Protein AF-0000000080640562 (afdb_homodimer)

pLDDT: mean 93.55, std 11.57, range [25.55, 98.94]

Sequence (570 aa):
MGVTELIKELRAESGSAEIDADRFNERIRVIRYDGQLASLIPAVLAEAKQEEAQKVIFFAKRGDQPELVKHLFIHEGVIDGYYNGHEAAVMVRYLSEKRRQSDSYVSEDSTVDRIYETPQRGVTQTESGLLFRKAGEGDADRLSLLYKHVFQTYPTPVFNPLYIKKTMRENTIYFAAFDQERLIGAASADINPVLGHAE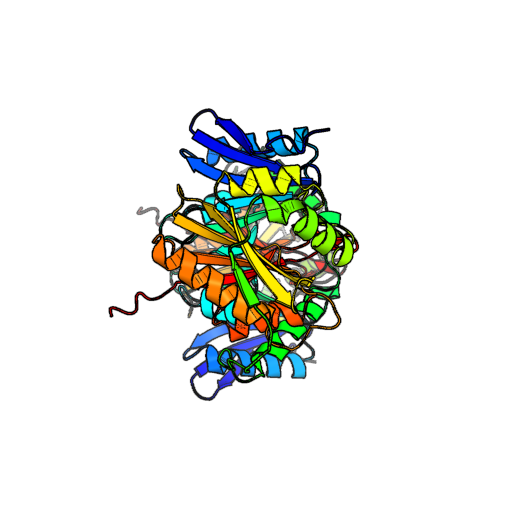MTDCAVLSDYRGNSVTARLFKALEQELAGQGIIHLFSLARAASYGMNAVLYHAGYGYRGRLVNNCRISEGLENMNIWCKTLRFSHSMGVTELIKELRAESGSAEIDADRFNERIRVIRYDGQLASLIPAVLAEAKQEEAQKVIFFAKRGDQPELVKHLFIHEGVIDGYYNGHEAAVMVRYLSEKRRQSDSYVSEDSTVDRIYETPQRGVTQTESGLLFRKAGEGDADRLSLLYKHVFQTYPTPVFNPLYIKKTMRENTIYFAAFDQERLIGAASADINPVLGHAEMTDCAVLSDYRGNSVTARLFKALEQELAGQGIIHLFSLARAASYGMNAVLYHAGYGYRGRLVNNCRISEGLENMNIWCKTLRFSHS

Organism: Bacillus amyloliquefaciens (strain ATCC 23350 / DSM 7 / BCRC 11601 / CCUG 28519 / NBRC 15535 / NRRL B-14393 / F) (NCBI:txid692420)

Secondary structure (DSSP, 8-state):
------EEEEEETTEEEEEEEETTTTEEEEEEEEE-HHHHHHHHHHHHHHTT-SEEEEEEPTT-HHHHHHTT-EEEEEEEEEETTEEEEEEEEESSHHHH--SSHHHHHHHHHHHHTS----------SEEEEE--GGGHHHHHHHHHHH-S--SS-TTSHHHHHHHHHTTEEEEEEEETTEEEEEEEEEEETTTTEEEEEEEEE-GGGTTSSHHHHHHHHHHHHHHHTT--EEEEEEETT-HHHHHHHHHTTPEEEEEEEEEEEETTEEEEEEEEEEEPP----/------EEEEEETTEEEEEEEETTTTEEEEEEEEE-HHHHHHHHHHHHHHTT-SEEEEEEPTT-HHHHHHTT-EEEEEEEEEETTEEEEEEEEESSHHHH--SSHHHHHHHHHHHHTS----------SEEEEE--GGGHHHHHHHHHHH-S--SS-TTSHHHHHHHHHTTEEEEEEEETTEEEEEEEEEEETTTTEEEEEEEEE-GGGTTSSHHHHHHHHHHHHHHHTT--EEEEEEETT-HHHHHHHHHTTPEEEEEEEEEEEETTEEEEEEEEEEEPP----

Foldseek 3Di:
DPPPPQWDWDDWPFKIFTWRLQLQFLEIEGLDMDGDCVTVVVRVVVVSVVSNHFKYKYQAFPPCVVVLVVVVWDFFWKAALQAVGGITTITMDGNDPVLQDDDCPVVLVVLLVVLVPDDQPAQDPDPDLKDKDWDALVCLQVQLVQLVVFWVDDSDPSVDSVVVNVQVVPAKTKMFMDDVPHTFWIWMWRDDVNRQAIEIDDTGGHPVCPPVCVRLVRVVVRCVVCVVVVRFKYKYWAFSPDSRVSSSLVSSPWDWIGKDGQRGQIHPGRTITTMTIGGHDPPPD/DPPPQQWDWDDWPFKIFTWRLQLQFLEIEGLDMDGDCVTVVVRVVVVSVVSNHFKYKYQAFPPCVVVLVVVVWDFFWKAALQQVGGITTITMDGNDPVLQDDDCVVVLVVLLVVLVPDPQDALDPDPDLKDKDWDALVCLCLQLVQLVVFWVDDSDPSVDSVVVNVQVVPAKTKMFMDDVPHTFWIWMWRDDVNRQAIEIDDTGGHPVCPPVCVRLVRVVVRCVVCVVVVRFKYKYWAFSPDSRVSSSLVSSPWDWIGKDGQRGQIHPGRTITTMTIGGHDPPPD

Nearest PDB structures (foldseek):
  2a4n-assembly1_A  TM=7.515E-01  e=3.634E-08  Enterococcus faecium
  8h6c-assembly1_F  TM=7.057E-01  e=8.470E-08  Homo sapiens
  1cm0-assembly1_B  TM=7.012E-01  e=2.227E-07  Homo sapiens
  3fbu-assembly2_B-2  TM=7.504E-01  e=3.380E-06  Bacillus anthracis str. Sterne
  3fbu-assembly2_A  TM=7.278E-01  e=2.995E-06  Bacillus anthracis str. Sterne

Solvent-accessible surface area (backbone atoms only — not comparable to full-atom values): 29923 Å² total; per-residue (Å²): 131,76,86,65,81,42,62,45,79,47,77,40,93,50,25,39,32,42,30,34,56,36,63,91,50,26,26,31,36,34,71,43,72,49,72,41,60,87,44,36,50,60,51,50,53,50,50,29,58,73,62,60,30,32,34,40,36,35,52,31,53,80,85,44,56,65,63,41,30,61,70,64,30,42,56,38,33,46,40,57,16,42,56,65,64,35,48,20,41,35,32,35,35,59,69,34,46,71,52,67,53,62,86,50,60,42,63,31,49,51,48,53,53,56,48,67,72,48,77,76,67,56,85,75,84,65,94,58,91,58,46,76,45,75,54,54,68,89,42,21,59,60,49,11,52,49,45,51,71,69,35,84,37,57,80,58,67,52,67,36,34,67,51,45,37,50,38,52,72,58,51,31,47,42,33,33,31,20,55,76,88,42,78,44,30,36,31,30,33,46,46,37,78,92,32,37,23,30,37,48,41,76,70,45,61,42,76,91,54,61,91,65,53,53,66,51,51,43,50,51,52,49,49,53,56,33,45,73,70,68,40,35,23,30,32,31,72,37,56,41,81,37,59,65,62,50,40,45,42,48,40,70,64,30,42,62,32,38,46,38,66,49,56,36,37,41,52,97,33,71,32,39,26,29,30,32,29,39,70,63,74,81,71,80,121,130,75,89,64,80,40,62,44,79,45,77,40,93,49,25,38,31,40,29,35,56,37,60,91,51,28,25,32,37,35,69,44,70,50,71,41,59,86,43,36,52,60,50,50,53,50,51,28,56,74,61,60,29,32,36,40,37,34,51,31,52,81,86,44,56,65,64,42,30,62,70,64,30,41,55,38,33,47,41,59,17,44,56,65,65,35,48,19,42,36,32,34,34,61,69,34,46,70,53,67,54,62,85,51,59,44,64,31,49,49,47,52,54,56,48,68,71,46,78,76,50,69,87,75,84,63,94,58,90,55,46,76,45,76,55,54,67,88,41,21,58,60,49,11,52,50,44,52,70,71,37,83,38,57,80,56,67,53,67,36,35,66,49,45,38,52,38,50,71,58,51,31,48,40,33,32,31,19,57,76,88,42,79,43,31,35,30,30,33,46,45,38,79,90,32,37,23,30,38,47,40,75,70,43,61,43,76,93,56,61,91,65,55,53,65,53,52,41,49,52,54,50,50,53,56,33,45,74,71,68,42,36,22,30,32,30,70,38,56,42,82,36,61,65,64,50,42,44,41,46,36,70,62,29,41,63,32,37,45,40,65,48,57,34,38,40,52,96,33,71,32,39,28,29,30,32,28,38,70,63,76,82,72,80,122

InterPro domains:
  IPR000182 GNAT domain [PF00583] (163-247)
  IPR000182 GNAT domain [PS51186] (130-281)
  IPR016181 Acyl-CoA N-acyltransferase [SSF55729] (130-280)
  IPR022525 Beta-lysine N-acetyltransferase [TIGR03827] (17-280)

Structure (mmCIF, N/CA/C/O backbone):
data_AF-0000000080640562-model_v1
#
loop_
_entity.id
_entity.type
_entity.pdbx_description
1 polymer Acetyltransferase
#
loop_
_atom_site.group_PDB
_atom_site.id
_atom_site.type_symbol
_atom_site.label_atom_id
_atom_site.label_alt_id
_atom_site.label_comp_id
_atom_site.label_asym_id
_atom_site.label_entity_id
_atom_site.label_seq_id
_atom_site.pdbx_PDB_ins_code
_atom_site.Cartn_x
_atom_site.Cartn_y
_atom_site.Cartn_z
_atom_site.occupancy
_atom_site.B_iso_or_equiv
_atom_site.auth_seq_id
_atom_site.auth_comp_id
_atom_site.auth_asym_id
_atom_site.auth_atom_id
_atom_site.pdbx_PDB_model_num
ATOM 1 N N . MET A 1 1 ? -24.547 28.203 0.893 1 25.55 1 MET A N 1
ATOM 2 C CA . MET A 1 1 ? -24.906 26.797 1.102 1 25.55 1 MET A CA 1
ATOM 3 C C . MET A 1 1 ? -24.031 26.172 2.176 1 25.55 1 MET A C 1
ATOM 5 O O . MET A 1 1 ? -22.797 26.281 2.117 1 25.55 1 MET A O 1
ATOM 9 N N . GLY A 1 2 ? -24.406 26.094 3.428 1 32.16 2 GLY A N 1
ATOM 10 C CA . GLY A 1 2 ? -23.688 25.75 4.648 1 32.16 2 GLY A CA 1
ATOM 11 C C . GLY A 1 2 ? -22.766 24.562 4.488 1 32.16 2 GLY A C 1
ATOM 12 O O . GLY A 1 2 ? -23.047 23.641 3.729 1 32.16 2 GLY A O 1
ATOM 13 N N . VAL A 1 3 ? -21.578 24.734 4.578 1 38.12 3 VAL A N 1
ATOM 14 C CA . VAL A 1 3 ? -20.609 23.641 4.566 1 38.12 3 VAL A CA 1
ATOM 15 C C . VAL A 1 3 ? -21.125 22.484 5.418 1 38.12 3 VAL A C 1
ATOM 17 O O . VAL A 1 3 ? -21.219 22.594 6.641 1 38.12 3 VAL A O 1
ATOM 20 N N . THR A 1 4 ? -22.281 21.781 5.195 1 42.03 4 THR A N 1
ATOM 21 C CA . THR A 1 4 ? -23.016 20.672 5.816 1 42.03 4 THR A CA 1
ATOM 22 C C . THR A 1 4 ? -22.062 19.641 6.395 1 42.03 4 THR A C 1
ATOM 24 O O . THR A 1 4 ? -21.078 19.266 5.75 1 42.03 4 THR A O 1
ATOM 27 N N . GLU A 1 5 ? -22.125 19.562 7.652 1 51.94 5 GLU A N 1
ATOM 28 C CA . GLU A 1 5 ? -21.406 18.609 8.492 1 51.94 5 GLU A CA 1
ATOM 29 C C . GLU A 1 5 ? -21.359 17.234 7.84 1 51.94 5 GLU A C 1
ATOM 31 O O . GLU A 1 5 ? -22.391 16.672 7.504 1 51.94 5 GLU A O 1
ATOM 36 N N . LEU A 1 6 ? -20.328 16.891 6.996 1 69.44 6 LEU A N 1
ATOM 37 C CA . LEU A 1 6 ? -20.047 15.797 6.066 1 69.44 6 LEU A CA 1
ATOM 38 C C . LEU A 1 6 ? -19.844 14.484 6.809 1 69.44 6 LEU A C 1
ATOM 40 O O . LEU A 1 6 ? -19.938 13.406 6.219 1 69.44 6 LEU A O 1
ATOM 44 N N . ILE A 1 7 ? -20.047 14.68 8.227 1 80.75 7 ILE A N 1
ATOM 45 C CA . ILE A 1 7 ? -19.844 13.453 8.992 1 80.75 7 ILE A CA 1
ATOM 46 C C . ILE A 1 7 ? -21.203 12.844 9.344 1 80.75 7 ILE A C 1
ATOM 48 O O . ILE A 1 7 ? -22.078 13.523 9.891 1 80.75 7 ILE A O 1
ATOM 52 N N . LYS A 1 8 ? -21.516 11.695 8.969 1 90.62 8 LYS A N 1
ATOM 53 C CA . LYS A 1 8 ? -22.75 10.992 9.289 1 90.62 8 LYS A CA 1
ATOM 54 C C . LYS A 1 8 ? -22.469 9.578 9.789 1 90.62 8 LYS A C 1
ATOM 56 O O . LYS A 1 8 ? -21.359 9.062 9.617 1 90.62 8 LYS A O 1
ATOM 61 N N . GLU A 1 9 ? -23.453 9.086 10.539 1 95.06 9 GLU A N 1
ATOM 62 C CA . GLU A 1 9 ? -23.375 7.715 11.023 1 95.06 9 GLU A CA 1
ATOM 63 C C . GLU A 1 9 ? -24 6.742 10.039 1 95.06 9 GLU A C 1
ATOM 65 O O . GLU A 1 9 ? -25.109 6.984 9.547 1 95.06 9 GLU A O 1
ATOM 70 N N . LEU A 1 10 ? -23.297 5.785 9.711 1 95.81 10 LEU A N 1
ATOM 71 C CA . LEU A 1 10 ? -23.781 4.699 8.867 1 95.81 10 LEU A CA 1
ATOM 72 C C . LEU A 1 10 ? -24 3.432 9.688 1 95.81 10 LEU A C 1
ATOM 74 O O . LEU A 1 10 ? -23.125 3.023 10.445 1 95.81 10 LEU A O 1
ATOM 78 N N . ARG A 1 11 ? -25.172 2.854 9.602 1 95.19 11 ARG A N 1
ATOM 79 C CA . ARG A 1 11 ? -25.484 1.619 10.312 1 95.19 11 ARG A CA 1
ATOM 80 C C . ARG A 1 11 ? -25.625 0.45 9.344 1 95.19 11 ARG A C 1
ATOM 82 O O . ARG A 1 11 ? -26.219 0.595 8.273 1 95.19 11 ARG A O 1
ATOM 89 N N . ALA A 1 12 ? -24.984 -0.61 9.711 1 93.88 12 ALA A N 1
ATOM 90 C CA . ALA A 1 12 ? -25.109 -1.871 8.984 1 93.88 12 ALA A CA 1
ATOM 91 C C . ALA A 1 12 ? -25.688 -2.965 9.875 1 93.88 12 ALA A C 1
ATOM 93 O O . ALA A 1 12 ? -26.062 -2.707 11.016 1 93.88 12 ALA A O 1
ATOM 94 N N . GLU A 1 13 ? -25.859 -4.172 9.383 1 91.31 13 GLU A N 1
ATOM 95 C CA . GLU A 1 13 ? -26.5 -5.281 10.086 1 91.31 13 GLU A CA 1
ATOM 96 C C . GLU A 1 13 ? -25.781 -5.582 11.398 1 91.31 13 GLU A C 1
ATOM 98 O O . GLU A 1 13 ? -26.422 -5.824 12.422 1 91.31 13 GLU A O 1
ATOM 103 N N . SER A 1 14 ? -24.422 -5.586 11.32 1 93.56 14 SER A N 1
ATOM 104 C CA . SER A 1 14 ? -23.656 -5.953 12.5 1 93.56 14 SER A CA 1
ATOM 105 C C . SER A 1 14 ? -22.547 -4.934 12.789 1 93.56 14 SER A C 1
ATOM 107 O O . SER A 1 14 ? -21.406 -5.305 13.07 1 93.56 14 SER A O 1
ATOM 109 N N . GLY A 1 15 ? -22.891 -3.656 12.609 1 95.25 15 GLY A N 1
ATOM 110 C CA . GLY A 1 15 ? -21.891 -2.648 12.938 1 95.25 15 GLY A CA 1
ATOM 111 C C . GLY A 1 15 ? -22.328 -1.243 12.555 1 95.25 15 GLY A C 1
ATOM 112 O O . GLY A 1 15 ? -23.406 -1.043 12.016 1 95.25 15 GLY A O 1
ATOM 113 N N . SER A 1 16 ? -21.562 -0.305 13 1 97.44 16 SER A N 1
ATOM 114 C CA . SER A 1 16 ? -21.781 1.101 12.672 1 97.44 16 SER A CA 1
ATOM 115 C C . SER A 1 16 ? -20.469 1.813 12.398 1 97.44 16 SER A C 1
ATOM 117 O O . SER A 1 16 ? -19.406 1.348 12.812 1 97.44 16 SER A O 1
ATOM 119 N N . ALA A 1 17 ? -20.578 2.863 11.586 1 97.56 17 ALA A N 1
ATOM 120 C CA . ALA A 1 17 ? -19.406 3.643 11.242 1 97.56 17 ALA A CA 1
ATOM 121 C C . ALA A 1 17 ? -19.719 5.137 11.219 1 97.56 17 ALA A C 1
ATOM 123 O O . ALA A 1 17 ? -20.812 5.539 10.82 1 97.56 17 ALA A O 1
ATOM 124 N N . GLU A 1 18 ? -18.781 5.887 11.734 1 97.62 18 GLU A N 1
ATOM 125 C CA . GLU A 1 18 ? -18.797 7.328 11.492 1 97.62 18 GLU A CA 1
ATOM 126 C C . GLU A 1 18 ? -18.062 7.676 10.195 1 97.62 18 GLU A C 1
ATOM 128 O O . GLU A 1 18 ? -16.859 7.426 10.062 1 97.62 18 GLU A O 1
ATOM 133 N N . ILE A 1 19 ? -18.844 8.273 9.242 1 97.44 19 ILE A N 1
ATOM 134 C CA . ILE A 1 19 ? -18.25 8.508 7.926 1 97.44 19 ILE A CA 1
ATOM 135 C C . ILE A 1 19 ? -18.281 10 7.605 1 97.44 19 ILE A C 1
ATOM 137 O O . ILE A 1 19 ? -19.219 10.703 7.996 1 97.44 19 ILE A O 1
ATOM 141 N N . ASP A 1 20 ? -17.219 10.453 7.008 1 96.5 20 ASP A N 1
ATOM 142 C CA . ASP A 1 20 ? -17.141 11.766 6.367 1 96.5 20 ASP A CA 1
ATOM 143 C C . ASP A 1 20 ? -17.328 11.648 4.855 1 96.5 20 ASP A C 1
ATOM 145 O O . ASP A 1 20 ? -16.391 11.258 4.145 1 96.5 20 ASP A O 1
ATOM 149 N N . ALA A 1 21 ? -18.5 11.93 4.348 1 95.62 21 ALA A N 1
ATOM 150 C CA . ALA A 1 21 ? -18.766 11.977 2.912 1 95.62 21 ALA A CA 1
ATOM 151 C C . ALA A 1 21 ? -18.312 13.312 2.316 1 95.62 21 ALA A C 1
ATOM 153 O O . ALA A 1 21 ? -19.125 14.227 2.154 1 95.62 21 ALA A O 1
ATOM 154 N N . ASP A 1 22 ? -17.125 13.367 1.933 1 94.88 22 ASP A N 1
ATOM 155 C CA . ASP A 1 22 ? -16.453 14.578 1.472 1 94.88 22 ASP A CA 1
ATOM 156 C C . ASP A 1 22 ? -16.641 14.781 -0.03 1 94.88 22 ASP A C 1
ATOM 158 O O . ASP A 1 22 ? -15.789 14.398 -0.828 1 94.88 22 ASP A O 1
ATOM 162 N N . ARG A 1 23 ? -17.656 15.469 -0.44 1 93.62 23 ARG A N 1
ATOM 163 C CA . ARG A 1 23 ? -18.031 15.625 -1.843 1 93.62 23 ARG A CA 1
ATOM 164 C C . ARG A 1 23 ? -17 16.484 -2.584 1 93.62 23 ARG A C 1
ATOM 166 O O . ARG A 1 23 ? -16.703 16.234 -3.754 1 93.62 23 ARG A O 1
ATOM 173 N N . PHE A 1 24 ? -16.578 17.484 -1.894 1 93.5 24 PHE A N 1
ATOM 174 C CA . PHE A 1 24 ? -15.594 18.359 -2.514 1 93.5 24 PHE A CA 1
ATOM 175 C C . PHE A 1 24 ? -14.383 17.578 -3 1 93.5 24 PHE A C 1
ATOM 177 O O . PHE A 1 24 ? -13.891 17.812 -4.109 1 93.5 24 PHE A O 1
ATOM 184 N N . ASN A 1 25 ? -13.961 16.656 -2.221 1 96.44 25 ASN A N 1
ATOM 185 C CA . ASN A 1 25 ? -12.781 15.859 -2.559 1 96.44 25 ASN A CA 1
ATOM 186 C C . ASN A 1 25 ? -13.172 14.523 -3.188 1 96.44 25 ASN A C 1
ATOM 188 O O . ASN A 1 25 ? -12.305 13.688 -3.453 1 96.44 25 ASN A O 1
ATOM 192 N N . GLU A 1 26 ? -14.461 14.266 -3.359 1 96.69 26 GLU A N 1
ATOM 193 C CA . GLU A 1 26 ? -14.992 13.047 -3.975 1 96.69 26 GLU A CA 1
ATOM 194 C C . GLU A 1 26 ? -14.438 11.805 -3.291 1 96.69 26 GLU A C 1
ATOM 196 O O . GLU A 1 26 ? -13.922 10.898 -3.957 1 96.69 26 GLU A O 1
ATOM 201 N N . ARG A 1 27 ? -14.609 11.781 -1.959 1 98.19 27 ARG A N 1
ATOM 202 C CA . ARG A 1 27 ? -14.117 10.641 -1.186 1 98.19 27 ARG A CA 1
ATOM 203 C C . ARG A 1 27 ? -14.984 10.406 0.049 1 98.19 27 ARG A C 1
ATOM 205 O O . ARG A 1 27 ? -15.703 11.305 0.489 1 98.19 27 ARG A O 1
ATOM 212 N N . ILE A 1 28 ? -14.938 9.188 0.545 1 98.06 28 ILE A N 1
ATOM 213 C CA . ILE A 1 28 ? -15.5 8.844 1.847 1 98.06 28 ILE A CA 1
ATOM 214 C C . ILE A 1 28 ? -14.383 8.406 2.795 1 98.06 28 ILE A C 1
ATOM 216 O O . ILE A 1 28 ? -13.508 7.629 2.416 1 98.06 28 ILE A O 1
ATOM 220 N N . ARG A 1 29 ? -14.391 8.969 3.969 1 98.38 29 ARG A N 1
ATOM 221 C CA . ARG A 1 29 ? -13.492 8.547 5.035 1 98.38 29 ARG A CA 1
ATOM 222 C C . ARG A 1 29 ? -14.266 7.922 6.191 1 98.38 29 ARG A C 1
ATOM 224 O O . ARG A 1 29 ? -15.188 8.539 6.738 1 98.38 29 ARG A O 1
ATOM 231 N N . VAL A 1 30 ? -13.938 6.695 6.461 1 98.38 30 VAL A N 1
ATOM 232 C CA . VAL A 1 30 ? -14.461 6.059 7.664 1 98.38 30 VAL A CA 1
ATOM 233 C C . VAL A 1 30 ? -13.57 6.402 8.859 1 98.38 30 VAL A C 1
ATOM 235 O O . VAL A 1 30 ? -12.523 5.789 9.055 1 98.38 30 VAL A O 1
ATOM 238 N N . ILE A 1 31 ? -14.031 7.27 9.641 1 97.88 31 ILE A N 1
ATOM 239 C CA . ILE A 1 31 ? -13.242 7.863 10.719 1 97.88 31 ILE A CA 1
ATOM 240 C C . ILE A 1 31 ? -13.07 6.852 11.852 1 97.88 31 ILE A C 1
ATOM 242 O O . ILE A 1 31 ? -11.977 6.707 12.398 1 97.88 31 ILE A O 1
ATOM 246 N N . ARG A 1 32 ? -14.055 6.203 12.211 1 97.56 32 ARG A N 1
ATOM 247 C CA . ARG A 1 32 ? -14.086 5.125 13.195 1 97.56 32 ARG A CA 1
ATOM 248 C C . ARG A 1 32 ? -15.266 4.195 12.953 1 97.56 32 ARG A C 1
ATOM 250 O O . ARG A 1 32 ? -16.188 4.539 12.219 1 97.56 32 ARG A O 1
ATOM 257 N N . TYR A 1 33 ? -15.219 3.031 13.516 1 97.94 33 TYR A N 1
ATOM 258 C CA . TYR A 1 33 ? -16.266 2.043 13.312 1 97.94 33 TYR A CA 1
ATOM 259 C C . TYR A 1 33 ? -16.281 1.021 14.445 1 97.94 33 TYR A C 1
ATOM 261 O O . TYR A 1 33 ? -15.312 0.896 15.188 1 97.94 33 TYR A O 1
ATOM 269 N N . ASP A 1 34 ? -17.406 0.425 14.57 1 96.44 34 ASP A N 1
ATOM 270 C CA . ASP A 1 34 ? -17.609 -0.681 15.5 1 96.44 34 ASP A CA 1
ATOM 271 C C . ASP A 1 34 ? -18.406 -1.814 14.844 1 96.44 34 ASP A C 1
ATOM 273 O O . ASP A 1 34 ? -19.219 -1.575 13.953 1 96.44 34 ASP A O 1
ATOM 277 N N . GLY A 1 35 ? -18.062 -3.031 15.297 1 95.12 35 GLY A N 1
ATOM 278 C CA . GLY A 1 35 ? -18.781 -4.184 14.766 1 95.12 35 GLY A CA 1
ATOM 279 C C . GLY A 1 35 ? -17.984 -4.961 13.742 1 95.12 35 GLY A C 1
ATOM 280 O O . GLY A 1 35 ? -16.75 -4.965 13.781 1 95.12 35 GLY A O 1
ATOM 281 N N . GLN A 1 36 ? -18.734 -5.676 12.867 1 94.25 36 GLN A N 1
ATOM 282 C CA . GLN A 1 36 ? -18.094 -6.582 11.922 1 94.25 36 GLN A CA 1
ATOM 283 C C . GLN A 1 36 ? -17.812 -5.887 10.594 1 94.25 36 GLN A C 1
ATOM 285 O O . GLN A 1 36 ? -18.75 -5.434 9.922 1 94.25 36 GLN A O 1
ATOM 290 N N . LEU A 1 37 ? -16.641 -5.941 10.125 1 95.81 37 LEU A N 1
ATOM 291 C CA . LEU A 1 37 ? -16.234 -5.305 8.883 1 95.81 37 LEU A CA 1
ATOM 292 C C . LEU A 1 37 ? -16.938 -5.938 7.688 1 95.81 37 LEU A C 1
ATOM 294 O O . LEU A 1 37 ? -17.25 -5.254 6.711 1 95.81 37 LEU A O 1
ATOM 298 N N . ALA A 1 38 ? -17.141 -7.219 7.805 1 92.56 38 ALA A N 1
ATOM 299 C CA . ALA A 1 38 ? -17.766 -7.965 6.707 1 92.56 38 ALA A CA 1
ATOM 300 C C . ALA A 1 38 ? -19.109 -7.359 6.328 1 92.56 38 ALA A C 1
ATOM 302 O O . ALA A 1 38 ? -19.516 -7.406 5.16 1 92.56 38 ALA A O 1
ATOM 303 N N . SER A 1 39 ? -19.766 -6.781 7.309 1 94.75 39 SER A N 1
ATOM 304 C CA . SER A 1 39 ? -21.062 -6.137 7.07 1 94.75 39 SER A CA 1
ATOM 305 C C . SER A 1 39 ? -20.891 -4.656 6.754 1 94.75 39 SER A C 1
ATOM 307 O O . SER A 1 39 ? -21.656 -4.094 5.965 1 94.75 39 SER A O 1
ATOM 309 N N . LEU A 1 40 ? -19.922 -4.035 7.266 1 97.31 40 LEU A N 1
ATOM 310 C CA . LEU A 1 40 ? -19.75 -2.592 7.172 1 97.31 40 LEU A CA 1
ATOM 311 C C . LEU A 1 40 ? -19.203 -2.201 5.805 1 97.31 40 LEU A C 1
ATOM 313 O O . LEU A 1 40 ? -19.594 -1.179 5.238 1 97.31 40 LEU A O 1
ATOM 317 N N . ILE A 1 41 ? -18.297 -3.029 5.285 1 98.12 41 ILE A N 1
ATOM 318 C CA . ILE A 1 41 ? -17.578 -2.672 4.066 1 98.12 41 ILE A CA 1
ATOM 319 C C . ILE A 1 41 ? -18.578 -2.531 2.91 1 98.12 41 ILE A C 1
ATOM 321 O O . ILE A 1 41 ? -18.609 -1.496 2.24 1 98.12 41 ILE A O 1
ATOM 325 N N . PRO A 1 42 ? -19.484 -3.5 2.723 1 96.75 42 PRO A N 1
ATOM 326 C CA . PRO A 1 42 ? -20.453 -3.324 1.643 1 96.75 42 PRO A CA 1
ATOM 327 C C . PRO A 1 42 ? -21.328 -2.094 1.838 1 96.75 42 PRO A C 1
ATOM 329 O O . PRO A 1 42 ? -21.672 -1.413 0.867 1 96.75 42 PRO A O 1
ATOM 332 N N . ALA A 1 43 ? -21.672 -1.825 3.047 1 97.56 43 ALA A N 1
ATOM 333 C CA . ALA A 1 43 ? -22.516 -0.66 3.332 1 97.56 43 ALA A CA 1
ATOM 334 C C . ALA A 1 43 ? -21.781 0.634 2.988 1 97.56 43 ALA A C 1
ATOM 336 O O . ALA A 1 43 ? -22.359 1.544 2.393 1 97.56 43 ALA A O 1
ATOM 337 N N . VAL A 1 44 ? -20.547 0.729 3.318 1 98.25 44 VAL A N 1
ATOM 338 C CA . VAL A 1 44 ? -19.75 1.915 3.053 1 98.25 44 VAL A CA 1
ATOM 339 C C . VAL A 1 44 ? -19.562 2.086 1.548 1 98.25 44 VAL A C 1
ATOM 341 O O . VAL A 1 44 ? -19.656 3.201 1.026 1 98.25 44 VAL A O 1
ATOM 344 N N . LEU A 1 45 ? -19.312 0.99 0.854 1 98.06 45 LEU A N 1
ATOM 345 C CA . LEU A 1 45 ? -19.109 1.051 -0.59 1 98.06 45 LEU A CA 1
ATOM 346 C C . LEU A 1 45 ? -20.391 1.473 -1.294 1 98.06 45 LEU A C 1
ATOM 348 O O . LEU A 1 45 ? -20.359 2.207 -2.283 1 98.06 45 LEU A O 1
ATOM 352 N N . ALA A 1 46 ? -21.484 1.006 -0.791 1 97.25 46 ALA A N 1
ATOM 353 C CA . ALA A 1 46 ? -22.766 1.445 -1.335 1 97.25 46 ALA A CA 1
ATOM 354 C C . ALA A 1 46 ? -22.969 2.947 -1.143 1 97.25 46 ALA A C 1
ATOM 356 O O . ALA A 1 46 ? -23.406 3.645 -2.055 1 97.25 46 ALA A O 1
ATOM 357 N N . GLU A 1 47 ? -22.656 3.412 0.044 1 97.06 47 GLU A N 1
ATOM 358 C CA . GLU A 1 47 ? -22.719 4.844 0.321 1 97.06 47 GLU A CA 1
ATOM 359 C C . GLU A 1 47 ? -21.797 5.629 -0.599 1 97.06 47 GLU A C 1
ATOM 361 O O . GLU A 1 47 ? -22.141 6.719 -1.062 1 97.06 47 GLU A O 1
ATOM 366 N N . ALA A 1 48 ? -20.641 5.098 -0.812 1 97.88 48 ALA A N 1
ATOM 367 C CA . ALA A 1 48 ? -19.672 5.746 -1.692 1 97.88 48 ALA A CA 1
ATOM 368 C C . ALA A 1 48 ? -20.234 5.898 -3.105 1 97.88 48 ALA A C 1
ATOM 370 O O . ALA A 1 48 ? -20.062 6.941 -3.736 1 97.88 48 ALA A O 1
ATOM 371 N N . LYS A 1 49 ? -20.797 4.887 -3.57 1 96.44 49 LYS A N 1
ATOM 372 C CA . LYS A 1 49 ? -21.422 4.941 -4.895 1 96.44 49 LYS A CA 1
ATOM 373 C C . LYS A 1 49 ? -22.516 5.992 -4.941 1 96.44 49 LYS A C 1
ATOM 375 O O . LYS A 1 49 ? -22.609 6.762 -5.898 1 96.44 49 LYS A O 1
ATOM 380 N N . GLN A 1 50 ? -23.312 6.027 -3.92 1 96.38 50 GLN A N 1
ATOM 381 C CA . GLN A 1 50 ? -24.391 6.992 -3.832 1 96.38 50 GLN A CA 1
ATOM 382 C C . GLN A 1 50 ? -23.875 8.422 -3.834 1 96.38 50 GLN A C 1
ATOM 384 O O . GLN A 1 50 ? -24.453 9.305 -4.465 1 96.38 50 GLN A O 1
ATOM 389 N N . GLU A 1 51 ? -22.781 8.602 -3.197 1 96.25 51 GLU A N 1
ATOM 390 C CA . GLU A 1 51 ? -22.203 9.93 -3.059 1 96.25 51 GLU A CA 1
ATOM 391 C C . GLU A 1 51 ? -21.266 10.25 -4.215 1 96.25 51 GLU A C 1
ATOM 393 O O . GLU A 1 51 ? -20.594 11.289 -4.219 1 96.25 51 GLU A O 1
ATOM 398 N N . GLU A 1 52 ? -21.141 9.289 -5.133 1 97.12 52 GLU A N 1
ATOM 399 C CA . GLU A 1 52 ? -20.266 9.43 -6.293 1 97.12 52 GLU A CA 1
ATOM 400 C C . GLU A 1 52 ? -18.828 9.664 -5.871 1 97.12 52 GLU A C 1
ATOM 402 O O . GLU A 1 52 ? -18.125 10.5 -6.453 1 97.12 52 GLU A O 1
ATOM 407 N N . ALA A 1 53 ? -18.484 9.039 -4.77 1 98 53 ALA A N 1
ATOM 408 C CA . ALA A 1 53 ? -17.094 9.094 -4.32 1 98 53 ALA A CA 1
ATOM 409 C C . ALA A 1 53 ? -16.188 8.289 -5.246 1 98 53 ALA A C 1
ATOM 411 O O . ALA A 1 53 ? -16.625 7.32 -5.871 1 98 53 ALA A O 1
ATOM 412 N N . GLN A 1 54 ? -14.914 8.719 -5.367 1 98.56 54 GLN A N 1
ATOM 413 C CA . GLN A 1 54 ? -13.945 8.023 -6.207 1 98.56 54 GLN A CA 1
ATOM 414 C C . GLN A 1 54 ? -12.883 7.328 -5.359 1 98.56 54 GLN A C 1
ATOM 416 O O . GLN A 1 54 ? -12.078 6.559 -5.879 1 98.56 54 GLN A O 1
ATOM 421 N N . LYS A 1 55 ? -12.906 7.555 -4.113 1 98.56 55 LYS A N 1
ATOM 422 C CA . LYS A 1 55 ? -11.922 7.027 -3.172 1 98.56 55 LYS A CA 1
ATOM 423 C C . LYS A 1 55 ? -12.547 6.758 -1.808 1 98.56 55 LYS A C 1
ATOM 425 O O . LYS A 1 55 ? -13.266 7.605 -1.272 1 98.56 55 LYS A O 1
ATOM 430 N N . VAL A 1 56 ? -12.406 5.562 -1.298 1 98.81 56 VAL A N 1
ATOM 431 C CA . VAL A 1 56 ? -12.891 5.195 0.031 1 98.81 56 VAL A CA 1
ATOM 432 C C . VAL A 1 56 ? -11.703 4.91 0.948 1 98.81 56 VAL A C 1
ATOM 434 O O . VAL A 1 56 ? -10.805 4.137 0.594 1 98.81 56 VAL A O 1
ATOM 437 N N . ILE A 1 57 ? -11.688 5.52 2.129 1 98.88 57 ILE A N 1
ATOM 438 C CA . ILE A 1 57 ? -10.586 5.395 3.078 1 98.88 57 ILE A CA 1
ATOM 439 C C . ILE A 1 57 ? -11.109 4.852 4.406 1 98.88 57 ILE A C 1
ATOM 441 O O . ILE A 1 57 ? -12.078 5.375 4.957 1 98.88 57 ILE A O 1
ATOM 445 N N . PHE A 1 58 ? -10.531 3.803 4.895 1 98.81 58 PHE A N 1
ATOM 446 C CA . PHE A 1 58 ? -10.727 3.307 6.25 1 98.81 58 PHE A CA 1
ATOM 447 C C . PHE A 1 58 ? -9.5 3.588 7.113 1 98.81 58 PHE A C 1
ATOM 449 O O . PHE A 1 58 ? -8.383 3.215 6.754 1 98.81 58 PHE A O 1
ATOM 456 N N . PHE A 1 59 ? -9.672 4.293 8.188 1 98.81 59 PHE A N 1
ATOM 457 C CA . PHE A 1 59 ? -8.672 4.219 9.242 1 98.81 59 PHE A CA 1
ATOM 458 C C . PHE A 1 59 ? -8.859 2.955 10.078 1 98.81 59 PHE A C 1
ATOM 460 O O . PHE A 1 59 ? -9.625 2.947 11.039 1 98.81 59 PHE A O 1
ATOM 467 N N . ALA A 1 60 ? -8.094 1.978 9.719 1 98.56 60 ALA A N 1
ATOM 468 C CA . ALA A 1 60 ? -8.383 0.613 10.156 1 98.56 60 ALA A CA 1
ATOM 469 C C . ALA A 1 60 ? -7.703 0.303 11.484 1 98.56 60 ALA A C 1
ATOM 471 O O . ALA A 1 60 ? -6.539 0.652 11.688 1 98.56 60 ALA A O 1
ATOM 472 N N . LYS A 1 61 ? -8.453 -0.338 12.344 1 97.56 61 LYS A N 1
ATOM 473 C CA . LYS A 1 61 ? -7.902 -0.825 13.602 1 97.56 61 LYS A CA 1
ATOM 474 C C . LYS A 1 61 ? -6.906 -1.957 13.375 1 97.56 61 LYS A C 1
ATOM 476 O O . LYS A 1 61 ? -6.922 -2.6 12.32 1 97.56 61 LYS A O 1
ATOM 481 N N . ARG A 1 62 ? -6.156 -2.1 14.484 1 90.56 62 ARG A N 1
ATOM 482 C CA . ARG A 1 62 ? -5.168 -3.176 14.453 1 90.56 62 ARG A CA 1
ATOM 483 C C . ARG A 1 62 ? -5.84 -4.523 14.219 1 90.56 62 ARG A C 1
ATOM 485 O O . ARG A 1 62 ? -6.832 -4.852 14.875 1 90.56 62 ARG A O 1
ATOM 492 N N . GLY A 1 63 ? -5.375 -5.316 13.328 1 92.62 63 GLY A N 1
ATOM 493 C CA . GLY A 1 63 ? -5.883 -6.66 13.102 1 92.62 63 GLY A CA 1
ATOM 494 C C . GLY A 1 63 ? -6.953 -6.719 12.023 1 92.62 63 GLY A C 1
ATOM 495 O O . GLY A 1 63 ? -7.328 -7.805 11.578 1 92.62 63 GLY A O 1
ATOM 496 N N . ASP A 1 64 ? -7.438 -5.547 11.609 1 97.31 64 ASP A N 1
ATOM 497 C CA . ASP A 1 64 ? -8.562 -5.535 10.688 1 97.31 64 ASP A CA 1
ATOM 498 C C . ASP A 1 64 ? -8.078 -5.469 9.234 1 97.31 64 ASP A C 1
ATOM 500 O O . ASP A 1 64 ? -8.875 -5.625 8.305 1 97.31 64 ASP A O 1
ATOM 504 N N . GLN A 1 65 ? -6.797 -5.305 9.016 1 97.06 65 GLN A N 1
ATOM 505 C CA . GLN A 1 65 ? -6.23 -5.113 7.684 1 97.06 65 GLN A CA 1
ATOM 506 C C . GLN A 1 65 ? -6.535 -6.305 6.781 1 97.06 65 GLN A C 1
ATOM 508 O O . GLN A 1 65 ? -6.957 -6.129 5.637 1 97.06 65 GLN A O 1
ATOM 513 N N . PRO A 1 66 ? -6.418 -7.543 7.285 1 96.5 66 PRO A N 1
ATOM 514 C CA . PRO A 1 66 ? -6.66 -8.68 6.395 1 96.5 66 PRO A CA 1
ATOM 515 C C . PRO A 1 66 ? -8.07 -8.688 5.812 1 96.5 66 PRO A C 1
ATOM 517 O O . PRO A 1 66 ? -8.258 -9.016 4.637 1 96.5 66 PRO A O 1
ATOM 520 N N . GLU A 1 67 ? -9.047 -8.352 6.609 1 97.38 67 GLU A N 1
ATOM 521 C CA . GLU A 1 67 ? -10.422 -8.305 6.109 1 97.38 67 GLU A CA 1
ATOM 522 C C . GLU A 1 67 ? -10.586 -7.23 5.035 1 97.38 67 GLU A C 1
ATOM 524 O O . GLU A 1 67 ? -11.289 -7.434 4.051 1 97.38 67 GLU A O 1
ATOM 529 N N . LEU A 1 68 ? -9.984 -6.133 5.219 1 98.56 68 LEU A N 1
ATOM 530 C CA . LEU A 1 68 ? -10.062 -5.055 4.238 1 98.56 68 LEU A CA 1
ATOM 531 C C . LEU A 1 68 ? -9.352 -5.449 2.945 1 98.56 68 LEU A C 1
ATOM 533 O O . LEU A 1 68 ? -9.836 -5.152 1.851 1 98.56 68 LEU A O 1
ATOM 537 N N . VAL A 1 69 ? -8.195 -6.133 3.113 1 98.19 69 VAL A N 1
ATOM 538 C CA . VAL A 1 69 ? -7.461 -6.602 1.942 1 98.19 69 VAL A CA 1
ATOM 539 C C . VAL A 1 69 ? -8.328 -7.578 1.147 1 98.19 69 VAL A C 1
ATOM 541 O O . VAL A 1 69 ? -8.367 -7.52 -0.084 1 98.19 69 VAL A O 1
ATOM 544 N N . LYS A 1 70 ? -9.008 -8.438 1.85 1 97 70 LYS A N 1
ATOM 545 C CA . LYS A 1 70 ? -9.93 -9.367 1.206 1 97 70 LYS A CA 1
ATOM 546 C C . LYS A 1 70 ? -10.938 -8.625 0.334 1 97 70 LYS A C 1
ATOM 548 O O . LYS A 1 70 ? -11.398 -9.156 -0.678 1 97 70 LYS A O 1
ATOM 553 N N . HIS A 1 71 ? -11.25 -7.414 0.725 1 97.5 71 HIS A N 1
ATOM 554 C CA . HIS A 1 71 ? -12.203 -6.598 -0.019 1 97.5 71 HIS A CA 1
ATOM 555 C C . HIS A 1 71 ? -11.484 -5.586 -0.906 1 97.5 71 HIS A C 1
ATOM 557 O O . HIS A 1 71 ? -12.047 -4.535 -1.232 1 97.5 71 HIS A O 1
ATOM 563 N N . LEU A 1 72 ? -10.211 -5.82 -1.201 1 98.38 72 LEU A N 1
ATOM 564 C CA . LEU A 1 72 ? -9.43 -5.172 -2.248 1 98.38 72 LEU A CA 1
ATOM 565 C C . LEU A 1 72 ? -9.023 -3.762 -1.832 1 98.38 72 LEU A C 1
ATOM 567 O O . LEU A 1 72 ? -8.805 -2.896 -2.684 1 98.38 72 LEU A O 1
ATOM 571 N N . PHE A 1 73 ? -9.094 -3.518 -0.525 1 98.75 73 PHE A N 1
ATOM 572 C CA . PHE A 1 73 ? -8.461 -2.301 -0.039 1 98.75 73 PHE A CA 1
ATOM 573 C C . PHE A 1 73 ? -6.941 -2.449 -0.033 1 98.75 73 PHE A C 1
ATOM 575 O O . PHE A 1 73 ? -6.418 -3.535 0.227 1 98.75 73 PHE A O 1
ATOM 582 N N . ILE A 1 74 ? -6.262 -1.322 -0.275 1 98.44 74 ILE A N 1
ATOM 583 C CA . ILE A 1 74 ? -4.805 -1.321 -0.275 1 98.44 74 ILE A CA 1
ATOM 584 C C . ILE A 1 74 ? -4.289 -0.439 0.859 1 98.44 74 ILE A C 1
ATOM 586 O O . ILE A 1 74 ? -5.02 0.406 1.378 1 98.44 74 ILE A O 1
ATOM 590 N N . HIS A 1 75 ? -3.074 -0.703 1.231 1 98.31 75 HIS A N 1
ATOM 591 C CA . HIS A 1 75 ? -2.42 -0.007 2.332 1 98.31 75 HIS A CA 1
ATOM 592 C C . HIS A 1 75 ? -1.646 1.209 1.835 1 98.31 75 HIS A C 1
ATOM 594 O O . HIS A 1 75 ? -0.758 1.08 0.988 1 98.31 75 HIS A O 1
ATOM 600 N N . GLU A 1 76 ? -1.956 2.418 2.375 1 98.56 76 GLU A N 1
ATOM 601 C CA . GLU A 1 76 ? -1.24 3.605 1.918 1 98.56 76 GLU A CA 1
ATOM 602 C C . GLU A 1 76 ? -0.407 4.215 3.043 1 98.56 76 GLU A C 1
ATOM 604 O O . GLU A 1 76 ? 0.385 5.129 2.811 1 98.56 76 GLU A O 1
ATOM 609 N N . GLY A 1 77 ? -0.571 3.768 4.219 1 98.38 77 GLY A N 1
ATOM 610 C CA . GLY A 1 77 ? 0.211 4.281 5.328 1 98.38 77 GLY A CA 1
ATOM 611 C C . GLY A 1 77 ? -0.373 3.93 6.684 1 98.38 77 GLY A C 1
ATOM 612 O O . GLY A 1 77 ? -1.278 3.098 6.777 1 98.38 77 GLY A O 1
ATOM 613 N N . VAL A 1 78 ? 0.249 4.551 7.684 1 98.44 78 VAL A N 1
ATOM 614 C CA . VAL A 1 78 ? -0.167 4.328 9.062 1 98.44 78 VAL A CA 1
ATOM 615 C C . VAL A 1 78 ? -0.206 5.66 9.812 1 98.44 78 VAL A C 1
ATOM 617 O O . VAL A 1 78 ? 0.604 6.551 9.547 1 98.44 78 VAL A O 1
ATOM 620 N N . ILE A 1 79 ? -1.163 5.789 10.664 1 98.75 79 ILE A N 1
ATOM 621 C CA . ILE A 1 79 ? -1.176 6.898 11.609 1 98.75 79 ILE A CA 1
ATOM 622 C C . ILE A 1 79 ? -0.947 6.375 13.023 1 98.75 79 ILE A C 1
ATOM 624 O O . ILE A 1 79 ? -1.79 5.66 13.57 1 98.75 79 ILE A O 1
ATOM 628 N N . ASP A 1 80 ? 0.141 6.793 13.57 1 98.31 80 ASP A N 1
ATOM 629 C CA . ASP A 1 80 ? 0.48 6.355 14.922 1 98.31 80 ASP A CA 1
ATOM 630 C C . ASP A 1 80 ? -0.468 6.965 15.953 1 98.31 80 ASP A C 1
ATOM 632 O O . ASP A 1 80 ? -0.825 8.141 15.852 1 98.31 80 ASP A O 1
ATOM 636 N N . GLY A 1 81 ? -0.909 6.148 16.891 1 98 81 GLY A N 1
ATOM 637 C CA . GLY A 1 81 ? -1.674 6.629 18.031 1 98 81 GLY A CA 1
ATOM 638 C C . GLY A 1 81 ? -3.061 7.117 17.656 1 98 81 GLY A C 1
ATOM 639 O O . GLY A 1 81 ? -3.691 7.852 18.406 1 98 81 GLY A O 1
ATOM 640 N N . TYR A 1 82 ? -3.596 6.699 16.578 1 98.62 82 TYR A N 1
ATOM 641 C CA . TYR A 1 82 ? -4.871 7.18 16.047 1 98.62 82 TYR A CA 1
ATOM 642 C C . TYR A 1 82 ? -6.016 6.824 17 1 98.62 82 TYR A C 1
ATOM 644 O O . TYR A 1 82 ? -6.898 7.648 17.25 1 98.62 82 TYR A O 1
ATOM 652 N N . TYR A 1 83 ? -6.004 5.543 17.406 1 98.25 83 TYR A N 1
ATOM 653 C CA . TYR A 1 83 ? -7.023 5.066 18.328 1 98.25 83 TYR A CA 1
ATOM 654 C C . TYR A 1 83 ? -6.496 5.047 19.766 1 98.25 83 TYR A C 1
ATOM 656 O O . TYR A 1 83 ? -6.125 3.992 20.281 1 98.25 83 TYR A O 1
ATOM 664 N N . ASN A 1 84 ? -6.57 6.207 20.422 1 97.06 84 ASN A N 1
ATOM 665 C CA . ASN A 1 84 ? -6.16 6.309 21.812 1 97.06 84 ASN A CA 1
ATOM 666 C C . ASN A 1 84 ? -4.848 5.574 22.062 1 97.06 84 ASN A C 1
ATOM 668 O O . ASN A 1 84 ? -4.754 4.762 22.984 1 97.06 84 ASN A O 1
ATOM 672 N N . GLY A 1 85 ? -3.914 5.848 21.188 1 97.19 85 GLY A N 1
ATOM 673 C CA . GLY A 1 85 ? -2.578 5.309 21.375 1 97.19 85 GLY A CA 1
ATOM 674 C C . GLY A 1 85 ? -2.271 4.137 20.469 1 97.19 85 GLY A C 1
ATOM 675 O O . GLY A 1 85 ? -1.109 3.76 20.297 1 97.19 85 GLY A O 1
ATOM 676 N N . HIS A 1 86 ? -3.252 3.562 19.859 1 98.06 86 HIS A N 1
ATOM 677 C CA . HIS A 1 86 ? -3.049 2.467 18.922 1 98.06 86 HIS A CA 1
ATOM 678 C C . HIS A 1 86 ? -3.029 2.975 17.484 1 98.06 86 HIS A C 1
ATOM 680 O O . HIS A 1 86 ? -3.773 3.893 17.125 1 98.06 86 HIS A O 1
ATOM 686 N N . GLU A 1 87 ? -2.223 2.379 16.719 1 97.88 87 GLU A N 1
ATOM 687 C CA . GLU A 1 87 ? -2.07 2.84 15.344 1 97.88 87 GLU A CA 1
ATOM 688 C C . GLU A 1 87 ? -3.285 2.469 14.5 1 97.88 87 GLU A C 1
ATOM 690 O O . GLU A 1 87 ? -4.039 1.561 14.852 1 97.88 87 GLU A O 1
ATOM 695 N N . ALA A 1 88 ? -3.521 3.191 13.469 1 98.69 88 ALA A N 1
ATOM 696 C CA . ALA A 1 88 ? -4.48 2.867 12.414 1 98.69 88 ALA A CA 1
ATOM 697 C C . ALA A 1 88 ? -3.783 2.734 11.062 1 98.69 88 ALA A C 1
ATOM 699 O O . ALA A 1 88 ? -2.947 3.568 10.703 1 98.69 88 ALA A O 1
ATOM 700 N N . ALA A 1 89 ? -4.035 1.646 10.375 1 98.5 89 ALA A N 1
ATOM 701 C CA . ALA A 1 89 ? -3.625 1.541 8.977 1 98.5 89 ALA A CA 1
ATOM 702 C C . ALA A 1 89 ? -4.574 2.316 8.07 1 98.5 89 ALA A C 1
ATOM 704 O O . ALA A 1 89 ? -5.793 2.246 8.234 1 98.5 89 ALA A O 1
ATOM 705 N N . VAL A 1 90 ? -4.008 3.096 7.195 1 98.81 90 VAL A N 1
ATOM 706 C CA . VAL A 1 90 ? -4.832 3.789 6.211 1 98.81 90 VAL A CA 1
ATOM 707 C C . VAL A 1 90 ? -5.082 2.877 5.012 1 98.81 90 VAL A C 1
ATOM 709 O O . VAL A 1 90 ? -4.195 2.684 4.176 1 98.81 90 VAL A O 1
ATOM 712 N N . MET A 1 91 ? -6.309 2.34 4.926 1 98.81 91 MET A N 1
ATOM 713 C CA . MET A 1 91 ? -6.695 1.387 3.889 1 98.81 91 MET A CA 1
ATOM 714 C C . MET A 1 91 ? -7.633 2.035 2.875 1 98.81 91 MET A C 1
ATOM 716 O O . MET A 1 91 ? -8.625 2.654 3.25 1 98.81 91 MET A O 1
ATOM 720 N N . VAL A 1 92 ? -7.293 1.833 1.612 1 98.81 92 VAL A N 1
ATOM 721 C CA . VAL A 1 92 ? -7.977 2.625 0.595 1 98.81 92 VAL A CA 1
ATOM 722 C C . VAL A 1 92 ? -8.484 1.71 -0.519 1 98.81 92 VAL A C 1
ATOM 724 O O . VAL A 1 92 ? -7.812 0.742 -0.887 1 98.81 92 VAL A O 1
ATOM 727 N N . ARG A 1 93 ? -9.578 1.972 -1.016 1 98.75 93 ARG A N 1
ATOM 728 C CA . ARG A 1 93 ? -10.078 1.394 -2.258 1 98.75 93 ARG A CA 1
ATOM 729 C C . ARG A 1 93 ? -10.477 2.482 -3.248 1 98.75 93 ARG A C 1
ATOM 731 O O . ARG A 1 93 ? -11.18 3.428 -2.893 1 98.75 93 ARG A O 1
ATOM 738 N N . TYR A 1 94 ? -9.977 2.385 -4.422 1 98.69 94 TYR A N 1
ATOM 739 C CA . TYR A 1 94 ? -10.289 3.34 -5.484 1 98.69 94 TYR A CA 1
ATOM 740 C C . TYR A 1 94 ? -11.5 2.885 -6.289 1 98.69 94 TYR A C 1
ATOM 742 O O . TYR A 1 94 ? -11.648 1.695 -6.582 1 98.69 94 TYR A O 1
ATOM 750 N N . LEU A 1 95 ? -12.289 3.824 -6.672 1 98.19 95 LEU A N 1
ATOM 751 C CA . LEU A 1 95 ? -13.492 3.525 -7.434 1 98.19 95 LEU A CA 1
ATOM 752 C C . LEU A 1 95 ? -13.414 4.117 -8.836 1 98.19 95 LEU A C 1
ATOM 754 O O . LEU A 1 95 ? -14.375 4.035 -9.609 1 98.19 95 LEU A O 1
ATOM 758 N N . SER A 1 96 ? -12.352 4.746 -9.156 1 97.56 96 SER A N 1
ATOM 759 C CA . SER A 1 96 ? -12.023 5.219 -10.5 1 97.56 96 SER A CA 1
ATOM 760 C C . SER A 1 96 ? -10.539 5.066 -10.789 1 97.56 96 SER A C 1
ATOM 762 O O . SER A 1 96 ? -9.703 5.289 -9.914 1 97.56 96 SER A O 1
ATOM 764 N N . GLU A 1 97 ? -10.188 4.738 -12.055 1 97.75 97 GLU A N 1
ATOM 765 C CA . GLU A 1 97 ? -8.789 4.574 -12.43 1 97.75 97 GLU A CA 1
ATOM 766 C C . GLU A 1 97 ? -8.023 5.887 -12.305 1 97.75 97 GLU A C 1
ATOM 768 O O . GLU A 1 97 ? -6.914 5.918 -11.766 1 97.75 97 GLU A O 1
ATOM 773 N N . LYS A 1 98 ? -8.609 6.891 -12.773 1 96.19 98 LYS A N 1
ATOM 774 C CA . LYS A 1 98 ? -7.957 8.195 -12.789 1 96.19 98 LYS A CA 1
ATOM 775 C C . LYS A 1 98 ? -7.602 8.648 -11.375 1 96.19 98 LYS A C 1
ATOM 777 O O . LYS A 1 98 ? -6.543 9.242 -11.156 1 96.19 98 LYS A O 1
ATOM 782 N N . ARG A 1 99 ? -8.453 8.391 -10.406 1 97.94 99 ARG A N 1
ATOM 783 C CA . ARG A 1 99 ? -8.242 8.789 -9.023 1 97.94 99 ARG A CA 1
ATOM 784 C C . ARG A 1 99 ? -7 8.125 -8.438 1 97.94 99 ARG A C 1
ATOM 786 O O . ARG A 1 99 ? -6.344 8.68 -7.555 1 97.94 99 ARG A O 1
ATOM 793 N N . ARG A 1 100 ? -6.641 6.965 -8.906 1 97.38 100 ARG A N 1
ATOM 794 C CA . ARG A 1 100 ? -5.512 6.203 -8.383 1 97.38 100 ARG A CA 1
ATOM 795 C C . ARG A 1 100 ? -4.207 6.637 -9.039 1 97.38 100 ARG A C 1
ATOM 797 O O . ARG A 1 100 ? -3.123 6.383 -8.508 1 97.38 100 ARG A O 1
ATOM 804 N N . GLN A 1 101 ? -4.27 7.27 -10.133 1 95.62 101 GLN A N 1
ATOM 805 C CA . GLN A 1 101 ? -3.096 7.512 -10.961 1 95.62 101 GLN A CA 1
ATOM 806 C C . GLN A 1 101 ? -2.402 8.812 -10.57 1 95.62 101 GLN A C 1
ATOM 808 O O . GLN A 1 101 ? -3.053 9.852 -10.43 1 95.62 101 GLN A O 1
ATOM 813 N N . SER A 1 102 ? -1.168 8.695 -10.25 1 95.31 102 SER A N 1
ATOM 814 C CA . SER A 1 102 ? -0.31 9.836 -9.961 1 95.31 102 SER A CA 1
ATOM 815 C C . SER A 1 102 ? 0.937 9.828 -10.836 1 95.31 102 SER A C 1
ATOM 817 O O . SER A 1 102 ? 1.522 8.773 -11.086 1 95.31 102 SER A O 1
ATOM 819 N N . ASP A 1 103 ? 1.368 10.992 -11.305 1 94.69 103 ASP A N 1
ATOM 820 C CA . ASP A 1 103 ? 2.533 11.078 -12.18 1 94.69 103 ASP A CA 1
ATOM 821 C C . ASP A 1 103 ? 3.721 11.711 -11.461 1 94.69 103 ASP A C 1
ATOM 823 O O . ASP A 1 103 ? 4.75 11.992 -12.07 1 94.69 103 ASP A O 1
ATOM 827 N N . SER A 1 104 ? 3.576 11.914 -10.211 1 97 104 SER A N 1
ATOM 828 C CA . SER A 1 104 ? 4.629 12.617 -9.484 1 97 104 SER A CA 1
ATOM 829 C C . SER A 1 104 ? 5.074 11.828 -8.258 1 97 104 SER A C 1
ATOM 831 O O . SER A 1 104 ? 5.73 12.367 -7.363 1 97 104 SER A O 1
ATOM 833 N N . TYR A 1 105 ? 4.699 10.594 -8.195 1 97.75 105 TYR A N 1
ATOM 834 C CA . TYR A 1 105 ? 4.941 9.805 -6.996 1 97.75 105 TYR A CA 1
ATOM 835 C C . TYR A 1 105 ? 6.434 9.648 -6.742 1 97.75 105 TYR A C 1
ATOM 837 O O . TYR A 1 105 ? 6.918 9.938 -5.645 1 97.75 105 TYR A O 1
ATOM 845 N N . VAL A 1 106 ? 7.219 9.219 -7.723 1 97.88 106 VAL A N 1
ATOM 846 C CA . VAL A 1 106 ? 8.648 8.953 -7.598 1 97.88 106 VAL A CA 1
ATOM 847 C C . VAL A 1 106 ? 9.398 10.273 -7.379 1 97.88 106 VAL A C 1
ATOM 849 O O . VAL A 1 106 ? 10.344 10.328 -6.594 1 97.88 106 VAL A O 1
ATOM 852 N N . SER A 1 107 ? 8.977 11.312 -8.102 1 97.75 107 SER A N 1
ATOM 853 C CA . SER A 1 107 ? 9.578 12.617 -7.879 1 97.75 107 SER A CA 1
ATOM 854 C C . SER A 1 107 ? 9.375 13.086 -6.441 1 97.75 107 SER A C 1
ATOM 856 O O . SER A 1 107 ? 10.266 13.711 -5.855 1 97.75 107 SER A O 1
ATOM 858 N N . GLU A 1 108 ? 8.219 12.797 -5.906 1 98.44 108 GLU A N 1
ATOM 859 C CA . GLU A 1 108 ? 7.93 13.18 -4.527 1 98.44 108 GLU A CA 1
ATOM 860 C C . GLU A 1 108 ? 8.727 12.328 -3.539 1 98.44 108 GLU A C 1
ATOM 862 O O . GLU A 1 108 ? 9.086 12.797 -2.457 1 98.44 108 GLU A O 1
ATOM 867 N N . ASP A 1 109 ? 9 11.07 -3.871 1 98.44 109 ASP A N 1
ATOM 868 C CA . ASP A 1 109 ? 9.953 10.289 -3.088 1 98.44 109 ASP A CA 1
ATOM 869 C C . ASP A 1 109 ? 11.305 10.984 -3.012 1 98.44 109 ASP A C 1
ATOM 871 O O . ASP A 1 109 ? 11.922 11.039 -1.945 1 98.44 109 ASP A O 1
ATOM 875 N N . SER A 1 110 ? 11.766 11.453 -4.137 1 97.44 110 SER A N 1
ATOM 876 C CA . SER A 1 110 ? 13.062 12.125 -4.203 1 97.44 110 SER A CA 1
ATOM 877 C C . SER A 1 110 ? 13.094 13.352 -3.295 1 97.44 110 SER A C 1
ATOM 879 O O . SER A 1 110 ? 14.133 13.68 -2.727 1 97.44 110 SER A O 1
ATOM 881 N N . THR A 1 111 ? 11.953 14 -3.189 1 97.38 111 THR A N 1
ATOM 882 C CA . THR A 1 111 ? 11.836 15.141 -2.287 1 97.38 111 THR A CA 1
ATOM 883 C C . THR A 1 111 ? 12.102 14.719 -0.845 1 97.38 111 THR A C 1
ATOM 885 O O . THR A 1 111 ? 12.883 15.359 -0.139 1 97.38 111 THR A O 1
ATOM 888 N N . VAL A 1 112 ? 11.531 13.656 -0.447 1 98.25 112 VAL A N 1
ATOM 889 C CA . VAL A 1 112 ? 11.703 13.172 0.918 1 98.25 112 VAL A CA 1
ATOM 890 C C . VAL A 1 112 ? 13.141 12.68 1.112 1 98.25 112 VAL A C 1
ATOM 892 O O . VAL A 1 112 ? 13.758 12.953 2.145 1 98.25 112 VAL A O 1
ATOM 895 N N . ASP A 1 113 ? 13.68 12.016 0.117 1 97.56 113 ASP A N 1
ATOM 896 C CA . ASP A 1 113 ? 15.07 11.57 0.17 1 97.56 113 ASP A CA 1
ATOM 897 C C . ASP A 1 113 ? 16.016 12.742 0.427 1 97.56 113 ASP A C 1
ATOM 899 O O . ASP A 1 113 ? 16.938 12.633 1.238 1 97.56 113 ASP A O 1
ATOM 903 N N . ARG A 1 114 ? 15.789 13.789 -0.266 1 97.38 114 ARG A N 1
ATOM 904 C CA . ARG A 1 114 ? 16.625 14.969 -0.115 1 97.38 114 ARG A CA 1
ATOM 905 C C . ARG A 1 114 ? 16.516 15.547 1.295 1 97.38 114 ARG A C 1
ATOM 907 O O . ARG A 1 114 ? 17.516 16 1.86 1 97.38 114 ARG A O 1
ATOM 914 N N . ILE A 1 115 ? 15.359 15.531 1.827 1 97 115 ILE A N 1
ATOM 915 C CA . ILE A 1 115 ? 15.141 16.031 3.184 1 97 115 ILE A CA 1
ATOM 916 C C . ILE A 1 115 ? 15.93 15.172 4.176 1 97 115 ILE A C 1
ATOM 918 O O . ILE A 1 115 ? 16.562 15.703 5.09 1 97 115 ILE A O 1
ATOM 922 N N . TYR A 1 116 ? 15.938 13.891 3.959 1 96.12 116 TYR A N 1
ATOM 923 C CA . TYR A 1 116 ? 16.625 12.961 4.848 1 96.12 116 TYR A CA 1
ATOM 924 C C . TYR A 1 116 ? 18.125 13.195 4.82 1 96.12 116 TYR A C 1
ATOM 926 O O . TYR A 1 116 ? 18.844 12.797 5.742 1 96.12 116 TYR A O 1
ATOM 934 N N . GLU A 1 117 ? 18.609 13.805 3.832 1 95 117 GLU A N 1
ATOM 935 C CA . GLU A 1 117 ? 20.031 14.102 3.715 1 95 117 GLU A CA 1
ATOM 936 C C . GLU A 1 117 ? 20.422 15.305 4.57 1 95 117 GLU A C 1
ATOM 938 O O . GLU A 1 117 ? 21.609 15.547 4.816 1 95 117 GLU A O 1
ATOM 943 N N . THR A 1 118 ? 19.484 16.031 5.008 1 93.44 118 THR A N 1
ATOM 944 C CA . THR A 1 118 ? 19.766 17.203 5.82 1 93.44 118 THR A CA 1
ATOM 945 C C . THR A 1 118 ? 19.828 16.844 7.301 1 93.44 118 THR A C 1
ATOM 947 O O . THR A 1 118 ? 19.062 16 7.773 1 93.44 118 THR A O 1
ATOM 950 N N . PRO A 1 119 ? 20.781 17.406 8.008 1 88.31 119 PRO A N 1
ATOM 951 C CA . PRO A 1 119 ? 20.828 17.141 9.445 1 88.31 119 PRO A CA 1
ATOM 952 C C . PRO A 1 119 ? 19.625 17.734 10.188 1 88.31 119 PRO A C 1
ATOM 954 O O . PRO A 1 119 ? 19.156 18.812 9.852 1 88.31 119 PRO A O 1
ATOM 957 N N . GLN A 1 120 ? 19.203 17 11.062 1 83.25 120 GLN A N 1
ATOM 958 C CA . GLN A 1 120 ? 18.062 17.5 11.836 1 83.25 120 GLN A CA 1
ATOM 959 C C . GLN A 1 120 ? 18.469 18.672 12.727 1 83.25 120 GLN A C 1
ATOM 961 O O . GLN A 1 120 ? 19.422 18.547 13.516 1 83.25 120 GLN A O 1
ATOM 966 N N . ARG A 1 121 ? 18.109 19.953 12.445 1 70.75 121 ARG A N 1
ATOM 967 C CA . ARG A 1 121 ? 18.562 21.188 13.094 1 70.75 121 ARG A CA 1
ATOM 968 C C . ARG A 1 121 ? 17.609 21.594 14.211 1 70.75 121 ARG A C 1
ATOM 970 O O . ARG A 1 121 ? 17.969 22.391 15.078 1 70.75 121 ARG A O 1
ATOM 977 N N . GLY A 1 122 ? 17.016 20.875 14.961 1 65.06 122 GLY A N 1
ATOM 978 C CA . GLY A 1 122 ? 16.047 21.359 15.922 1 65.06 122 GLY A CA 1
ATOM 979 C C . GLY A 1 122 ? 15.555 22.766 15.609 1 65.06 122 GLY A C 1
ATOM 980 O O . GLY A 1 122 ? 16.016 23.391 14.656 1 65.06 122 GLY A O 1
ATOM 981 N N . VAL A 1 123 ? 14.469 23.297 16.188 1 62 123 VAL A N 1
ATOM 982 C CA . VAL A 1 123 ? 13.891 24.625 16.016 1 62 123 VAL A CA 1
ATOM 983 C C . VAL A 1 123 ? 14.789 25.672 16.672 1 62 123 VAL A C 1
ATOM 985 O O . VAL A 1 123 ? 15.086 25.578 17.859 1 62 123 VAL A O 1
ATOM 988 N N . THR A 1 124 ? 15.641 26.359 15.758 1 59.84 124 THR A N 1
ATOM 989 C CA . THR A 1 124 ? 16.438 27.422 16.359 1 59.84 124 THR A CA 1
ATOM 990 C C . THR A 1 124 ? 15.57 28.656 16.609 1 59.84 124 THR A C 1
ATOM 992 O O . THR A 1 124 ? 14.766 29.047 15.758 1 59.84 124 THR A O 1
ATOM 995 N N . GLN A 1 125 ? 15.367 29.016 17.891 1 59.38 125 GLN A N 1
ATOM 996 C CA . GLN A 1 125 ? 14.656 30.234 18.25 1 59.38 125 GLN A CA 1
ATOM 997 C C . GLN A 1 125 ? 15.422 31.484 17.812 1 59.38 125 GLN A C 1
ATOM 999 O O . GLN A 1 125 ? 16.531 31.734 18.281 1 59.38 125 GLN A O 1
ATOM 1004 N N . THR A 1 126 ? 15.273 31.734 16.562 1 59.5 126 THR A N 1
ATOM 1005 C CA . THR A 1 126 ? 15.898 33 16.219 1 59.5 126 THR A CA 1
ATOM 1006 C C . THR A 1 126 ? 15.078 34.156 16.766 1 59.5 126 THR A C 1
ATOM 1008 O O . THR A 1 126 ? 13.852 34.125 16.766 1 59.5 126 THR A O 1
ATOM 1011 N N . GLU A 1 127 ? 15.758 35 17.469 1 61.06 127 GLU A N 1
ATOM 1012 C CA . GLU A 1 127 ? 15.156 36.25 17.969 1 61.06 127 GLU A CA 1
ATOM 1013 C C . GLU A 1 127 ? 14.5 37.031 16.828 1 61.06 127 GLU A C 1
ATOM 1015 O O . GLU A 1 127 ? 15.188 37.5 15.922 1 61.06 127 GLU A O 1
ATOM 1020 N N . SER A 1 128 ? 13.219 36.594 16.5 1 71.38 128 SER A N 1
ATOM 1021 C CA . SER A 1 128 ? 12.523 37.406 15.523 1 71.38 128 SER A CA 1
ATOM 1022 C C . SER A 1 128 ? 11.523 38.344 16.203 1 71.38 128 SER A C 1
ATOM 1024 O O . SER A 1 128 ? 11.133 38.094 17.359 1 71.38 128 SER A O 1
ATOM 1026 N N . GLY A 1 129 ? 11.391 39.688 15.844 1 85.5 129 GLY A N 1
ATOM 1027 C CA . GLY A 1 129 ? 10.375 40.625 16.297 1 85.5 129 GLY A CA 1
ATOM 1028 C C . GLY A 1 129 ? 8.961 40.125 16.031 1 85.5 129 GLY A C 1
ATOM 1029 O O . GLY A 1 129 ? 8 40.875 16.156 1 85.5 129 GLY A O 1
ATOM 1030 N N . LEU A 1 130 ? 8.82 38.781 15.883 1 92 130 LEU A N 1
ATOM 1031 C CA . LEU A 1 130 ? 7.508 38.25 15.562 1 92 130 LEU A CA 1
ATOM 1032 C C . LEU A 1 130 ? 6.773 37.812 16.828 1 92 130 LEU A C 1
ATOM 1034 O O . LEU A 1 130 ? 7.398 37.375 17.797 1 92 130 LEU A O 1
ATOM 1038 N N . LEU A 1 131 ? 5.477 38 16.844 1 94.56 131 LEU A N 1
ATOM 1039 C CA . LEU A 1 131 ? 4.617 37.562 17.953 1 94.56 131 LEU A CA 1
ATOM 1040 C C . LEU A 1 131 ? 3.832 36.312 17.594 1 94.56 131 LEU A C 1
ATOM 1042 O O . LEU A 1 131 ? 3.254 36.25 16.5 1 94.56 131 LEU A O 1
ATOM 1046 N N . PHE A 1 132 ? 3.879 35.344 18.469 1 95.56 132 PHE A N 1
ATOM 1047 C CA . PHE A 1 132 ? 3.105 34.125 18.312 1 95.56 132 PHE A CA 1
ATOM 1048 C C . PHE A 1 132 ? 2.068 33.969 19.422 1 95.56 132 PHE A C 1
ATOM 1050 O O . PHE A 1 132 ? 2.402 34.094 20.609 1 95.56 132 PHE A O 1
ATOM 1057 N N . ARG A 1 133 ? 0.849 33.75 19.062 1 97.31 133 ARG A N 1
ATOM 1058 C CA . ARG A 1 133 ? -0.172 33.531 20.078 1 97.31 133 ARG A CA 1
ATOM 1059 C C . ARG A 1 133 ? -1.32 32.688 19.547 1 97.31 133 ARG A C 1
ATOM 1061 O O . ARG A 1 133 ? -1.481 32.531 18.344 1 97.31 133 ARG A O 1
ATOM 1068 N N . LYS A 1 134 ? -2.088 32.188 20.484 1 98.25 134 LYS A N 1
ATOM 1069 C CA . LYS A 1 134 ? -3.322 31.5 20.141 1 98.25 134 LYS A CA 1
ATOM 1070 C C . LYS A 1 134 ? -4.328 32.438 19.5 1 98.25 134 LYS A C 1
ATOM 1072 O O . LYS A 1 134 ? -4.535 33.562 19.984 1 98.25 134 LYS A O 1
ATOM 1077 N N . ALA A 1 135 ? -4.863 32.031 18.422 1 98.5 135 ALA A N 1
ATOM 1078 C CA . ALA A 1 135 ? -5.855 32.875 17.734 1 98.5 135 ALA A CA 1
ATOM 1079 C C . ALA A 1 135 ? -7.238 32.688 18.344 1 98.5 135 ALA A C 1
ATOM 1081 O O . ALA A 1 135 ? -7.59 31.594 18.812 1 98.5 135 ALA A O 1
ATOM 1082 N N . GLY A 1 136 ? -7.98 33.781 18.406 1 97.69 136 GLY A N 1
ATOM 1083 C CA . GLY A 1 136 ? -9.375 33.75 18.828 1 97.69 136 GLY A CA 1
ATOM 1084 C C . GLY A 1 136 ? -10.344 34.031 17.688 1 97.69 136 GLY A C 1
ATOM 1085 O O . GLY A 1 136 ? -9.93 34.219 16.547 1 97.69 136 GLY A O 1
ATOM 1086 N N . GLU A 1 137 ? -11.617 34.031 18.047 1 98.06 137 GLU A N 1
ATOM 1087 C CA . GLU A 1 137 ? -12.648 34.25 17.031 1 98.06 137 GLU A CA 1
ATOM 1088 C C . GLU A 1 137 ? -12.492 35.594 16.344 1 98.06 137 GLU A C 1
ATOM 1090 O O . GLU A 1 137 ? -12.852 35.75 15.18 1 98.06 137 GLU A O 1
ATOM 1095 N N . GLY A 1 138 ? -11.969 36.531 17.094 1 97.94 138 GLY A N 1
ATOM 1096 C CA . GLY A 1 138 ? -11.727 37.844 16.531 1 97.94 138 GLY A CA 1
ATOM 1097 C C . GLY A 1 138 ? -10.695 37.812 15.414 1 97.94 138 GLY A C 1
ATOM 1098 O O . GLY A 1 138 ? -10.609 38.781 14.633 1 97.94 138 GLY A O 1
ATOM 1099 N N . ASP A 1 139 ? -9.93 36.781 15.305 1 98.38 139 ASP A N 1
ATOM 1100 C CA . ASP A 1 139 ? -8.891 36.656 14.289 1 98.38 139 ASP A CA 1
ATOM 1101 C C . ASP A 1 139 ? -9.406 35.938 13.055 1 98.38 139 ASP A C 1
ATOM 1103 O O . ASP A 1 139 ? -8.703 35.812 12.055 1 98.38 139 ASP A O 1
ATOM 1107 N N . ALA A 1 140 ? -10.625 35.469 13.039 1 98.56 140 ALA A N 1
ATOM 1108 C CA . ALA A 1 140 ? -11.148 34.531 12.023 1 98.56 140 ALA A CA 1
ATOM 1109 C C . ALA A 1 140 ? -11.109 35.188 10.641 1 98.56 140 ALA A C 1
ATOM 1111 O O . ALA A 1 140 ? -10.758 34.531 9.656 1 98.56 140 ALA A O 1
ATOM 1112 N N . ASP A 1 141 ? -11.469 36.438 10.578 1 98.5 141 ASP A N 1
ATOM 1113 C CA . ASP A 1 141 ? -11.461 37.125 9.297 1 98.5 141 ASP A CA 1
ATOM 1114 C C . ASP A 1 141 ? -10.047 37.219 8.727 1 98.5 141 ASP A C 1
ATOM 1116 O O . ASP A 1 141 ? -9.836 36.969 7.535 1 98.5 141 ASP A O 1
ATOM 1120 N N . ARG A 1 142 ? -9.156 37.594 9.547 1 98.44 142 ARG A N 1
ATOM 1121 C CA . ARG A 1 142 ? -7.77 37.719 9.109 1 98.44 142 ARG A CA 1
ATOM 1122 C C . ARG A 1 142 ? -7.203 36.344 8.719 1 98.44 142 ARG A C 1
ATOM 1124 O O . ARG A 1 142 ? -6.438 36.25 7.758 1 98.44 142 ARG A O 1
ATOM 1131 N N . LEU A 1 143 ? -7.543 35.344 9.469 1 98.69 143 LEU A N 1
ATOM 1132 C CA . LEU A 1 143 ? -7.113 34 9.133 1 98.69 143 LEU A CA 1
ATOM 1133 C C . LEU A 1 143 ? -7.641 33.562 7.766 1 98.69 143 LEU A C 1
ATOM 1135 O O . LEU A 1 143 ? -6.887 33.031 6.941 1 98.69 143 LEU A O 1
ATOM 1139 N N . SER A 1 144 ? -8.875 33.781 7.566 1 98.5 144 SER A N 1
ATOM 1140 C CA . SER A 1 144 ? -9.484 33.438 6.285 1 98.5 144 SER A CA 1
ATOM 1141 C C . SER A 1 144 ? -8.781 34.156 5.133 1 98.5 144 SER A C 1
ATOM 1143 O O . SER A 1 144 ? -8.516 33.531 4.094 1 98.5 144 SER A O 1
ATOM 1145 N N . LEU A 1 145 ? -8.484 35.406 5.312 1 98.19 145 LEU A N 1
ATOM 1146 C CA . LEU A 1 145 ? -7.797 36.188 4.289 1 98.19 145 LEU A CA 1
ATOM 1147 C C . LEU A 1 145 ? -6.402 35.625 4.031 1 98.19 145 LEU A C 1
ATOM 1149 O O . LEU A 1 145 ? -5.949 35.594 2.885 1 98.19 145 LEU A O 1
ATOM 1153 N N . LEU A 1 146 ? -5.711 35.281 5.082 1 98.31 146 LEU A N 1
ATOM 1154 C CA . LEU A 1 146 ? -4.398 34.656 4.945 1 98.31 146 LEU A CA 1
ATOM 1155 C C . LEU A 1 146 ? -4.48 33.375 4.09 1 98.31 146 LEU A C 1
ATOM 1157 O O . LEU A 1 146 ? -3.699 33.219 3.154 1 98.31 146 LEU A O 1
ATOM 1161 N N . TYR A 1 147 ? -5.441 32.531 4.422 1 97.69 147 TYR A N 1
ATOM 1162 C CA . TYR A 1 147 ? -5.59 31.25 3.709 1 97.69 147 TYR A CA 1
ATOM 1163 C C . TYR A 1 147 ? -5.934 31.5 2.244 1 97.69 147 TYR A C 1
ATOM 1165 O O . TYR A 1 147 ? -5.402 30.828 1.356 1 97.69 147 TYR A O 1
ATOM 1173 N N . LYS A 1 148 ? -6.75 32.5 1.974 1 96.75 148 LYS A N 1
ATOM 1174 C CA . LYS A 1 148 ? -7.105 32.844 0.602 1 96.75 148 LYS A CA 1
ATOM 1175 C C . LYS A 1 148 ? -5.887 33.312 -0.179 1 96.75 148 LYS A C 1
ATOM 1177 O O . LYS A 1 148 ? -5.781 33.094 -1.385 1 96.75 148 LYS A O 1
ATOM 1182 N N . HIS A 1 149 ? -5.102 33.969 0.538 1 96.38 149 HIS A N 1
ATOM 1183 C CA . HIS A 1 149 ? -3.908 34.531 -0.101 1 96.38 149 HIS A CA 1
ATOM 1184 C C . HIS A 1 149 ? -2.902 33.438 -0.423 1 96.38 149 HIS A C 1
ATOM 1186 O O . HIS A 1 149 ? -2.234 33.469 -1.459 1 96.38 149 HIS A O 1
ATOM 1192 N N . VAL A 1 150 ? -2.777 32.5 0.436 1 94.88 150 VAL A N 1
ATOM 1193 C CA . VAL A 1 150 ? -1.723 31.484 0.337 1 94.88 150 VAL A CA 1
ATOM 1194 C C . VAL A 1 150 ? -2.189 30.328 -0.542 1 94.88 150 VAL A C 1
ATOM 1196 O O . VAL A 1 150 ? -1.397 29.75 -1.286 1 94.88 150 VAL A O 1
ATOM 1199 N N . PHE A 1 151 ? -3.467 29.984 -0.49 1 93.81 151 PHE A N 1
ATOM 1200 C CA . PHE A 1 151 ? -3.963 28.797 -1.169 1 93.81 151 PHE A CA 1
ATOM 1201 C C . PHE A 1 151 ? -4.949 29.172 -2.268 1 93.81 151 PHE A C 1
ATOM 1203 O O . PHE A 1 151 ? -5.824 30.016 -2.062 1 93.81 151 PHE A O 1
ATOM 1210 N N . GLN A 1 152 ? -4.797 28.484 -3.42 1 91.44 152 GLN A N 1
ATOM 1211 C CA . GLN A 1 152 ? -5.801 28.641 -4.469 1 91.44 152 GLN A CA 1
ATOM 1212 C C . GLN A 1 152 ? -7.074 27.875 -4.129 1 91.44 152 GLN A C 1
ATOM 1214 O O . GLN A 1 152 ? -8.18 28.359 -4.359 1 91.44 152 GLN A O 1
ATOM 1219 N N . THR A 1 153 ? -6.906 26.688 -3.678 1 92.62 153 THR A N 1
ATOM 1220 C CA . THR A 1 153 ? -7.965 25.828 -3.176 1 92.62 153 THR A CA 1
ATOM 1221 C C . THR A 1 153 ? -7.504 25.078 -1.926 1 92.62 153 THR A C 1
ATOM 1223 O O . THR A 1 153 ? -6.305 24.875 -1.726 1 92.62 153 THR A O 1
ATOM 1226 N N . TYR A 1 154 ? -8.461 24.719 -1.165 1 93.19 154 TYR A N 1
ATOM 1227 C CA . TYR A 1 154 ? -8.172 24.016 0.082 1 93.19 154 TYR A CA 1
ATOM 1228 C C . TYR A 1 154 ? -9.25 22.984 0.394 1 93.19 154 TYR A C 1
ATOM 1230 O O . TYR A 1 154 ? -10.422 23.188 0.077 1 93.19 154 TYR A O 1
ATOM 1238 N N . PRO A 1 155 ? -8.852 21.906 1.077 1 92.69 155 PRO A N 1
ATOM 1239 C CA . PRO A 1 155 ? -9.789 20.797 1.237 1 92.69 155 PRO A CA 1
ATOM 1240 C C . PRO A 1 155 ? -10.977 21.141 2.133 1 92.69 155 PRO A C 1
ATOM 1242 O O . PRO A 1 155 ? -12.039 20.531 2.027 1 92.69 155 PRO A O 1
ATOM 1245 N N . THR A 1 156 ? -10.766 21.984 3.064 1 92.19 156 THR A N 1
ATOM 1246 C CA . THR A 1 156 ? -11.828 22.453 3.945 1 92.19 156 THR A CA 1
ATOM 1247 C C . THR A 1 156 ? -12.117 23.938 3.701 1 92.19 156 THR A C 1
ATOM 1249 O O . THR A 1 156 ? -11.297 24.641 3.119 1 92.19 156 THR A O 1
ATOM 1252 N N . PRO A 1 157 ? -13.266 24.391 4.109 1 94.06 157 PRO A N 1
ATOM 1253 C CA . PRO A 1 157 ? -13.641 25.75 3.748 1 94.06 157 PRO A CA 1
ATOM 1254 C C . PRO A 1 157 ? -13.008 26.797 4.66 1 94.06 157 PRO A C 1
ATOM 1256 O O . PRO A 1 157 ? -13.703 27.688 5.164 1 94.06 157 PRO A O 1
ATOM 1259 N N . VAL A 1 158 ? -11.734 26.828 4.727 1 95.12 158 VAL A N 1
ATOM 1260 C CA . VAL A 1 158 ? -11 27.75 5.598 1 95.12 158 VAL A CA 1
ATOM 1261 C C . VAL A 1 158 ? -11.055 29.156 5.027 1 95.12 158 VAL A C 1
ATOM 1263 O O . VAL A 1 158 ? -10.664 30.125 5.695 1 95.12 158 VAL A O 1
ATOM 1266 N N . PHE A 1 159 ? -11.609 29.344 3.824 1 96.19 159 PHE A N 1
ATOM 1267 C CA . PHE A 1 159 ? -11.797 30.656 3.215 1 96.19 159 PHE A CA 1
ATOM 1268 C C . PHE A 1 159 ? -13.023 31.359 3.793 1 96.19 159 PHE A C 1
ATOM 1270 O O . PHE A 1 159 ? -13.234 32.562 3.566 1 96.19 159 PHE A O 1
ATOM 1277 N N . ASN A 1 160 ? -13.797 30.641 4.551 1 97 160 ASN A N 1
ATOM 1278 C CA . ASN A 1 160 ? -14.984 31.156 5.223 1 97 160 ASN A CA 1
ATOM 1279 C C . ASN A 1 160 ? -14.727 31.391 6.711 1 97 160 ASN A C 1
ATOM 1281 O O . ASN A 1 160 ? -14.617 30.438 7.484 1 97 160 ASN A O 1
ATOM 1285 N N . PRO A 1 161 ? -14.734 32.656 7.105 1 98.12 161 PRO A N 1
ATOM 1286 C CA . PRO A 1 161 ? -14.453 32.938 8.516 1 98.12 161 PRO A CA 1
ATOM 1287 C C . PRO A 1 161 ? -15.445 32.281 9.461 1 98.12 161 PRO A C 1
ATOM 1289 O O . PRO A 1 161 ? -15.086 31.922 10.586 1 98.12 161 PRO A O 1
ATOM 1292 N N . LEU A 1 162 ? -16.672 32.031 9.023 1 97.56 162 LEU A N 1
ATOM 1293 C CA . LEU A 1 162 ? -17.656 31.359 9.867 1 97.56 162 LEU A CA 1
ATOM 1294 C C . LEU A 1 162 ? -17.25 29.922 10.148 1 97.56 162 LEU A C 1
ATOM 1296 O O . LEU A 1 162 ? -17.5 29.391 11.242 1 97.56 162 LEU A O 1
ATOM 1300 N N . TYR A 1 163 ? -16.719 29.344 9.172 1 96.44 163 TYR A N 1
ATOM 1301 C CA . TYR A 1 163 ? -16.203 28 9.359 1 96.44 163 TYR A CA 1
ATOM 1302 C C . TYR A 1 163 ? -15.086 27.969 10.398 1 96.44 163 TYR A C 1
ATOM 1304 O O . TYR A 1 163 ? -15.055 27.109 11.266 1 96.44 163 TYR A O 1
ATOM 1312 N N . ILE A 1 164 ? -14.156 28.906 10.297 1 98.06 164 ILE A N 1
ATOM 1313 C CA . ILE A 1 164 ? -13.031 28.984 11.219 1 98.06 164 ILE A CA 1
ATOM 1314 C C . ILE A 1 164 ? -13.539 29.188 12.648 1 98.06 164 ILE A C 1
ATOM 1316 O O . ILE A 1 164 ? -13.094 28.5 13.57 1 98.06 164 ILE A O 1
ATOM 1320 N N . LYS A 1 165 ? -14.477 30.094 12.812 1 98.12 165 LYS A N 1
ATOM 1321 C CA . LYS A 1 165 ? -15.07 30.312 14.125 1 98.12 165 LYS A CA 1
ATOM 1322 C C . LYS A 1 165 ? -15.711 29.047 14.672 1 98.12 165 LYS A C 1
ATOM 1324 O O . LYS A 1 165 ? -15.555 28.719 15.844 1 98.12 165 LYS A O 1
ATOM 1329 N N . LYS A 1 166 ? -16.438 28.406 13.797 1 97.06 166 LYS A N 1
ATOM 1330 C CA . LYS A 1 166 ? -17.094 27.172 14.195 1 97.06 166 LYS A CA 1
ATOM 1331 C C . LYS A 1 166 ? -16.078 26.141 14.695 1 97.06 166 LYS A C 1
ATOM 1333 O O . LYS A 1 166 ? -16.281 25.516 15.742 1 97.06 166 LYS A O 1
ATOM 1338 N N . THR A 1 167 ? -15.031 25.969 13.945 1 96.94 167 THR A N 1
ATOM 1339 C CA . THR A 1 167 ? -14.039 24.969 14.32 1 96.94 167 THR A CA 1
ATOM 1340 C C . THR A 1 167 ? -13.328 25.359 15.609 1 96.94 167 THR A C 1
ATOM 1342 O O . THR A 1 167 ? -12.945 24.484 16.406 1 96.94 167 THR A O 1
ATOM 1345 N N . MET A 1 168 ? -13.141 26.656 15.898 1 97.44 168 MET A N 1
ATOM 1346 C CA . MET A 1 168 ? -12.562 27.141 17.156 1 97.44 168 MET A CA 1
ATOM 1347 C C . MET A 1 168 ? -13.438 26.75 18.328 1 97.44 168 MET A C 1
ATOM 1349 O O . MET A 1 168 ? -12.922 26.438 19.406 1 97.44 168 MET A O 1
ATOM 1353 N N . ARG A 1 169 ? -14.672 26.797 18.109 1 96.75 169 ARG A N 1
ATOM 1354 C CA . ARG A 1 169 ? -15.625 26.469 19.172 1 96.75 169 ARG A CA 1
ATOM 1355 C C . ARG A 1 169 ? -15.727 24.969 19.375 1 96.75 169 ARG A C 1
ATOM 1357 O O . ARG A 1 169 ? -16.25 24.516 20.391 1 96.75 169 ARG A O 1
ATOM 1364 N N . GLU A 1 170 ? -15.344 24.344 18.453 1 94.69 170 GLU A N 1
ATOM 1365 C CA . GLU A 1 170 ? -15.359 22.891 18.562 1 94.69 170 GLU A CA 1
ATOM 1366 C C . GLU A 1 170 ? -14.008 22.359 19.031 1 94.69 170 GLU A C 1
ATOM 1368 O O . GLU A 1 170 ? -13.539 22.703 20.125 1 94.69 170 GLU A O 1
ATOM 1373 N N . ASN A 1 171 ? -13.258 21.719 18.188 1 95.31 171 ASN A N 1
ATOM 1374 C CA . ASN A 1 171 ? -12.078 21.016 18.688 1 95.31 171 ASN A CA 1
ATOM 1375 C C . ASN A 1 171 ? -10.82 21.406 17.922 1 95.31 171 ASN A C 1
ATOM 1377 O O . ASN A 1 171 ? -9.844 20.656 17.891 1 95.31 171 ASN A O 1
ATOM 1381 N N . THR A 1 172 ? -10.867 22.641 17.328 1 98.25 172 THR A N 1
ATOM 1382 C CA . THR A 1 172 ? -9.688 23.047 16.578 1 98.25 172 THR A CA 1
ATOM 1383 C C . THR A 1 172 ? -8.992 24.219 17.266 1 98.25 172 THR A C 1
ATOM 1385 O O . THR A 1 172 ? -9.648 25.188 17.672 1 98.25 172 THR A O 1
ATOM 1388 N N . ILE A 1 173 ? -7.688 24.125 17.406 1 98.44 173 ILE A N 1
ATOM 1389 C CA . ILE A 1 173 ? -6.859 25.188 17.953 1 98.44 173 ILE A CA 1
ATOM 1390 C C . ILE A 1 173 ? -6.074 25.875 16.844 1 98.44 173 ILE A C 1
ATOM 1392 O O . ILE A 1 173 ? -5.48 25.203 15.992 1 98.44 173 ILE A O 1
ATOM 1396 N N . TYR A 1 174 ? -6.109 27.188 16.859 1 98.69 174 TYR A N 1
ATOM 1397 C CA . TYR A 1 174 ? -5.344 27.969 15.891 1 98.69 174 TYR A CA 1
ATOM 1398 C C . TYR A 1 174 ? -4.258 28.781 16.578 1 98.69 174 TYR A C 1
ATOM 1400 O O . TYR A 1 174 ? -4.512 29.422 17.609 1 98.69 174 TYR A O 1
ATOM 1408 N N . PHE A 1 175 ? -3.055 28.734 16.078 1 98.62 175 PHE A N 1
ATOM 1409 C CA . PHE A 1 175 ? -1.989 29.656 16.453 1 98.62 175 PHE A CA 1
ATOM 1410 C C . PHE A 1 175 ? -1.609 30.547 15.289 1 98.62 175 PHE A C 1
ATOM 1412 O O . PHE A 1 175 ? -1.599 30.109 14.141 1 98.62 175 PHE A O 1
ATOM 1419 N N . ALA A 1 176 ? -1.297 31.766 15.594 1 98.31 176 ALA A N 1
ATOM 1420 C CA . ALA A 1 176 ? -1.002 32.781 14.57 1 98.31 176 ALA A CA 1
ATOM 1421 C C . ALA A 1 176 ? 0.331 33.469 14.852 1 98.31 176 ALA A C 1
ATOM 1423 O O . ALA A 1 176 ? 0.737 33.594 16 1 98.31 176 ALA A O 1
ATOM 1424 N N . ALA A 1 177 ? 0.959 33.812 13.828 1 97.5 177 ALA A N 1
ATOM 1425 C CA . ALA A 1 177 ? 2.184 34.625 13.867 1 97.5 177 ALA A CA 1
ATOM 1426 C C . ALA A 1 177 ? 1.945 36.031 13.32 1 97.5 177 ALA A C 1
ATOM 1428 O O . ALA A 1 177 ? 1.341 36.188 12.258 1 97.5 177 ALA A O 1
ATOM 1429 N N . PHE A 1 178 ? 2.439 37 14.055 1 96.69 178 PHE A N 1
ATOM 1430 C CA . PHE A 1 178 ? 2.23 38.406 13.688 1 96.69 178 PHE A CA 1
ATOM 1431 C C . PHE A 1 178 ? 3.561 39.125 13.555 1 96.69 178 PHE A C 1
ATOM 1433 O O . PHE A 1 178 ? 4.469 38.938 14.367 1 96.69 178 PHE A O 1
ATOM 1440 N N . ASP A 1 179 ? 3.693 39.812 12.523 1 95.12 179 ASP A N 1
ATOM 1441 C CA . ASP A 1 179 ? 4.676 40.906 12.438 1 95.12 179 ASP A CA 1
ATOM 1442 C C . ASP A 1 179 ? 4.027 42.25 12.719 1 95.12 179 ASP A C 1
ATOM 1444 O O . ASP A 1 179 ? 3.414 42.844 11.836 1 95.12 179 ASP A O 1
ATOM 1448 N N . GLN A 1 180 ? 4.227 42.719 13.938 1 93.06 180 GLN A N 1
ATOM 1449 C CA . GLN A 1 180 ? 3.424 43.812 14.438 1 93.06 180 GLN A CA 1
ATOM 1450 C C . GLN A 1 180 ? 1.935 43.5 14.375 1 93.06 180 GLN A C 1
ATOM 1452 O O . GLN A 1 180 ? 1.482 42.5 14.953 1 93.06 180 GLN A O 1
ATOM 1457 N N . GLU A 1 181 ? 1.195 44.219 13.609 1 92.69 181 GLU A N 1
ATOM 1458 C CA . GLU A 1 181 ? -0.244 43.969 13.57 1 92.69 181 GLU A CA 1
ATOM 1459 C C . GLU A 1 181 ? -0.625 43.125 12.367 1 92.69 181 GLU A C 1
ATOM 1461 O O . GLU A 1 181 ? -1.771 42.656 12.25 1 92.69 181 GLU A O 1
ATOM 1466 N N . ARG A 1 182 ? 0.323 42.75 11.633 1 95.44 182 ARG A N 1
ATOM 1467 C CA . ARG A 1 182 ? 0.047 42.031 10.414 1 95.44 182 ARG A CA 1
ATOM 1468 C C . ARG A 1 182 ? 0.124 40.5 10.664 1 95.44 182 ARG A C 1
ATOM 1470 O O . ARG A 1 182 ? 1.142 40 11.141 1 95.44 182 ARG A O 1
ATOM 1477 N N . LEU A 1 183 ? -0.979 39.812 10.422 1 97.75 183 LEU A N 1
ATOM 1478 C CA . LEU A 1 183 ? -0.964 38.344 10.469 1 97.75 183 LEU A CA 1
ATOM 1479 C C . LEU A 1 183 ? -0.158 37.781 9.312 1 97.75 183 LEU A C 1
ATOM 1481 O O . LEU A 1 183 ? -0.5 37.969 8.141 1 97.75 183 LEU A O 1
ATOM 1485 N N . ILE A 1 184 ? 0.931 37.031 9.602 1 97.25 184 ILE A N 1
ATOM 1486 C CA . ILE A 1 184 ? 1.837 36.625 8.531 1 97.25 184 ILE A CA 1
ATOM 1487 C C . ILE A 1 184 ? 1.822 35.125 8.391 1 97.25 184 ILE A C 1
ATOM 1489 O O . ILE A 1 184 ? 2.338 34.562 7.414 1 97.25 184 ILE A O 1
ATOM 1493 N N . GLY A 1 185 ? 1.315 34.438 9.367 1 97.81 185 GLY A N 1
ATOM 1494 C CA . GLY A 1 185 ? 1.277 32.969 9.336 1 97.81 185 GLY A CA 1
ATOM 1495 C C . GLY A 1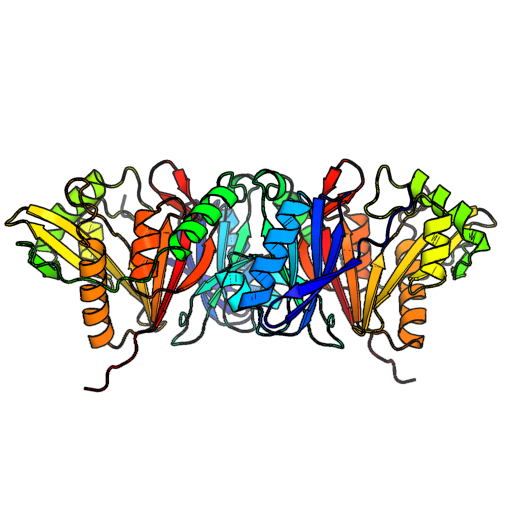 185 ? 0.34 32.375 10.375 1 97.81 185 GLY A C 1
ATOM 1496 O O . GLY A 1 185 ? -0.032 33.031 11.336 1 97.81 185 GLY A O 1
ATOM 1497 N N . ALA A 1 186 ? -0.063 31.156 10.117 1 98.5 186 ALA A N 1
ATOM 1498 C CA . ALA A 1 186 ? -0.932 30.438 11.047 1 98.5 186 ALA A CA 1
ATOM 1499 C C . ALA A 1 186 ? -0.803 28.922 10.859 1 98.5 186 ALA A C 1
ATOM 1501 O O . ALA A 1 186 ? -0.355 28.453 9.805 1 98.5 186 ALA A O 1
ATOM 1502 N N . ALA A 1 187 ? -1.081 28.188 11.852 1 98.38 187 ALA A N 1
ATOM 1503 C CA . ALA A 1 187 ? -1.251 26.734 11.852 1 98.38 187 ALA A CA 1
ATOM 1504 C C . ALA A 1 187 ? -2.342 26.312 12.836 1 98.38 187 ALA A C 1
ATOM 1506 O O . ALA A 1 187 ? -2.656 27.047 13.773 1 98.38 187 ALA A O 1
ATOM 1507 N N . SER A 1 188 ? -2.941 25.219 12.562 1 98.69 188 SER A N 1
ATOM 1508 C CA . SER A 1 188 ? -3.996 24.75 13.453 1 98.69 188 SER A CA 1
ATOM 1509 C C . SER A 1 188 ? -3.822 23.281 13.781 1 98.69 188 SER A C 1
ATOM 1511 O O . SER A 1 188 ? -3.006 22.594 13.164 1 98.69 188 SER A O 1
ATOM 1513 N N . ALA A 1 189 ? -4.438 22.812 14.781 1 98.69 189 ALA A N 1
ATOM 1514 C CA . ALA A 1 189 ? -4.559 21.406 15.164 1 98.69 189 ALA A CA 1
ATOM 1515 C C . ALA A 1 189 ? -6.02 21.016 15.344 1 98.69 189 ALA A C 1
ATOM 1517 O O . ALA A 1 189 ? -6.75 21.656 16.109 1 98.69 189 ALA A O 1
ATOM 1518 N N . ASP A 1 190 ? -6.43 20.047 14.57 1 98.25 190 ASP A N 1
ATOM 1519 C CA . ASP A 1 190 ? -7.758 19.453 14.727 1 98.25 190 ASP A CA 1
ATOM 1520 C C . ASP A 1 190 ? -7.73 18.281 15.711 1 98.25 190 ASP A C 1
ATOM 1522 O O . ASP A 1 190 ? -7.164 17.234 15.414 1 98.25 190 ASP A O 1
ATOM 1526 N N . ILE A 1 191 ? -8.359 18.484 16.859 1 98.31 191 ILE A N 1
ATOM 1527 C CA . ILE A 1 191 ? -8.312 17.5 17.938 1 98.31 191 ILE A CA 1
ATOM 1528 C C . ILE A 1 191 ? -9.5 16.547 17.828 1 98.31 191 ILE A C 1
ATOM 1530 O O . ILE A 1 191 ? -10.633 16.984 17.594 1 98.31 191 ILE A O 1
ATOM 1534 N N . ASN A 1 192 ? -9.266 15.312 17.859 1 97.75 192 ASN A N 1
ATOM 1535 C CA . ASN A 1 192 ? -10.305 14.312 18.078 1 97.75 192 ASN A CA 1
ATOM 1536 C C . ASN A 1 192 ? -10.25 13.758 19.5 1 97.75 192 ASN A C 1
ATOM 1538 O O . ASN A 1 192 ? -9.531 12.797 19.766 1 97.75 192 ASN A O 1
ATOM 1542 N N . PRO A 1 193 ? -11 14.312 20.375 1 95.25 193 PRO A N 1
ATOM 1543 C CA . PRO A 1 193 ? -10.906 13.906 21.781 1 95.25 193 PRO A CA 1
ATOM 1544 C C . PRO A 1 193 ? -11.359 12.469 22 1 95.25 193 PRO A C 1
ATOM 1546 O O . PRO A 1 193 ? -10.875 11.805 22.922 1 95.25 193 PRO A O 1
ATOM 1549 N N . VAL A 1 194 ? -12.258 12 21.188 1 95.44 194 VAL A N 1
ATOM 1550 C CA . VAL A 1 194 ? -12.789 10.648 21.312 1 95.44 194 VAL A CA 1
ATOM 1551 C C . VAL A 1 194 ? -11.703 9.633 20.984 1 95.44 194 VAL A C 1
ATOM 1553 O O . VAL A 1 194 ? -11.586 8.594 21.641 1 95.44 194 VAL A O 1
ATOM 1556 N N . LEU A 1 195 ? -10.883 9.977 20.016 1 97.62 195 LEU A N 1
ATOM 1557 C CA . LEU A 1 195 ? -9.875 9.031 19.547 1 97.62 195 LEU A CA 1
ATOM 1558 C C . LEU A 1 195 ? -8.5 9.367 20.109 1 97.62 195 LEU A C 1
ATOM 1560 O O . LEU A 1 195 ? -7.559 8.586 19.969 1 97.62 195 LEU A O 1
ATOM 1564 N N . GLY A 1 196 ? -8.344 10.5 20.688 1 97.44 196 GLY A N 1
ATOM 1565 C CA . GLY A 1 196 ? -7.18 10.836 21.484 1 97.44 196 GLY A CA 1
ATOM 1566 C C . GLY A 1 196 ? -5.992 11.289 20.656 1 97.44 196 GLY A C 1
ATOM 1567 O O . GLY A 1 196 ? -4.844 11.008 21 1 97.44 196 GLY A O 1
ATOM 1568 N N . HIS A 1 197 ? -6.266 11.93 19.484 1 98.5 197 HIS A N 1
ATOM 1569 C CA . HIS A 1 197 ? -5.176 12.422 18.641 1 98.5 197 HIS A CA 1
ATOM 1570 C C . HIS A 1 197 ? -5.492 13.805 18.094 1 98.5 197 HIS A C 1
ATOM 1572 O O . HIS A 1 197 ? -6.594 14.328 18.297 1 98.5 197 HIS A O 1
ATOM 1578 N N . ALA A 1 198 ? -4.477 14.422 17.453 1 98.75 198 ALA A N 1
ATOM 1579 C CA . ALA A 1 198 ? -4.688 15.688 16.75 1 98.75 198 ALA A CA 1
ATOM 1580 C C . ALA A 1 198 ? -3.984 15.688 15.391 1 98.75 198 ALA A C 1
ATOM 1582 O O . ALA A 1 198 ? -2.873 15.172 15.266 1 98.75 198 ALA A O 1
ATOM 1583 N N . GLU A 1 199 ? -4.617 16.219 14.422 1 98.75 199 GLU A N 1
ATOM 1584 C CA . GLU A 1 199 ? -4.016 16.484 13.117 1 98.75 199 GLU A CA 1
ATOM 1585 C C . GLU A 1 199 ? -3.51 17.906 13.008 1 98.75 199 GLU A C 1
ATOM 1587 O O . GLU A 1 199 ? -4.285 18.859 13.164 1 98.75 199 GLU A O 1
ATOM 1592 N N . MET A 1 200 ? -2.213 18.078 12.812 1 98.62 200 MET A N 1
ATOM 1593 C CA . MET A 1 200 ? -1.645 19.391 12.516 1 98.62 200 MET A CA 1
ATOM 1594 C C . MET A 1 200 ? -1.96 19.812 11.086 1 98.62 200 MET A C 1
ATOM 1596 O O . MET A 1 200 ? -1.619 19.094 10.141 1 98.62 200 MET A O 1
ATOM 1600 N N . THR A 1 201 ? -2.627 20.922 10.914 1 97.31 201 THR A N 1
ATOM 1601 C CA . THR A 1 201 ? -3.172 21.25 9.602 1 97.31 201 THR A CA 1
ATOM 1602 C C . THR A 1 201 ? -3.264 22.766 9.406 1 97.31 201 THR A C 1
ATOM 1604 O O . THR A 1 201 ? -2.797 23.531 10.25 1 97.31 201 THR A O 1
ATOM 1607 N N . ASP A 1 202 ? -3.697 23.188 8.227 1 96.94 202 ASP A N 1
ATOM 1608 C CA . ASP A 1 202 ? -3.975 24.578 7.867 1 96.94 202 ASP A CA 1
ATOM 1609 C C . ASP A 1 202 ? -2.744 25.453 8.078 1 96.94 202 ASP A C 1
ATOM 1611 O O . ASP A 1 202 ? -2.84 26.531 8.664 1 96.94 202 ASP A O 1
ATOM 1615 N N . CYS A 1 203 ? -1.705 25 7.68 1 96.06 203 CYS A N 1
ATOM 1616 C CA . CYS A 1 203 ? -0.463 25.75 7.812 1 96.06 203 CYS A CA 1
ATOM 1617 C C . CYS A 1 203 ? -0.268 26.703 6.629 1 96.06 203 CYS A C 1
ATOM 1619 O O . CYS A 1 203 ? -0.258 26.266 5.477 1 96.06 203 CYS A O 1
ATOM 1621 N N . ALA A 1 204 ? -0.138 27.938 6.914 1 96.31 204 ALA A N 1
ATOM 1622 C CA . ALA A 1 204 ? 0.065 28.953 5.891 1 96.31 204 ALA A CA 1
ATOM 1623 C C . ALA A 1 204 ? 0.994 30.062 6.391 1 96.31 204 ALA A C 1
ATOM 1625 O O . ALA A 1 204 ? 0.853 30.531 7.52 1 96.31 204 ALA A O 1
ATOM 1626 N N . VAL A 1 205 ? 1.954 30.406 5.645 1 96.88 205 VAL A N 1
ATOM 1627 C CA . VAL A 1 205 ? 2.863 31.516 5.906 1 96.88 205 VAL A CA 1
ATOM 1628 C C . VAL A 1 205 ? 3.027 32.344 4.648 1 96.88 205 VAL A C 1
ATOM 1630 O O . VAL A 1 205 ? 3.164 31.812 3.545 1 96.88 205 VAL A O 1
ATOM 1633 N N . LEU A 1 206 ? 2.957 33.688 4.82 1 96.38 206 LEU A N 1
ATOM 1634 C CA . LEU A 1 206 ? 3.191 34.562 3.693 1 96.38 206 LEU A CA 1
ATOM 1635 C C . LEU A 1 206 ? 4.57 34.344 3.086 1 96.38 206 LEU A C 1
ATOM 1637 O O . LEU A 1 206 ? 5.539 34.094 3.811 1 96.38 206 LEU A O 1
ATOM 1641 N N . SER A 1 207 ? 4.602 34.438 1.781 1 93.44 207 SER A N 1
ATOM 1642 C CA . SER A 1 207 ? 5.801 34.094 1.03 1 93.44 207 SER A CA 1
ATOM 1643 C C . SER A 1 207 ? 7.012 34.875 1.498 1 93.44 207 SER A C 1
ATOM 1645 O O . SER A 1 207 ? 8.117 34.344 1.571 1 93.44 207 SER A O 1
ATOM 1647 N N . ASP A 1 208 ? 6.82 36.094 1.869 1 91.69 208 ASP A N 1
ATOM 1648 C CA . ASP A 1 208 ? 7.91 37 2.256 1 91.69 208 ASP A CA 1
ATOM 1649 C C . ASP A 1 208 ? 8.547 36.562 3.572 1 91.69 208 ASP A C 1
ATOM 1651 O O . ASP A 1 208 ? 9.641 37 3.92 1 91.69 208 ASP A O 1
ATOM 1655 N N . TYR A 1 209 ? 7.898 35.719 4.238 1 90.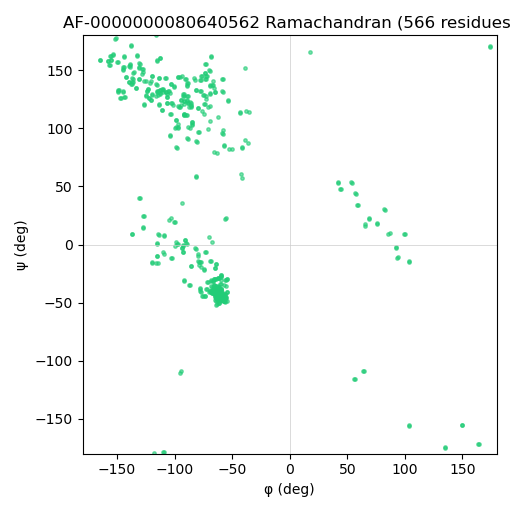38 209 TYR A N 1
ATOM 1656 C CA . TYR A 1 209 ? 8.359 35.312 5.566 1 90.38 209 TYR A CA 1
ATOM 1657 C C . TYR A 1 209 ? 8.773 33.844 5.586 1 90.38 209 TYR A C 1
ATOM 1659 O O . TYR A 1 209 ? 9.039 33.281 6.652 1 90.38 209 TYR A O 1
ATOM 1667 N N . ARG A 1 210 ? 8.82 33.281 4.406 1 81.75 210 ARG A N 1
ATOM 1668 C CA . ARG A 1 210 ? 9.211 31.859 4.324 1 81.75 210 ARG A CA 1
ATOM 1669 C C . ARG A 1 210 ? 10.703 31.703 4.586 1 81.75 210 ARG A C 1
ATOM 1671 O O . ARG A 1 210 ? 11.5 32.594 4.27 1 81.75 210 ARG A O 1
ATOM 1678 N N . GLY A 1 211 ? 11.086 30.594 5.238 1 73.88 211 GLY A N 1
ATOM 1679 C CA . GLY A 1 211 ? 12.484 30.359 5.543 1 73.88 211 GLY A CA 1
ATOM 1680 C C . GLY A 1 211 ? 12.898 30.875 6.906 1 73.88 211 GLY A C 1
ATOM 1681 O O . GLY A 1 211 ? 14.039 30.688 7.324 1 73.88 211 GLY A O 1
ATOM 1682 N N . ASN A 1 212 ? 12.031 31.484 7.625 1 70.81 212 ASN A N 1
ATOM 1683 C CA . ASN A 1 212 ? 12.344 32.094 8.922 1 70.81 212 ASN A CA 1
ATOM 1684 C C . ASN A 1 212 ? 11.805 31.234 10.07 1 70.81 212 ASN A C 1
ATOM 1686 O O . ASN A 1 212 ? 11.391 31.781 11.102 1 70.81 212 ASN A O 1
ATOM 1690 N N . SER A 1 213 ? 11.578 30.062 9.859 1 86.94 213 SER A N 1
ATOM 1691 C CA . SER A 1 213 ? 11.195 29.062 10.852 1 86.94 213 SER A CA 1
ATOM 1692 C C . SER A 1 213 ? 9.828 29.391 11.453 1 86.94 213 SER A C 1
ATOM 1694 O O . SER A 1 213 ? 9.539 29 12.586 1 86.94 213 SER A O 1
ATOM 1696 N N . VAL A 1 214 ? 9.055 30.219 10.812 1 93.56 214 VAL A N 1
ATOM 1697 C CA . VAL A 1 214 ? 7.738 30.609 11.312 1 93.56 214 VAL A CA 1
ATOM 1698 C C . VAL A 1 214 ? 6.879 29.375 11.531 1 93.56 214 VAL A C 1
ATOM 1700 O O . VAL A 1 214 ? 6.324 29.188 12.617 1 93.56 214 VAL A O 1
ATOM 1703 N N . THR A 1 215 ? 6.848 28.531 10.578 1 95 215 THR A N 1
ATOM 1704 C CA . THR A 1 215 ? 6.023 27.328 10.68 1 95 215 THR A CA 1
ATOM 1705 C C . THR A 1 215 ? 6.492 26.438 11.828 1 95 215 THR A C 1
ATOM 1707 O O . THR A 1 215 ? 5.676 25.938 12.602 1 95 215 THR A O 1
ATOM 1710 N N . ALA A 1 216 ? 7.754 26.266 11.945 1 93.81 216 ALA A N 1
ATOM 1711 C CA . ALA A 1 216 ? 8.312 25.453 13.008 1 93.81 216 ALA A CA 1
ATOM 1712 C C . ALA A 1 216 ? 7.902 25.969 14.383 1 93.81 216 ALA A C 1
ATOM 1714 O O . ALA A 1 216 ? 7.582 25.188 15.281 1 93.81 216 ALA A O 1
ATOM 1715 N N . ARG A 1 217 ? 7.945 27.219 14.547 1 94.5 217 ARG A N 1
ATOM 1716 C CA . ARG A 1 217 ? 7.578 27.844 15.82 1 94.5 217 ARG A CA 1
ATOM 1717 C C . ARG A 1 217 ? 6.086 27.688 16.094 1 94.5 217 ARG A C 1
ATOM 1719 O O . ARG A 1 217 ? 5.668 27.516 17.234 1 94.5 217 ARG A O 1
ATOM 1726 N N . LEU A 1 218 ? 5.293 27.875 15.031 1 96.75 218 LEU A N 1
ATOM 1727 C CA . LEU A 1 218 ? 3.859 27.656 15.164 1 96.75 218 LEU A CA 1
ATOM 1728 C C . LEU A 1 218 ? 3.572 26.219 15.617 1 96.75 218 LEU A C 1
ATOM 1730 O O . LEU A 1 218 ? 2.764 26 16.516 1 96.75 218 LEU A O 1
ATOM 1734 N N . PHE A 1 219 ? 4.25 25.234 15.031 1 96.31 219 PHE A N 1
ATOM 1735 C CA . PHE A 1 219 ? 4.078 23.828 15.398 1 96.31 219 PHE A CA 1
ATOM 1736 C C . PHE A 1 219 ? 4.477 23.594 16.844 1 96.31 219 PHE A C 1
ATOM 1738 O O . PHE A 1 219 ? 3.781 22.906 17.594 1 96.31 219 PHE A O 1
ATOM 1745 N N . LYS A 1 220 ? 5.57 24.172 17.219 1 95.25 220 LYS A N 1
ATOM 1746 C CA . LYS A 1 220 ? 6.031 24.016 18.609 1 95.25 220 LYS A CA 1
ATOM 1747 C C . LYS A 1 220 ? 4.996 24.562 19.594 1 95.25 220 LYS A C 1
ATOM 1749 O O . LYS A 1 220 ? 4.723 23.922 20.609 1 95.25 220 LYS A O 1
ATOM 1754 N N . ALA A 1 221 ? 4.461 25.75 19.297 1 96.44 221 ALA A N 1
ATOM 1755 C CA . ALA A 1 221 ? 3.436 26.328 20.156 1 96.44 221 ALA A CA 1
ATOM 1756 C C . ALA A 1 221 ? 2.203 25.438 20.234 1 96.44 221 ALA A C 1
ATOM 1758 O O . ALA A 1 221 ? 1.648 25.234 21.312 1 96.44 221 ALA A O 1
ATOM 1759 N N . LEU A 1 222 ? 1.789 24.922 19.078 1 98.06 222 LEU A N 1
ATOM 1760 C CA . LEU A 1 222 ? 0.646 24.016 19.047 1 98.06 222 LEU A CA 1
ATOM 1761 C C . LEU A 1 222 ? 0.918 22.766 19.859 1 98.06 222 LEU A C 1
ATOM 1763 O O . LEU A 1 222 ? 0.058 22.312 20.625 1 98.06 222 LEU A O 1
ATOM 1767 N N . GLU A 1 223 ? 2.078 22.188 19.688 1 97.81 223 GLU A N 1
ATOM 1768 C CA . GLU A 1 223 ? 2.447 20.984 20.422 1 97.81 223 GLU A CA 1
ATOM 1769 C C . GLU A 1 223 ? 2.389 21.203 21.938 1 97.81 223 GLU A C 1
ATOM 1771 O O . GLU A 1 223 ? 1.902 20.344 22.672 1 97.81 223 GLU A O 1
ATOM 1776 N N . GLN A 1 224 ? 2.906 22.344 22.344 1 96.69 224 GLN A N 1
ATOM 1777 C CA . GLN A 1 224 ? 2.873 22.672 23.766 1 96.69 224 GLN A CA 1
ATOM 1778 C C . GLN A 1 224 ? 1.438 22.766 24.281 1 96.69 224 GLN A C 1
ATOM 1780 O O . GLN A 1 224 ? 1.118 22.25 25.344 1 96.69 224 GLN A O 1
ATOM 1785 N N . GLU A 1 225 ? 0.627 23.484 23.516 1 96.94 225 GLU A N 1
ATOM 1786 C CA . GLU A 1 225 ? -0.781 23.609 23.875 1 96.94 225 GLU A CA 1
ATOM 1787 C C . GLU A 1 225 ? -1.456 22.234 23.953 1 96.94 225 GLU A C 1
ATOM 1789 O O . GLU A 1 225 ? -2.199 21.969 24.891 1 96.94 225 GLU A O 1
ATOM 1794 N N . LEU A 1 226 ? -1.23 21.391 23 1 97.81 226 LEU A N 1
ATOM 1795 C CA . LEU A 1 226 ? -1.833 20.078 22.938 1 97.81 226 LEU A CA 1
ATOM 1796 C C . LEU A 1 226 ? -1.355 19.203 24.094 1 97.81 226 LEU A C 1
ATOM 1798 O O . LEU A 1 226 ? -2.156 18.516 24.719 1 97.81 226 LEU A O 1
ATOM 1802 N N . ALA A 1 227 ? -0.089 19.234 24.344 1 96.75 227 ALA A N 1
ATOM 1803 C CA . ALA A 1 227 ? 0.464 18.484 25.469 1 96.75 227 ALA A CA 1
ATOM 1804 C C . ALA A 1 227 ? -0.214 18.875 26.766 1 96.75 227 ALA A C 1
ATOM 1806 O O . ALA A 1 227 ? -0.5 18.016 27.609 1 96.75 227 ALA A O 1
ATOM 1807 N N . GLY A 1 228 ? -0.398 20.125 26.906 1 95.81 228 GLY A N 1
ATOM 1808 C CA . GLY A 1 228 ? -1.088 20.609 28.094 1 95.81 228 GLY A CA 1
ATOM 1809 C C . GLY A 1 228 ? -2.496 20.062 28.234 1 95.81 228 GLY A C 1
ATOM 1810 O O . GLY A 1 228 ? -3.021 19.969 29.344 1 95.81 228 GLY A O 1
ATOM 1811 N N . GLN A 1 229 ? -3.092 19.719 27.156 1 95.5 229 GLN A N 1
ATOM 1812 C CA . GLN A 1 229 ? -4.441 19.156 27.141 1 95.5 229 GLN A CA 1
ATOM 1813 C C . GLN A 1 229 ? -4.41 17.641 27.188 1 95.5 229 GLN A C 1
ATOM 1815 O O . GLN A 1 229 ? -5.453 16.984 27.109 1 95.5 229 GLN A O 1
ATOM 1820 N N . GLY A 1 230 ? -3.264 17.109 27.219 1 95.75 230 GLY A N 1
ATOM 1821 C CA . GLY A 1 230 ? -3.109 15.672 27.297 1 95.75 230 GLY A CA 1
ATOM 1822 C C . GLY A 1 230 ? -3.158 14.977 25.953 1 95.75 230 GLY A C 1
ATOM 1823 O O . GLY A 1 230 ? -3.279 13.75 25.875 1 95.75 230 GLY A O 1
ATOM 1824 N N . ILE A 1 231 ? -3.141 15.719 24.922 1 97.69 231 ILE A N 1
ATOM 1825 C CA . ILE A 1 231 ? -3.107 15.156 23.578 1 97.69 231 ILE A CA 1
ATOM 1826 C C . ILE A 1 231 ? -1.659 15.008 23.109 1 97.69 231 ILE A C 1
ATOM 1828 O O . ILE A 1 231 ? -1.005 16 22.781 1 97.69 231 ILE A O 1
ATOM 1832 N N . ILE A 1 232 ? -1.174 13.758 22.969 1 97.56 232 ILE A N 1
ATOM 1833 C CA . ILE A 1 232 ? 0.258 13.602 22.734 1 97.56 232 ILE A CA 1
ATOM 1834 C C . ILE A 1 232 ? 0.496 12.898 21.406 1 97.56 232 ILE A C 1
ATOM 1836 O O . ILE A 1 232 ? 1.627 12.844 20.906 1 97.56 232 ILE A O 1
ATOM 1840 N N . HIS A 1 233 ? -0.559 12.258 20.828 1 98.62 233 HIS A N 1
ATOM 1841 C CA . HIS A 1 233 ? -0.428 11.625 19.516 1 98.62 233 HIS A CA 1
ATOM 1842 C C . HIS A 1 233 ? -0.812 12.586 18.391 1 98.62 233 HIS A C 1
ATOM 1844 O O . HIS A 1 233 ? -1.979 12.961 18.266 1 98.62 233 HIS A O 1
ATOM 1850 N N . LEU A 1 234 ? 0.159 12.977 17.594 1 98.81 234 LEU A N 1
ATOM 1851 C CA . LEU A 1 234 ? -0.023 13.984 16.547 1 98.81 234 LEU A CA 1
ATOM 1852 C C . LEU A 1 234 ? 0.292 13.406 15.172 1 98.81 234 LEU A C 1
ATOM 1854 O O . LEU A 1 234 ? 1.161 12.539 15.039 1 98.81 234 LEU A O 1
ATOM 1858 N N . PHE A 1 235 ? -0.418 13.836 14.211 1 98.88 235 PHE A N 1
ATOM 1859 C CA . PHE A 1 235 ? -0.033 13.547 12.828 1 98.88 235 PHE A CA 1
ATOM 1860 C C . PHE A 1 235 ? -0.357 14.719 11.922 1 98.88 235 PHE A C 1
ATOM 1862 O O . PHE A 1 235 ? -1.056 15.656 12.328 1 98.88 235 PHE A O 1
ATOM 1869 N N . SER A 1 236 ? 0.242 14.75 10.805 1 98.75 236 SER A N 1
ATOM 1870 C CA . SER A 1 236 ? -0.021 15.734 9.758 1 98.75 236 SER A CA 1
ATOM 1871 C C . SER A 1 236 ? -0.073 15.086 8.383 1 98.75 236 SER A C 1
ATOM 1873 O O . SER A 1 236 ? 0.689 14.156 8.102 1 98.75 236 SER A O 1
ATOM 1875 N N . LEU A 1 237 ? -0.983 15.477 7.605 1 98.56 237 LEU A N 1
ATOM 1876 C CA . LEU A 1 237 ? -1.011 15.188 6.176 1 98.56 237 LEU A CA 1
ATOM 1877 C C . LEU A 1 237 ? -0.487 16.375 5.375 1 98.56 237 LEU A C 1
ATOM 1879 O O . LEU A 1 237 ? -1.169 17.391 5.25 1 98.56 237 LEU A O 1
ATOM 1883 N N . ALA A 1 238 ? 0.663 16.234 4.867 1 97.88 238 ALA A N 1
ATOM 1884 C CA . ALA A 1 238 ? 1.333 17.328 4.164 1 97.88 238 ALA A CA 1
ATOM 1885 C C . ALA A 1 238 ? 1.361 17.078 2.66 1 97.88 238 ALA A C 1
ATOM 1887 O O . ALA A 1 238 ? 1.555 15.938 2.217 1 97.88 238 ALA A O 1
ATOM 1888 N N . ARG A 1 239 ? 1.207 18.172 1.934 1 97.31 239 ARG A N 1
ATOM 1889 C CA . ARG A 1 239 ? 1.371 18.031 0.49 1 97.31 239 ARG A CA 1
ATOM 1890 C C . ARG A 1 239 ? 2.705 17.391 0.148 1 97.31 239 ARG A C 1
ATOM 1892 O O . ARG A 1 239 ? 3.766 17.891 0.534 1 97.31 239 ARG A O 1
ATOM 1899 N N . ALA A 1 240 ? 2.639 16.281 -0.608 1 98.19 240 ALA A N 1
ATOM 1900 C CA . ALA A 1 240 ? 3.857 15.539 -0.929 1 98.19 240 ALA A CA 1
ATOM 1901 C C . ALA A 1 240 ? 4.797 16.375 -1.788 1 98.19 240 ALA A C 1
ATOM 1903 O O . ALA A 1 240 ? 6.02 16.25 -1.685 1 98.19 240 ALA A O 1
ATOM 1904 N N . ALA A 1 241 ? 4.254 17.25 -2.561 1 96.31 241 ALA A N 1
ATOM 1905 C CA . ALA A 1 241 ? 5.027 18.062 -3.49 1 96.31 241 ALA A CA 1
ATOM 1906 C C . ALA A 1 241 ? 5.73 19.203 -2.76 1 96.31 241 ALA A C 1
ATOM 1908 O O . ALA A 1 241 ? 6.629 19.844 -3.312 1 96.31 241 ALA A O 1
ATOM 1909 N N . SER A 1 242 ? 5.336 19.5 -1.55 1 95 242 SER A N 1
ATOM 1910 C CA . SER A 1 242 ? 5.867 20.641 -0.821 1 95 242 SER A CA 1
ATOM 1911 C C . SER A 1 242 ? 7.137 20.281 -0.063 1 95 242 SER A C 1
ATOM 1913 O O . SER A 1 242 ? 7.074 19.734 1.045 1 95 242 SER A O 1
ATOM 1915 N N . TYR A 1 243 ? 8.25 20.641 -0.651 1 96.31 243 TYR A N 1
ATOM 1916 C CA . TYR A 1 243 ? 9.508 20.406 0.041 1 96.31 243 TYR A CA 1
ATOM 1917 C C . TYR A 1 243 ? 9.508 21.062 1.417 1 96.31 243 TYR A C 1
ATOM 1919 O O . TYR A 1 243 ? 9.891 20.438 2.41 1 96.31 243 TYR A O 1
ATOM 1927 N N . GLY A 1 244 ? 9.062 22.281 1.449 1 94.81 244 GLY A N 1
ATOM 1928 C CA . GLY A 1 244 ? 9.133 23.078 2.662 1 94.81 244 GLY A CA 1
ATOM 1929 C C . GLY A 1 244 ? 8.344 22.484 3.812 1 94.81 244 GLY A C 1
ATOM 1930 O O . GLY A 1 244 ? 8.859 22.344 4.926 1 94.81 244 GLY A O 1
ATOM 1931 N N . MET A 1 245 ? 7.098 22.141 3.551 1 95.62 245 MET A N 1
ATOM 1932 C CA . MET A 1 245 ? 6.254 21.609 4.621 1 95.62 245 MET A CA 1
ATOM 1933 C C . MET A 1 245 ? 6.789 20.281 5.125 1 95.62 245 MET A C 1
ATOM 1935 O O . MET A 1 245 ? 6.793 20.031 6.332 1 95.62 245 MET A O 1
ATOM 1939 N N . ASN A 1 246 ? 7.203 19.422 4.227 1 97.62 246 ASN A N 1
ATOM 1940 C CA . ASN A 1 246 ? 7.77 18.141 4.633 1 97.62 246 ASN A CA 1
ATOM 1941 C C . ASN A 1 246 ? 9.062 18.328 5.422 1 97.62 246 ASN A C 1
ATOM 1943 O O . ASN A 1 246 ? 9.312 17.609 6.387 1 97.62 246 ASN A O 1
ATOM 1947 N N . ALA A 1 247 ? 9.859 19.281 5.023 1 96.38 247 ALA A N 1
ATOM 1948 C CA . ALA A 1 247 ? 11.102 19.562 5.742 1 96.38 247 ALA A CA 1
ATOM 1949 C C . ALA A 1 247 ? 10.805 20.047 7.164 1 96.38 247 ALA A C 1
ATOM 1951 O O . ALA A 1 247 ? 11.469 19.625 8.117 1 96.38 247 ALA A O 1
ATOM 1952 N N . VAL A 1 248 ? 9.844 20.891 7.309 1 95.38 248 VAL A N 1
ATOM 1953 C CA . VAL A 1 248 ? 9.453 21.391 8.625 1 95.38 248 VAL A CA 1
ATOM 1954 C C . VAL A 1 248 ? 9.078 20.219 9.531 1 95.38 248 VAL A C 1
ATOM 1956 O O . VAL A 1 248 ? 9.523 20.156 10.68 1 95.38 248 VAL A O 1
ATOM 1959 N N . LEU A 1 249 ? 8.25 19.344 9.031 1 96.94 249 LEU A N 1
ATOM 1960 C CA . LEU A 1 249 ? 7.789 18.203 9.812 1 96.94 249 LEU A CA 1
ATOM 1961 C C . LEU A 1 249 ? 8.953 17.297 10.188 1 96.94 249 LEU A C 1
ATOM 1963 O O . LEU A 1 249 ? 9.086 16.891 11.352 1 96.94 249 LEU A O 1
ATOM 1967 N N . TYR A 1 250 ? 9.828 17.016 9.242 1 97.38 250 TYR A N 1
ATOM 1968 C CA . TYR A 1 250 ? 11 16.188 9.5 1 97.38 250 TYR A CA 1
ATOM 1969 C C . TYR A 1 250 ? 11.867 16.797 10.602 1 97.38 250 TYR A C 1
ATOM 1971 O O . TYR A 1 250 ? 12.227 16.125 11.57 1 97.38 250 TYR A O 1
ATOM 1979 N N . HIS A 1 251 ? 12.117 18.062 10.477 1 95.06 251 HIS A N 1
ATOM 1980 C CA . HIS A 1 251 ? 13.016 18.734 11.414 1 95.06 251 HIS A CA 1
ATOM 1981 C C . HIS A 1 251 ? 12.336 18.953 12.766 1 95.06 251 HIS A C 1
ATOM 1983 O O . HIS A 1 251 ? 13.016 19.125 13.781 1 95.06 251 HIS A O 1
ATOM 1989 N N . ALA A 1 252 ? 11.023 18.938 12.766 1 94.44 252 ALA A N 1
ATOM 1990 C CA . ALA A 1 252 ? 10.281 19.047 14.016 1 94.44 252 ALA A CA 1
ATOM 1991 C C . ALA A 1 252 ? 10.18 17.703 14.719 1 94.44 252 ALA A C 1
ATOM 1993 O O . ALA A 1 252 ? 9.586 17.594 15.789 1 94.44 252 ALA A O 1
ATOM 1994 N N . GLY A 1 253 ? 10.695 16.656 14.102 1 95.62 253 GLY A N 1
ATOM 1995 C CA . GLY A 1 253 ? 10.781 15.359 14.766 1 95.62 253 GLY A CA 1
ATOM 1996 C C . GLY A 1 253 ? 9.664 14.414 14.375 1 95.62 253 GLY A C 1
ATOM 1997 O O . GLY A 1 253 ? 9.477 13.367 15.008 1 95.62 253 GLY A O 1
ATOM 1998 N N . TYR A 1 254 ? 8.898 14.75 13.406 1 97.56 254 TYR A N 1
ATOM 1999 C CA . TYR A 1 254 ? 7.879 13.828 12.906 1 97.56 254 TYR A CA 1
ATOM 2000 C C . TYR A 1 254 ? 8.508 12.742 12.039 1 97.56 254 TYR A C 1
ATOM 2002 O O . TYR A 1 254 ? 9.477 12.992 11.32 1 97.56 254 TYR A O 1
ATOM 2010 N N . GLY A 1 255 ? 7.93 11.562 12.133 1 98.19 255 GLY A N 1
ATOM 2011 C CA . GLY A 1 255 ? 8.375 10.469 11.297 1 98.19 255 GLY A CA 1
ATOM 2012 C C . GLY A 1 255 ? 7.445 10.195 10.125 1 98.19 255 GLY A C 1
ATOM 2013 O O . GLY A 1 255 ? 6.223 10.266 10.273 1 98.19 255 GLY A O 1
ATOM 2014 N N . TYR A 1 256 ? 8.047 9.938 8.969 1 98.69 256 TYR A N 1
ATOM 2015 C CA . TYR A 1 256 ? 7.285 9.594 7.773 1 98.69 256 TYR A CA 1
ATOM 2016 C C . TYR A 1 256 ? 6.598 8.242 7.93 1 98.69 256 TYR A C 1
ATOM 2018 O O . TYR A 1 256 ? 7.219 7.27 8.367 1 98.69 256 TYR A O 1
ATOM 2026 N N . ARG A 1 257 ? 5.293 8.148 7.484 1 98.69 257 ARG A N 1
ATOM 2027 C CA . ARG A 1 257 ? 4.535 6.93 7.742 1 98.69 257 ARG A CA 1
ATOM 2028 C C . ARG A 1 257 ? 3.746 6.504 6.508 1 98.69 257 ARG A C 1
ATOM 2030 O O . ARG A 1 257 ? 2.873 5.637 6.586 1 98.69 257 ARG A O 1
ATOM 2037 N N . GLY A 1 258 ? 3.959 7.102 5.391 1 98.69 258 GLY A N 1
ATOM 2038 C CA . GLY A 1 258 ? 3.283 6.719 4.16 1 98.69 258 GLY A CA 1
ATOM 2039 C C . GLY A 1 258 ? 2.766 7.906 3.369 1 98.69 258 GLY A C 1
ATOM 2040 O O . GLY A 1 258 ? 3.051 9.055 3.709 1 98.69 258 GLY A O 1
ATOM 2041 N N . ARG A 1 259 ? 2.049 7.637 2.307 1 98.81 259 ARG A N 1
ATOM 2042 C CA . ARG A 1 259 ? 1.535 8.672 1.414 1 98.81 259 ARG A CA 1
ATOM 2043 C C . ARG A 1 259 ? 0.155 8.305 0.883 1 98.81 259 ARG A C 1
ATOM 2045 O O . ARG A 1 259 ? -0.045 7.195 0.377 1 98.81 259 ARG A O 1
ATOM 2052 N N . LEU A 1 260 ? -0.747 9.188 1.053 1 98.81 260 LEU A N 1
ATOM 2053 C CA . LEU A 1 260 ? -2.07 9.055 0.452 1 98.81 260 LEU A CA 1
ATOM 2054 C C . LEU A 1 260 ? -2.08 9.602 -0.97 1 98.81 260 LEU A C 1
ATOM 2056 O O . LEU A 1 260 ? -1.828 10.789 -1.183 1 98.81 260 LEU A O 1
ATOM 2060 N N . VAL A 1 261 ? -2.402 8.742 -1.904 1 98.44 261 VAL A N 1
ATOM 2061 C CA . VAL A 1 261 ? -2.342 9.117 -3.312 1 98.44 261 VAL A CA 1
ATOM 2062 C C . VAL A 1 261 ? -3.609 9.883 -3.697 1 98.44 261 VAL A C 1
ATOM 2064 O O . VAL A 1 261 ? -4.719 9.469 -3.348 1 98.44 261 VAL A O 1
ATOM 2067 N N . ASN A 1 262 ? -3.436 11.031 -4.402 1 98.06 262 ASN A N 1
ATOM 2068 C CA . ASN A 1 262 ? -4.559 11.852 -4.84 1 98.06 262 ASN A CA 1
ATOM 2069 C C . ASN A 1 262 ? -5.625 11.969 -3.754 1 98.06 262 ASN A C 1
ATOM 2071 O O . ASN A 1 262 ? -6.801 11.695 -4.004 1 98.06 262 ASN A O 1
ATOM 2075 N N . ASN A 1 263 ? -5.18 12.375 -2.605 1 97.94 263 ASN A N 1
ATOM 2076 C CA . ASN A 1 263 ? -6.031 12.32 -1.422 1 97.94 263 ASN A CA 1
ATOM 2077 C C . ASN A 1 263 ? -7.051 13.453 -1.41 1 97.94 263 ASN A C 1
ATOM 2079 O O . ASN A 1 263 ? -8.203 13.258 -1.02 1 97.94 263 ASN A O 1
ATOM 2083 N N . CYS A 1 264 ? -6.621 14.625 -1.802 1 96 264 CYS A N 1
ATOM 2084 C CA . CYS A 1 264 ? -7.527 15.758 -1.703 1 96 264 CYS A CA 1
ATOM 2085 C C . CYS A 1 264 ? -7.145 16.844 -2.695 1 96 264 CYS A C 1
ATOM 2087 O O . CYS A 1 264 ? -6.039 16.844 -3.242 1 96 264 CYS A O 1
ATOM 2089 N N . ARG A 1 265 ? -8.188 17.641 -2.943 1 94.75 265 ARG A N 1
ATOM 2090 C CA . ARG A 1 265 ? -7.969 18.812 -3.789 1 94.75 265 ARG A CA 1
ATOM 2091 C C . ARG A 1 265 ? -7.332 19.953 -2.998 1 94.75 265 ARG A C 1
ATOM 2093 O O . ARG A 1 265 ? -7.934 20.469 -2.053 1 94.75 265 ARG A O 1
ATOM 2100 N N . ILE A 1 266 ? -6.199 20.281 -3.41 1 91.69 266 ILE A N 1
ATOM 2101 C CA . ILE A 1 266 ? -5.461 21.391 -2.799 1 91.69 266 ILE A CA 1
ATOM 2102 C C . ILE A 1 266 ? -4.594 22.078 -3.852 1 91.69 266 ILE A C 1
ATOM 2104 O O . ILE A 1 266 ? -4.066 21.422 -4.754 1 91.69 266 ILE A O 1
ATOM 2108 N N . SER A 1 267 ? -4.621 23.344 -3.912 1 84.69 267 SER A N 1
ATOM 2109 C CA . SER A 1 267 ? -3.891 24.125 -4.898 1 84.69 267 SER A CA 1
ATOM 2110 C C . SER A 1 267 ? -4.395 23.844 -6.312 1 84.69 267 SER A C 1
ATOM 2112 O O . SER A 1 267 ? -5.574 24.047 -6.609 1 84.69 267 SER A O 1
ATOM 2114 N N . GLU A 1 268 ? -3.568 23.125 -7.172 1 80.5 268 GLU A N 1
ATOM 2115 C CA . GLU A 1 268 ? -3.877 23.031 -8.594 1 80.5 268 GLU A CA 1
ATOM 2116 C C . GLU A 1 268 ? -4.738 21.797 -8.891 1 80.5 268 GLU A C 1
ATOM 2118 O O . GLU A 1 268 ? -5.109 21.562 -10.039 1 80.5 268 GLU A O 1
ATOM 2123 N N . GLY A 1 269 ? -5.121 21.094 -7.824 1 90.69 269 GLY A N 1
ATOM 2124 C CA . GLY A 1 269 ? -5.922 19.906 -8.07 1 90.69 269 GLY A CA 1
ATOM 2125 C C . GLY A 1 269 ? -5.707 18.828 -7.039 1 90.69 269 GLY A C 1
ATOM 2126 O O . GLY A 1 269 ? -5.43 19.109 -5.871 1 90.69 269 GLY A O 1
ATOM 2127 N N . LEU A 1 270 ? -5.992 17.562 -7.512 1 95.44 270 LEU A N 1
ATOM 2128 C CA . LEU A 1 270 ? -5.801 16.438 -6.602 1 95.44 270 LEU A CA 1
ATOM 2129 C C . LEU A 1 270 ? -4.32 16.219 -6.316 1 95.44 270 LEU A C 1
ATOM 2131 O O . LEU A 1 270 ? -3.508 16.156 -7.242 1 95.44 270 LEU A O 1
ATOM 2135 N N . GLU A 1 271 ? -4.004 16.109 -5.043 1 96.94 271 GLU A N 1
ATOM 2136 C CA . GLU A 1 271 ? -2.592 15.984 -4.684 1 96.94 271 GLU A CA 1
ATOM 2137 C C . GLU A 1 271 ? -2.373 14.82 -3.721 1 96.94 271 GLU A C 1
ATOM 2139 O O . GLU A 1 271 ? -3.293 14.422 -3.002 1 96.94 271 GLU A O 1
ATOM 2144 N N . ASN A 1 272 ? -1.138 14.273 -3.826 1 98.31 272 ASN A N 1
ATOM 2145 C CA . ASN A 1 272 ? -0.678 13.305 -2.836 1 98.31 272 ASN A CA 1
ATOM 2146 C C . ASN A 1 272 ? -0.35 13.977 -1.505 1 98.31 272 ASN A C 1
ATOM 2148 O O . ASN A 1 272 ? 0.153 15.102 -1.48 1 98.31 272 ASN A O 1
ATOM 2152 N N . MET A 1 273 ? -0.682 13.266 -0.404 1 98.5 273 MET A N 1
ATOM 2153 C CA . MET A 1 273 ? -0.39 13.773 0.935 1 98.5 273 MET A CA 1
ATOM 2154 C C . MET A 1 273 ? 0.511 12.805 1.695 1 98.5 273 MET A C 1
ATOM 2156 O O . MET A 1 273 ? 0.174 11.633 1.854 1 98.5 273 MET A O 1
ATOM 2160 N N . ASN A 1 274 ? 1.639 13.297 2.174 1 98.88 274 ASN A N 1
ATOM 2161 C CA . ASN A 1 274 ? 2.49 12.492 3.043 1 98.88 274 ASN A CA 1
ATOM 2162 C C . ASN A 1 274 ? 1.941 12.43 4.465 1 98.88 274 ASN A C 1
ATOM 2164 O O . ASN A 1 274 ? 1.461 13.438 4.992 1 98.88 274 ASN A O 1
ATOM 2168 N N . ILE A 1 275 ? 2.062 11.297 5.059 1 98.94 275 ILE A N 1
ATOM 2169 C CA . ILE A 1 275 ? 1.709 11.125 6.461 1 98.94 275 ILE A CA 1
ATOM 2170 C C . ILE A 1 275 ? 2.953 11.289 7.332 1 98.94 275 ILE A C 1
ATOM 2172 O O . ILE A 1 275 ? 3.955 10.602 7.133 1 98.94 275 ILE A O 1
ATOM 2176 N N . TRP A 1 276 ? 2.885 12.18 8.25 1 98.81 276 TRP A N 1
ATOM 2177 C CA . TRP A 1 276 ? 3.914 12.383 9.258 1 98.81 276 TRP A CA 1
ATOM 2178 C C . TRP A 1 276 ? 3.33 12.266 10.664 1 98.81 276 TRP A C 1
ATOM 2180 O O . TRP A 1 276 ? 2.283 12.844 10.961 1 98.81 276 TRP A O 1
ATOM 2190 N N . CYS A 1 277 ? 4.004 11.523 11.562 1 98.81 277 CYS A N 1
ATOM 2191 C CA . CYS A 1 277 ? 3.473 11.305 12.898 1 98.81 277 CYS A CA 1
ATOM 2192 C C . CYS A 1 277 ? 4.508 11.664 13.961 1 98.81 277 CYS A C 1
ATOM 2194 O O . CYS A 1 277 ? 5.711 11.547 13.727 1 98.81 277 CYS A O 1
ATOM 2196 N N . LYS A 1 278 ? 4.035 12.07 15.078 1 98.38 278 LYS A N 1
ATOM 2197 C CA . LYS A 1 278 ? 4.871 12.352 16.234 1 98.38 278 LYS A CA 1
ATOM 2198 C C . LYS A 1 278 ? 4.117 12.078 17.531 1 98.38 278 LYS A C 1
ATOM 2200 O O . LYS A 1 278 ? 2.943 12.43 17.672 1 98.38 278 LYS A O 1
ATOM 2205 N N . THR A 1 279 ? 4.695 11.383 18.469 1 98.12 279 THR A N 1
ATOM 2206 C CA . THR A 1 279 ? 4.188 11.242 19.828 1 98.12 279 THR A CA 1
ATOM 2207 C C . THR A 1 279 ? 4.977 12.125 20.781 1 98.12 279 THR A C 1
ATOM 2209 O O . THR A 1 279 ? 6.195 11.992 20.906 1 98.12 279 THR A O 1
ATOM 2212 N N . LEU A 1 280 ? 4.293 12.992 21.438 1 96.62 280 LEU A N 1
ATOM 2213 C CA . LEU A 1 280 ? 4.941 13.914 22.359 1 96.62 280 LEU A CA 1
ATOM 2214 C C . LEU A 1 280 ? 5.344 13.203 23.656 1 96.62 280 LEU A C 1
ATOM 2216 O O . LEU A 1 280 ? 4.625 12.32 24.125 1 96.62 280 LEU A O 1
ATOM 2220 N N . ARG A 1 281 ? 6.641 13.297 24.156 1 86.25 281 ARG A N 1
ATOM 2221 C CA . ARG A 1 281 ? 7.125 12.719 25.406 1 86.25 281 ARG A CA 1
ATOM 2222 C C . ARG A 1 281 ? 6.918 13.688 26.578 1 86.25 281 ARG A C 1
ATOM 2224 O O . ARG A 1 281 ? 7.016 14.898 26.406 1 86.25 281 ARG A O 1
ATOM 2231 N N . PHE A 1 282 ? 6.191 13.258 27.594 1 68.31 282 PHE A N 1
ATOM 2232 C CA . PHE A 1 282 ? 6.027 14.078 28.781 1 68.31 282 PHE A CA 1
ATOM 2233 C C . PHE A 1 282 ? 7.375 14.406 29.406 1 68.31 282 PHE A C 1
ATOM 2235 O O . PHE A 1 282 ? 8.227 13.531 29.547 1 68.31 282 PHE A O 1
ATOM 2242 N N . SER A 1 283 ? 8.023 15.492 29.156 1 50.72 283 SER A N 1
ATOM 2243 C CA . SER A 1 283 ? 9.109 15.859 30.047 1 50.72 283 SER A CA 1
ATOM 2244 C C . SER A 1 283 ? 8.625 15.977 31.484 1 50.72 283 SER A C 1
ATOM 2246 O O . SER A 1 283 ? 7.621 16.641 31.766 1 50.72 283 SER A O 1
ATOM 2248 N N . HIS A 1 284 ? 8.586 14.875 32.156 1 41.53 284 HIS A N 1
ATOM 2249 C CA . HIS A 1 284 ? 8.406 15.117 33.594 1 41.53 284 HIS A CA 1
ATOM 2250 C C . HIS A 1 284 ? 9.258 16.297 34.062 1 41.53 284 HIS A C 1
ATOM 2252 O O . HIS A 1 284 ? 10.484 16.281 33.875 1 41.53 284 HIS A O 1
ATOM 2258 N N . SER A 1 285 ? 8.789 17.484 33.906 1 32.72 285 SER A N 1
ATOM 2259 C CA . SER A 1 285 ? 9.352 18.344 34.938 1 32.72 285 SER A CA 1
ATOM 2260 C C . SER A 1 285 ? 9.055 17.797 36.344 1 32.72 285 SER A C 1
ATOM 2262 O O . SER A 1 285 ? 7.977 17.25 36.562 1 32.72 285 SER A O 1
ATOM 2264 N N . MET B 1 1 ? 22.406 -16.844 -24.891 1 25.77 1 MET B N 1
ATOM 2265 C CA . MET B 1 1 ? 22.906 -16.172 -23.703 1 25.77 1 MET B CA 1
ATOM 2266 C C . MET B 1 1 ? 22.203 -16.688 -22.453 1 25.77 1 MET B C 1
ATOM 2268 O O . MET B 1 1 ? 20.969 -16.719 -22.391 1 25.77 1 MET B O 1
ATOM 2272 N N . GLY B 1 2 ? 22.703 -17.641 -21.719 1 32.34 2 GLY B N 1
ATOM 2273 C CA . GLY B 1 2 ? 22.156 -18.453 -20.641 1 32.34 2 GLY B CA 1
ATOM 2274 C C . GLY B 1 2 ? 21.344 -17.656 -19.656 1 32.34 2 GLY B C 1
ATOM 2275 O O . GLY B 1 2 ? 21.641 -16.484 -19.391 1 32.34 2 GLY B O 1
ATOM 2276 N N . VAL B 1 3 ? 20.141 -17.844 -19.578 1 37.84 3 VAL B N 1
ATOM 2277 C CA . VAL B 1 3 ? 19.297 -17.219 -18.578 1 37.84 3 VAL B CA 1
ATO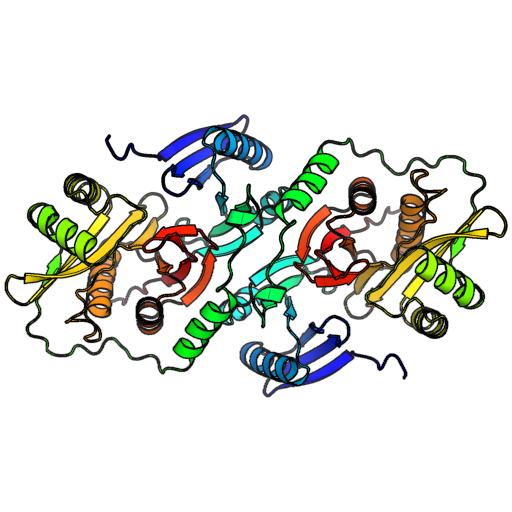M 2278 C C . VAL B 1 3 ? 20.016 -17.219 -17.219 1 37.84 3 VAL B C 1
ATOM 2280 O O . VAL B 1 3 ? 20.203 -18.281 -16.609 1 37.84 3 VAL B O 1
ATOM 2283 N N . THR B 1 4 ? 21.234 -16.656 -16.969 1 42.84 4 THR B N 1
ATOM 2284 C CA . THR B 1 4 ? 22.156 -16.531 -15.844 1 42.84 4 THR B CA 1
ATOM 2285 C C . THR B 1 4 ? 21.391 -16.328 -14.547 1 42.84 4 THR B C 1
ATOM 2287 O O . THR B 1 4 ? 20.422 -15.562 -14.5 1 42.84 4 THR B O 1
ATOM 2290 N N . GLU B 1 5 ? 21.516 -17.281 -13.727 1 51.56 5 GLU B N 1
ATOM 2291 C CA . GLU B 1 5 ? 21.031 -17.344 -12.352 1 51.56 5 GLU B CA 1
ATOM 2292 C C . GLU B 1 5 ? 21.141 -15.977 -11.672 1 51.56 5 GLU B C 1
ATOM 2294 O O . GLU B 1 5 ? 22.234 -15.391 -11.617 1 51.56 5 GLU B O 1
ATOM 2299 N N . LEU B 1 6 ? 20.141 -15.047 -11.766 1 69.31 6 LEU B N 1
ATOM 2300 C CA . LEU B 1 6 ? 19.984 -13.633 -11.43 1 69.31 6 LEU B CA 1
ATOM 2301 C C . LEU B 1 6 ? 19.953 -13.43 -9.922 1 69.31 6 LEU B C 1
ATOM 2303 O O . LEU B 1 6 ? 20 -12.297 -9.445 1 69.31 6 LEU B O 1
ATOM 2307 N N . ILE B 1 7 ? 20.234 -14.672 -9.266 1 80.44 7 ILE B N 1
ATOM 2308 C CA . ILE B 1 7 ? 20.219 -14.531 -7.816 1 80.44 7 ILE B CA 1
ATOM 2309 C C . ILE B 1 7 ? 21.656 -14.336 -7.305 1 80.44 7 ILE B C 1
ATOM 2311 O O . ILE B 1 7 ? 22.547 -15.133 -7.621 1 80.44 7 ILE B O 1
ATOM 2315 N N . LYS B 1 8 ? 21.969 -13.312 -6.703 1 90.5 8 LYS B N 1
ATOM 2316 C CA . LYS B 1 8 ? 23.281 -13.039 -6.125 1 90.5 8 LYS B CA 1
ATOM 2317 C C . LYS B 1 8 ? 23.172 -12.578 -4.68 1 90.5 8 LYS B C 1
ATOM 2319 O O . LYS B 1 8 ? 22.078 -12.188 -4.23 1 90.5 8 LYS B O 1
ATOM 2324 N N . GLU B 1 9 ? 24.25 -12.805 -3.957 1 94.94 9 GLU B N 1
ATOM 2325 C CA . GLU B 1 9 ? 24.328 -12.32 -2.58 1 94.94 9 GLU B CA 1
ATOM 2326 C C . GLU B 1 9 ? 24.891 -10.906 -2.52 1 94.94 9 GLU B C 1
ATOM 2328 O O . GLU B 1 9 ? 25.891 -10.602 -3.154 1 94.94 9 GLU B O 1
ATOM 2333 N N . LEU B 1 10 ? 24.203 -10.094 -1.883 1 95.81 10 LEU B N 1
ATOM 2334 C CA . LEU B 1 10 ? 24.641 -8.727 -1.622 1 95.81 10 LEU B CA 1
ATOM 2335 C C . LEU B 1 10 ? 25.047 -8.562 -0.162 1 95.81 10 LEU B C 1
ATOM 2337 O O . LEU B 1 10 ? 24.312 -8.953 0.743 1 95.81 10 LEU B O 1
ATOM 2341 N N . ARG B 1 11 ? 26.25 -8.055 0.073 1 95.25 11 ARG B N 1
ATOM 2342 C CA . ARG B 1 11 ? 26.734 -7.812 1.428 1 95.25 11 ARG B CA 1
ATOM 2343 C C . ARG B 1 11 ? 26.828 -6.32 1.724 1 95.25 11 ARG B C 1
ATOM 2345 O O . ARG B 1 11 ? 27.25 -5.535 0.872 1 95.25 11 ARG B O 1
ATOM 2352 N N . ALA B 1 12 ? 26.281 -5.988 2.859 1 93.88 12 ALA B N 1
ATOM 2353 C CA . ALA B 1 12 ? 26.375 -4.629 3.377 1 93.88 12 ALA B CA 1
ATOM 2354 C C . ALA B 1 12 ? 27.156 -4.594 4.691 1 93.88 12 ALA B C 1
ATOM 2356 O O . ALA B 1 12 ? 27.672 -5.621 5.141 1 93.88 12 ALA B O 1
ATOM 2357 N N . GLU B 1 13 ? 27.344 -3.445 5.305 1 91.38 13 GLU B N 1
ATOM 2358 C CA . GLU B 1 13 ? 28.141 -3.26 6.516 1 91.38 13 GLU B CA 1
ATOM 2359 C C . GLU B 1 13 ? 27.625 -4.137 7.652 1 91.38 13 GLU B C 1
ATOM 2361 O O . GLU B 1 13 ? 28.422 -4.738 8.383 1 91.38 13 GLU B O 1
ATOM 2366 N N . SER B 1 14 ? 26.266 -4.156 7.793 1 93.56 14 SER B N 1
ATOM 2367 C CA . SER B 1 14 ? 25.688 -4.895 8.914 1 93.56 14 SER B CA 1
ATOM 2368 C C . SER B 1 14 ? 24.578 -5.828 8.445 1 93.56 14 SER B C 1
ATOM 2370 O O . SER B 1 14 ? 23.516 -5.891 9.062 1 93.56 14 SER B O 1
ATOM 2372 N N . GLY B 1 15 ? 24.812 -6.465 7.297 1 95.31 15 GLY B N 1
ATOM 2373 C CA . GLY B 1 15 ? 23.797 -7.41 6.848 1 95.31 15 GLY B CA 1
ATOM 2374 C C . GLY B 1 15 ? 24.078 -7.969 5.465 1 95.31 15 GLY B C 1
ATOM 2375 O O . GLY B 1 15 ? 25.062 -7.605 4.832 1 95.31 15 GLY B O 1
ATOM 2376 N N . SER B 1 16 ? 23.328 -8.953 5.117 1 97.44 16 SER B N 1
ATOM 2377 C CA . SER B 1 16 ? 23.406 -9.562 3.795 1 97.44 16 SER B CA 1
ATOM 2378 C C . SER B 1 16 ? 22.016 -9.883 3.248 1 97.44 16 SER B C 1
ATOM 2380 O O . SER B 1 16 ? 21.047 -9.977 4.008 1 97.44 16 SER B O 1
ATOM 2382 N N . ALA B 1 17 ? 21.969 -9.891 1.909 1 97.5 17 ALA B N 1
ATOM 2383 C CA . ALA B 1 17 ? 20.688 -10.195 1.252 1 97.5 17 ALA B CA 1
ATOM 2384 C C . ALA B 1 17 ? 20.906 -11.086 0.032 1 97.5 17 ALA B C 1
ATOM 2386 O O . ALA B 1 17 ? 21.906 -10.961 -0.671 1 97.5 17 ALA B O 1
ATOM 2387 N N . GLU B 1 18 ? 20 -12.023 -0.106 1 97.56 18 GLU B N 1
ATOM 2388 C CA . GLU B 1 18 ? 19.875 -12.734 -1.374 1 97.56 18 GLU B CA 1
ATOM 2389 C C . GLU B 1 18 ? 18.969 -11.992 -2.344 1 97.56 18 GLU B C 1
ATOM 2391 O O . GLU B 1 18 ? 17.781 -11.805 -2.07 1 97.56 18 GLU B O 1
ATOM 2396 N N . ILE B 1 19 ? 19.562 -11.578 -3.508 1 97.38 19 ILE B N 1
ATOM 2397 C CA . ILE B 1 19 ? 18.797 -10.734 -4.414 1 97.38 19 ILE B CA 1
ATOM 2398 C C . ILE B 1 19 ? 18.688 -11.406 -5.777 1 97.38 19 ILE B C 1
ATOM 2400 O O . ILE B 1 19 ? 19.609 -12.094 -6.219 1 97.38 19 ILE B O 1
ATOM 2404 N N . ASP B 1 20 ? 17.516 -11.297 -6.344 1 96.5 20 ASP B N 1
ATOM 2405 C CA . ASP B 1 20 ? 17.281 -11.617 -7.746 1 96.5 20 ASP B CA 1
ATOM 2406 C C . ASP B 1 20 ? 17.266 -10.352 -8.609 1 96.5 20 ASP B C 1
ATOM 2408 O O . ASP B 1 20 ? 16.281 -9.617 -8.617 1 96.5 20 ASP B O 1
ATOM 2412 N N . ALA B 1 21 ? 18.344 -10.062 -9.297 1 95.69 21 ALA B N 1
ATOM 2413 C CA . ALA B 1 21 ? 18.406 -8.961 -10.25 1 95.69 21 ALA B CA 1
ATOM 2414 C C . ALA B 1 21 ? 17.797 -9.359 -11.586 1 95.69 21 ALA B C 1
ATOM 2416 O O . ALA B 1 21 ? 18.516 -9.758 -12.508 1 95.69 21 ALA B O 1
ATOM 2417 N N . ASP B 1 22 ? 16.562 -9.156 -11.711 1 94.94 22 ASP B N 1
ATOM 2418 C CA . ASP B 1 22 ? 15.766 -9.602 -12.852 1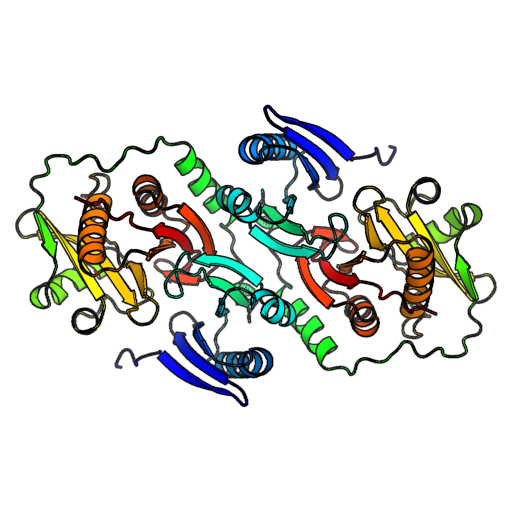 94.94 22 ASP B CA 1
ATOM 2419 C C . ASP B 1 22 ? 15.75 -8.547 -13.953 1 94.94 22 ASP B C 1
ATOM 2421 O O . ASP B 1 22 ? 14.82 -7.742 -14.031 1 94.94 22 ASP B O 1
ATOM 2425 N N . ARG B 1 23 ? 16.641 -8.602 -14.883 1 93.75 23 ARG B N 1
ATOM 2426 C CA . ARG B 1 23 ? 16.812 -7.586 -15.922 1 93.75 23 ARG B CA 1
ATOM 2427 C C . ARG B 1 23 ? 15.641 -7.609 -16.906 1 93.75 23 ARG B C 1
ATOM 2429 O O . ARG B 1 23 ? 15.203 -6.562 -17.375 1 93.75 23 ARG B O 1
ATOM 2436 N N . PHE B 1 24 ? 15.258 -8.797 -17.203 1 93.69 24 PHE B N 1
ATOM 2437 C CA . PHE B 1 24 ? 14.148 -8.93 -18.141 1 93.69 24 PHE B CA 1
ATOM 2438 C C . PHE B 1 24 ? 12.938 -8.141 -17.672 1 93.69 24 PHE B C 1
ATOM 2440 O O . PHE B 1 24 ? 12.281 -7.457 -18.469 1 93.69 24 PHE B O 1
ATOM 2447 N N . ASN B 1 25 ? 12.672 -8.195 -16.406 1 96.56 25 ASN B N 1
ATOM 2448 C CA . ASN B 1 25 ? 11.508 -7.52 -15.836 1 96.56 25 ASN B CA 1
ATOM 2449 C C . ASN B 1 25 ? 11.891 -6.168 -15.242 1 96.56 25 ASN B C 1
ATOM 2451 O O . ASN B 1 25 ? 11.055 -5.492 -14.633 1 96.56 25 ASN B O 1
ATOM 2455 N N . GLU B 1 26 ? 13.164 -5.785 -15.312 1 96.75 26 GLU B N 1
ATOM 2456 C CA . GLU B 1 26 ? 13.68 -4.512 -14.82 1 96.75 26 GLU B CA 1
ATOM 2457 C C . GLU B 1 26 ? 13.305 -4.301 -13.352 1 96.75 26 GLU B C 1
ATOM 2459 O O . GLU B 1 26 ? 12.758 -3.256 -12.992 1 96.75 26 GLU B O 1
ATOM 2464 N N . ARG B 1 27 ? 13.656 -5.32 -12.539 1 98.19 27 ARG B N 1
ATOM 2465 C CA . ARG B 1 27 ? 13.352 -5.246 -11.117 1 98.19 27 ARG B CA 1
ATOM 2466 C C . ARG B 1 27 ? 14.391 -6.004 -10.289 1 98.19 27 ARG B C 1
ATOM 2468 O O . ARG B 1 27 ? 15.109 -6.855 -10.82 1 98.19 27 ARG B O 1
ATOM 2475 N N . ILE B 1 28 ? 14.492 -5.617 -9.031 1 98 28 ILE B N 1
ATOM 2476 C CA . ILE B 1 28 ? 15.242 -6.383 -8.039 1 98 28 ILE B CA 1
ATOM 2477 C C . ILE B 1 28 ? 14.297 -6.922 -6.969 1 98 28 ILE B C 1
ATOM 2479 O O . ILE B 1 28 ? 13.43 -6.195 -6.48 1 98 28 ILE B O 1
ATOM 2483 N N . ARG B 1 29 ? 14.422 -8.188 -6.684 1 98.31 29 ARG B N 1
ATOM 2484 C CA . ARG B 1 29 ? 13.703 -8.812 -5.582 1 98.31 29 ARG B CA 1
ATOM 2485 C C . ARG B 1 29 ? 14.664 -9.273 -4.492 1 98.31 29 ARG B C 1
ATOM 2487 O O . ARG B 1 29 ? 15.602 -10.023 -4.758 1 98.31 29 ARG B O 1
ATOM 2494 N N . VAL B 1 30 ? 14.461 -8.734 -3.32 1 98.38 30 VAL B N 1
ATOM 2495 C CA . VAL B 1 30 ? 15.172 -9.242 -2.154 1 98.38 30 VAL B CA 1
ATOM 2496 C C . VAL B 1 30 ? 14.43 -10.438 -1.571 1 98.38 30 VAL B C 1
ATOM 2498 O O . VAL B 1 30 ? 13.461 -10.281 -0.833 1 98.38 30 VAL B O 1
ATOM 2501 N N . ILE B 1 31 ? 14.93 -11.57 -1.831 1 97.88 31 ILE B N 1
ATOM 2502 C CA . ILE B 1 31 ? 14.258 -12.828 -1.526 1 97.88 31 ILE B CA 1
ATOM 2503 C C . ILE B 1 31 ? 14.305 -13.086 -0.022 1 97.88 31 ILE B C 1
ATOM 2505 O O . ILE B 1 31 ? 13.305 -13.484 0.576 1 97.88 31 ILE B O 1
ATOM 2509 N N . ARG B 1 32 ? 15.375 -12.898 0.577 1 97.56 32 ARG B N 1
ATOM 2510 C CA . ARG B 1 32 ? 15.602 -12.984 2.016 1 97.56 32 ARG B CA 1
ATOM 2511 C C . ARG B 1 32 ? 16.812 -12.148 2.432 1 97.56 32 ARG B C 1
ATOM 2513 O O . ARG B 1 32 ? 17.594 -11.727 1.587 1 97.56 32 ARG B O 1
ATOM 2520 N N . TYR B 1 33 ? 16.906 -11.859 3.684 1 97.94 33 TYR B N 1
ATOM 2521 C CA . TYR B 1 33 ? 17.984 -11.016 4.184 1 97.94 33 TYR B CA 1
ATOM 2522 C C . TYR B 1 33 ? 18.219 -11.25 5.672 1 97.94 33 TYR B C 1
ATOM 2524 O O . TYR B 1 33 ? 17.359 -11.82 6.355 1 97.94 33 TYR B O 1
ATOM 2532 N N . ASP B 1 34 ? 19.391 -10.906 6.059 1 96.5 34 ASP B N 1
ATOM 2533 C CA . ASP B 1 34 ? 19.781 -10.922 7.461 1 96.5 34 ASP B CA 1
ATOM 2534 C C . ASP B 1 34 ? 20.547 -9.656 7.832 1 96.5 34 ASP B C 1
ATOM 2536 O O . ASP B 1 34 ? 21.203 -9.055 6.988 1 96.5 34 ASP B O 1
ATOM 2540 N N . GLY B 1 35 ? 20.359 -9.266 9.102 1 95.12 35 GLY B N 1
ATOM 2541 C CA . GLY B 1 35 ? 21.078 -8.086 9.57 1 95.12 35 GLY B CA 1
ATOM 2542 C C . GLY B 1 35 ? 20.188 -6.855 9.656 1 95.12 35 GLY B C 1
ATOM 2543 O O . GLY B 1 35 ? 18.984 -6.965 9.844 1 95.12 35 GLY B O 1
ATOM 2544 N N . GLN B 1 36 ? 20.859 -5.684 9.586 1 94.25 36 GLN B N 1
ATOM 2545 C CA . GLN B 1 36 ? 20.156 -4.422 9.797 1 94.25 36 GLN B CA 1
ATOM 2546 C C . GLN B 1 36 ? 19.656 -3.838 8.477 1 94.25 36 GLN B C 1
ATOM 2548 O O . GLN B 1 36 ? 20.453 -3.545 7.582 1 94.25 36 GLN B O 1
ATOM 2553 N N . LEU B 1 37 ? 18.438 -3.518 8.398 1 95.94 37 LEU B N 1
ATOM 2554 C CA . LEU B 1 37 ? 17.828 -2.973 7.195 1 95.94 37 LEU B CA 1
ATOM 2555 C C . LEU B 1 37 ? 18.406 -1.602 6.859 1 95.94 37 LEU B C 1
ATOM 2557 O O . LEU B 1 37 ? 18.547 -1.251 5.688 1 95.94 37 LEU B O 1
ATOM 2561 N N . ALA B 1 38 ? 18.703 -0.884 7.902 1 92.56 38 ALA B N 1
ATOM 2562 C CA . ALA B 1 38 ? 19.219 0.472 7.723 1 92.56 38 ALA B CA 1
ATOM 2563 C C . ALA B 1 38 ? 20.469 0.478 6.836 1 92.56 38 ALA B C 1
ATOM 2565 O O . ALA B 1 38 ? 20.703 1.44 6.102 1 92.56 38 ALA B O 1
ATOM 2566 N N . SER B 1 39 ? 21.203 -0.603 6.902 1 94.75 39 SER B N 1
ATOM 2567 C CA . SER B 1 39 ? 22.406 -0.737 6.082 1 94.75 39 SER B CA 1
ATOM 2568 C C . SER B 1 39 ? 22.094 -1.426 4.758 1 94.75 39 SER B C 1
ATOM 2570 O O . SER B 1 39 ? 22.703 -1.113 3.734 1 94.75 39 SER B O 1
ATOM 2572 N N . LEU B 1 40 ? 21.172 -2.279 4.719 1 97.31 40 LEU B N 1
ATOM 2573 C CA . LEU B 1 40 ? 20.891 -3.119 3.561 1 97.31 40 LEU B CA 1
ATOM 2574 C C . LEU B 1 40 ? 20.141 -2.332 2.492 1 97.31 40 LEU B C 1
ATOM 2576 O O . LEU B 1 40 ? 20.391 -2.506 1.297 1 97.31 40 LEU B O 1
ATOM 2580 N N . ILE B 1 41 ? 19.234 -1.464 2.938 1 98.12 41 ILE B N 1
ATOM 2581 C CA . ILE B 1 41 ? 18.344 -0.781 2.01 1 98.12 41 ILE B CA 1
ATOM 2582 C C . ILE B 1 41 ? 19.156 0.093 1.058 1 98.12 41 ILE B C 1
ATOM 2584 O O . ILE B 1 41 ? 19.047 -0.031 -0.164 1 98.12 41 ILE B O 1
ATOM 2588 N N . PRO B 1 42 ? 20.094 0.904 1.575 1 96.81 42 PRO B N 1
ATOM 2589 C CA . PRO B 1 42 ? 20.891 1.696 0.644 1 96.81 42 PRO B CA 1
ATOM 2590 C C . PRO B 1 42 ? 21.719 0.831 -0.313 1 96.81 42 PRO B C 1
ATOM 2592 O O . PRO B 1 42 ? 21.875 1.185 -1.483 1 96.81 42 PRO B O 1
ATOM 2595 N N . ALA B 1 43 ? 22.188 -0.259 0.178 1 97.56 43 ALA B N 1
ATOM 2596 C CA . ALA B 1 43 ? 22.984 -1.155 -0.665 1 97.56 43 ALA B CA 1
ATOM 2597 C C . ALA B 1 43 ? 22.125 -1.743 -1.786 1 97.56 43 ALA B C 1
ATOM 2599 O O . ALA B 1 43 ? 22.562 -1.812 -2.938 1 97.56 43 ALA B O 1
ATOM 2600 N N . VAL B 1 44 ? 20.953 -2.129 -1.495 1 98.25 44 VAL B N 1
ATOM 2601 C CA . VAL B 1 44 ? 20.047 -2.717 -2.475 1 98.25 44 VAL B CA 1
ATOM 2602 C C . VAL B 1 44 ? 19.641 -1.664 -3.506 1 98.25 44 VAL B C 1
ATOM 2604 O O . VAL B 1 44 ? 19.594 -1.948 -4.703 1 98.25 44 VAL B O 1
ATOM 2607 N N . LEU B 1 45 ? 19.375 -0.455 -3.043 1 98.06 45 LEU B N 1
ATOM 2608 C CA . LEU B 1 45 ? 18.984 0.619 -3.951 1 98.06 45 LEU B CA 1
ATOM 2609 C C . LEU B 1 45 ? 20.141 0.986 -4.883 1 98.06 45 LEU B C 1
ATOM 2611 O O . LEU B 1 45 ? 19.922 1.299 -6.055 1 98.06 45 LEU B O 1
ATOM 2615 N N . ALA B 1 46 ? 21.312 0.953 -4.355 1 97.31 46 ALA B N 1
ATOM 2616 C CA . ALA B 1 46 ? 22.484 1.183 -5.203 1 97.31 46 ALA B CA 1
ATOM 2617 C C . ALA B 1 46 ? 22.594 0.107 -6.277 1 97.31 46 ALA B C 1
ATOM 2619 O O . ALA B 1 46 ? 22.875 0.41 -7.441 1 97.31 46 ALA B O 1
ATOM 2620 N N . GLU B 1 47 ? 22.422 -1.123 -5.871 1 97 47 GLU B N 1
ATOM 2621 C CA . GLU B 1 47 ? 22.422 -2.229 -6.824 1 97 47 GLU B CA 1
ATOM 2622 C C . GLU B 1 47 ? 21.328 -2.062 -7.875 1 97 47 GLU B C 1
ATOM 2624 O O . GLU B 1 47 ? 21.547 -2.359 -9.055 1 97 47 GLU B O 1
ATOM 2629 N N . ALA B 1 48 ? 20.203 -1.636 -7.441 1 97.88 48 ALA B N 1
ATOM 2630 C CA . ALA B 1 48 ? 19.094 -1.417 -8.359 1 97.88 48 ALA B CA 1
ATOM 2631 C C . ALA B 1 48 ? 19.438 -0.378 -9.414 1 97.88 48 ALA B C 1
ATOM 2633 O O . ALA B 1 48 ? 19.125 -0.548 -10.594 1 97.88 48 ALA B O 1
ATOM 2634 N N . LYS B 1 49 ? 20.016 0.653 -8.992 1 96.5 49 LYS B N 1
ATOM 2635 C CA . LYS B 1 49 ? 20.438 1.688 -9.93 1 96.5 49 LYS B CA 1
ATOM 2636 C C . LYS B 1 49 ? 21.453 1.138 -10.922 1 96.5 49 LYS B C 1
ATOM 2638 O O . LYS B 1 49 ? 21.359 1.408 -12.125 1 96.5 49 LYS B O 1
ATOM 2643 N N . GLN B 1 50 ? 22.359 0.376 -10.43 1 96.44 50 GLN B N 1
ATOM 2644 C CA . GLN B 1 50 ? 23.391 -0.224 -11.266 1 96.44 50 GLN B CA 1
ATOM 2645 C C . GLN B 1 50 ? 22.781 -1.153 -12.312 1 96.44 50 GLN B C 1
ATOM 2647 O O . GLN B 1 50 ? 23.219 -1.178 -13.461 1 96.44 50 GLN B O 1
ATOM 2652 N N . GLU B 1 51 ? 21.781 -1.826 -11.914 1 96.19 51 GLU B N 1
ATOM 2653 C CA . GLU B 1 51 ? 21.141 -2.805 -12.789 1 96.19 51 GLU B CA 1
ATOM 2654 C C . GLU B 1 51 ? 20.031 -2.164 -13.609 1 96.19 51 GLU B C 1
ATOM 2656 O O . GLU B 1 51 ? 19.312 -2.854 -14.336 1 96.19 51 GLU B O 1
ATOM 2661 N N . GLU B 1 52 ? 19.844 -0.866 -13.43 1 97.12 52 GLU B N 1
ATOM 2662 C CA . GLU B 1 52 ? 18.812 -0.106 -14.133 1 97.12 52 GLU B CA 1
ATOM 2663 C C . GLU B 1 52 ? 17.422 -0.672 -13.859 1 97.12 52 GLU B C 1
ATOM 2665 O O . GLU B 1 52 ? 16.609 -0.785 -14.773 1 97.12 52 GLU B O 1
ATOM 2670 N N . ALA B 1 53 ? 17.281 -1.167 -12.648 1 98 53 ALA B N 1
ATOM 2671 C CA . ALA B 1 53 ? 15.961 -1.64 -12.227 1 98 53 ALA B CA 1
ATOM 2672 C C . ALA B 1 53 ? 14.992 -0.475 -12.047 1 98 53 ALA B C 1
ATOM 2674 O O . ALA B 1 53 ? 15.414 0.644 -11.734 1 98 53 ALA B O 1
ATOM 2675 N N . GLN B 1 54 ? 13.703 -0.735 -12.289 1 98.56 54 GLN B N 1
ATOM 2676 C CA . GLN B 1 54 ? 12.672 0.286 -12.133 1 98.56 54 GLN B CA 1
ATOM 2677 C C . GLN B 1 54 ? 11.781 -0.006 -10.93 1 98.56 54 GLN B C 1
ATOM 2679 O O . GLN B 1 54 ? 10.961 0.828 -10.539 1 98.56 54 GLN B O 1
ATOM 2684 N N . LYS B 1 55 ? 11.945 -1.116 -10.352 1 98.56 55 LYS B N 1
ATOM 2685 C CA . LYS B 1 55 ? 11.133 -1.584 -9.234 1 98.56 55 LYS B CA 1
ATOM 2686 C C . LYS B 1 55 ? 11.961 -2.436 -8.273 1 98.56 55 LYS B C 1
ATOM 2688 O O . LYS B 1 55 ? 12.688 -3.334 -8.695 1 98.56 55 LYS B O 1
ATOM 2693 N N . VAL B 1 56 ? 11.969 -2.092 -7.004 1 98.81 56 VAL B N 1
ATOM 2694 C CA . VAL B 1 56 ? 12.641 -2.863 -5.969 1 98.81 56 VAL B CA 1
ATOM 2695 C C . VAL B 1 56 ? 11.609 -3.477 -5.023 1 98.81 56 VAL B C 1
ATOM 2697 O O . VAL B 1 56 ? 10.727 -2.777 -4.52 1 98.81 56 VAL B O 1
ATOM 2700 N N . ILE B 1 57 ? 11.719 -4.781 -4.766 1 98.88 57 ILE B N 1
ATOM 2701 C CA . ILE B 1 57 ? 10.766 -5.512 -3.936 1 98.88 57 ILE B CA 1
ATOM 2702 C C . ILE B 1 57 ? 11.5 -6.172 -2.768 1 98.88 57 ILE B C 1
ATOM 2704 O O . ILE B 1 57 ? 12.5 -6.867 -2.967 1 98.88 57 ILE B O 1
ATOM 2708 N N . PHE B 1 58 ? 11.062 -5.93 -1.573 1 98.81 58 PHE B N 1
ATOM 2709 C CA . PHE B 1 58 ? 11.469 -6.664 -0.382 1 98.81 58 PHE B CA 1
ATOM 2710 C C . PHE B 1 58 ? 10.352 -7.586 0.093 1 98.81 58 PHE B C 1
ATOM 2712 O O . PHE B 1 58 ? 9.227 -7.145 0.315 1 98.81 58 PHE B O 1
ATOM 2719 N N . PHE B 1 59 ? 10.625 -8.859 0.174 1 98.81 59 PHE B N 1
ATOM 2720 C CA . PHE B 1 59 ? 9.781 -9.703 1.014 1 98.81 59 PHE B CA 1
ATOM 2721 C C . PHE B 1 59 ? 10.156 -9.547 2.482 1 98.81 59 PHE B C 1
ATOM 2723 O O . PHE B 1 59 ? 11.047 -10.242 2.975 1 98.81 59 PHE B O 1
ATOM 2730 N N . ALA B 1 60 ? 9.414 -8.703 3.125 1 98.62 60 ALA B N 1
ATOM 2731 C CA . ALA B 1 60 ? 9.852 -8.172 4.414 1 98.62 60 ALA B CA 1
ATOM 2732 C C . ALA B 1 60 ? 9.383 -9.062 5.562 1 98.62 60 ALA B C 1
ATOM 2734 O O . ALA B 1 60 ? 8.242 -9.523 5.574 1 98.62 60 ALA B O 1
ATOM 2735 N N . LYS B 1 61 ? 10.273 -9.273 6.484 1 97.62 61 LYS B N 1
ATOM 2736 C CA . LYS B 1 61 ? 9.945 -9.992 7.711 1 97.62 61 LYS B CA 1
ATOM 2737 C C . LYS B 1 61 ? 9 -9.18 8.594 1 97.62 61 LYS B C 1
ATOM 2739 O O . LYS B 1 61 ? 8.914 -7.957 8.445 1 97.62 61 LYS B O 1
ATOM 2744 N N . ARG B 1 62 ? 8.406 -10.016 9.477 1 90.69 62 ARG B N 1
ATOM 2745 C CA . ARG B 1 62 ? 7.5 -9.383 10.438 1 90.69 62 ARG B CA 1
ATOM 2746 C C . ARG B 1 62 ? 8.219 -8.32 11.25 1 90.69 62 ARG B C 1
ATOM 2748 O O . ARG B 1 62 ? 9.32 -8.555 11.766 1 90.69 62 ARG B O 1
ATOM 2755 N N . GLY B 1 63 ? 7.688 -7.152 11.383 1 92.75 63 GLY B N 1
ATOM 2756 C CA . GLY B 1 63 ? 8.242 -6.105 12.227 1 92.75 63 GLY B CA 1
ATOM 2757 C C . GLY B 1 63 ? 9.156 -5.156 11.469 1 92.75 63 GLY B C 1
ATOM 2758 O O . GLY B 1 63 ? 9.539 -4.109 11.984 1 92.75 63 GLY B O 1
ATOM 2759 N N . ASP B 1 64 ? 9.508 -5.527 10.227 1 97.38 64 ASP B N 1
ATOM 2760 C CA . ASP B 1 64 ? 10.492 -4.738 9.5 1 97.38 64 ASP B CA 1
ATOM 2761 C C . ASP B 1 64 ? 9.82 -3.682 8.633 1 97.38 64 ASP B C 1
ATOM 2763 O O . ASP B 1 64 ? 10.484 -2.807 8.078 1 97.38 64 ASP B O 1
ATOM 2767 N N . GLN B 1 65 ? 8.492 -3.697 8.539 1 97.06 65 GLN B N 1
ATOM 2768 C CA . GLN B 1 65 ? 7.746 -2.814 7.652 1 97.06 65 GLN B CA 1
ATOM 2769 C C . GLN B 1 65 ? 8.008 -1.349 7.984 1 97.06 65 GLN B C 1
ATOM 2771 O O . GLN B 1 65 ? 8.258 -0.538 7.09 1 97.06 65 GLN B O 1
ATOM 2776 N N . PRO B 1 66 ? 8.039 -0.972 9.273 1 96.44 66 PRO B N 1
ATOM 2777 C CA . PRO B 1 66 ? 8.227 0.447 9.586 1 96.44 66 PRO B CA 1
ATOM 2778 C C . PRO B 1 66 ? 9.547 0.996 9.039 1 96.44 66 PRO B C 1
ATOM 2780 O O . PRO B 1 66 ? 9.594 2.127 8.547 1 96.44 66 PRO B O 1
ATOM 2783 N N . GLU B 1 67 ? 10.602 0.228 9.141 1 97.38 67 GLU B N 1
ATOM 2784 C CA . GLU B 1 67 ? 11.891 0.674 8.609 1 97.38 67 GLU B CA 1
ATOM 2785 C C . GLU B 1 67 ? 11.844 0.852 7.098 1 97.38 67 GLU B C 1
ATOM 2787 O O . GLU B 1 67 ? 12.43 1.792 6.559 1 97.38 67 GLU B O 1
ATOM 2792 N N . LEU B 1 68 ? 11.203 -0.008 6.43 1 98.62 68 LEU B N 1
ATOM 2793 C CA . LEU B 1 68 ? 11.078 0.089 4.98 1 98.62 68 LEU B CA 1
ATOM 2794 C C . LEU B 1 68 ? 10.227 1.293 4.59 1 98.62 68 LEU B C 1
ATOM 2796 O O . LEU B 1 68 ? 10.539 1.99 3.621 1 98.62 68 LEU B O 1
ATOM 2800 N N . VAL B 1 69 ? 9.148 1.51 5.379 1 98.19 69 VAL B N 1
ATOM 2801 C CA . VAL B 1 69 ? 8.297 2.668 5.125 1 98.19 69 VAL B CA 1
ATOM 2802 C C . VAL B 1 69 ? 9.109 3.951 5.281 1 98.19 69 VAL B C 1
ATOM 2804 O O . VAL B 1 69 ? 8.977 4.879 4.477 1 98.19 69 VAL B O 1
ATOM 2807 N N . LYS B 1 70 ? 9.93 3.984 6.289 1 97 70 LYS B N 1
ATOM 2808 C CA . LYS B 1 70 ? 10.812 5.125 6.5 1 97 70 LYS B CA 1
ATOM 2809 C C . LYS B 1 70 ? 11.648 5.406 5.254 1 97 70 LYS B C 1
ATOM 2811 O O . LYS B 1 70 ? 12.008 6.559 4.988 1 97 70 LYS B O 1
ATOM 2816 N N . HIS B 1 71 ? 11.938 4.371 4.504 1 97.56 71 HIS B N 1
ATOM 2817 C CA . HIS B 1 71 ? 12.727 4.5 3.285 1 97.56 71 HIS B CA 1
ATOM 2818 C C . HIS B 1 71 ? 11.836 4.512 2.047 1 97.56 71 HIS B C 1
ATOM 2820 O O . HIS B 1 71 ? 12.273 4.141 0.958 1 97.56 71 HIS B O 1
ATOM 2826 N N . LEU B 1 72 ? 10.547 4.809 2.221 1 98.38 72 LEU B N 1
ATOM 2827 C CA . LEU B 1 72 ? 9.594 5.168 1.178 1 98.38 72 LEU B CA 1
ATOM 2828 C C . LEU B 1 72 ? 9.156 3.938 0.39 1 98.38 72 LEU B C 1
ATOM 2830 O O . LEU B 1 72 ? 8.766 4.047 -0.775 1 98.38 72 LEU B O 1
ATOM 2834 N N . PHE B 1 73 ? 9.391 2.775 0.992 1 98.75 73 PHE B N 1
ATOM 2835 C CA . PHE B 1 73 ? 8.75 1.595 0.426 1 98.75 73 PHE B CA 1
ATOM 2836 C C . PHE B 1 73 ? 7.258 1.585 0.747 1 98.75 73 PHE B C 1
ATOM 2838 O O . PHE B 1 73 ? 6.848 2.029 1.82 1 98.75 73 PHE B O 1
ATOM 2845 N N . ILE B 1 74 ? 6.48 1.025 -0.191 1 98.44 74 ILE B N 1
ATOM 2846 C CA . ILE B 1 74 ? 5.039 0.928 0.003 1 98.44 74 ILE B CA 1
ATOM 2847 C C . ILE B 1 74 ? 4.625 -0.54 0.084 1 98.44 74 ILE B C 1
ATOM 2849 O O . ILE B 1 74 ? 5.371 -1.425 -0.344 1 98.44 74 ILE B O 1
ATOM 2853 N N . HIS B 1 75 ? 3.486 -0.737 0.679 1 98.31 75 HIS B N 1
ATOM 2854 C CA . HIS B 1 75 ? 2.943 -2.072 0.901 1 98.31 75 HIS B CA 1
ATOM 2855 C C . HIS B 1 75 ? 2.033 -2.494 -0.248 1 98.31 75 HIS B C 1
ATOM 2857 O O . HIS B 1 75 ? 1.051 -1.812 -0.55 1 98.31 75 HIS B O 1
ATOM 2863 N N . GLU B 1 76 ? 2.334 -3.652 -0.897 1 98.56 76 GLU B N 1
ATOM 2864 C CA . GLU B 1 76 ? 1.488 -4.086 -2.006 1 98.56 76 GLU B CA 1
ATOM 2865 C C . GLU B 1 76 ? 0.774 -5.395 -1.676 1 98.56 76 GLU B C 1
ATOM 2867 O O . GLU B 1 76 ? -0.095 -5.84 -2.428 1 98.56 76 GLU B O 1
ATOM 2872 N N . GLY B 1 77 ? 1.125 -6.016 -0.628 1 98.38 77 GLY B N 1
ATOM 2873 C CA . GLY B 1 77 ? 0.465 -7.254 -0.242 1 98.38 77 GLY B CA 1
ATOM 2874 C C . GLY B 1 77 ? 1.244 -8.047 0.788 1 98.38 77 GLY B C 1
ATOM 2875 O O . GLY B 1 77 ? 2.205 -7.543 1.374 1 98.38 77 GLY B O 1
ATOM 2876 N N . VAL B 1 78 ? 0.716 -9.25 1.003 1 98.44 78 VAL B N 1
ATOM 2877 C CA . VAL B 1 78 ? 1.324 -10.164 1.966 1 98.44 78 VAL B CA 1
ATOM 2878 C C . VAL B 1 78 ? 1.376 -11.578 1.382 1 98.44 78 VAL B C 1
ATOM 2880 O O . VAL B 1 78 ? 0.481 -11.977 0.634 1 98.44 78 VAL B O 1
ATOM 2883 N N . ILE B 1 79 ? 2.428 -12.258 1.666 1 98.75 79 ILE B N 1
ATOM 2884 C CA . ILE B 1 79 ? 2.496 -13.688 1.376 1 98.75 79 ILE B CA 1
ATOM 2885 C C . ILE B 1 79 ? 2.492 -14.477 2.68 1 98.75 79 ILE B C 1
ATOM 2887 O O . ILE B 1 79 ? 3.447 -14.414 3.457 1 98.75 79 ILE B O 1
ATOM 2891 N N . ASP B 1 80 ? 1.462 -15.227 2.844 1 98.31 80 ASP B N 1
ATOM 2892 C CA . ASP B 1 80 ? 1.336 -16.031 4.059 1 98.31 80 ASP B CA 1
ATOM 2893 C C . ASP B 1 80 ? 2.373 -17.156 4.082 1 98.31 80 ASP B C 1
ATOM 2895 O O . ASP B 1 80 ? 2.637 -17.781 3.059 1 98.31 80 ASP B O 1
ATOM 2899 N N . GLY B 1 81 ? 2.982 -17.359 5.234 1 98 81 GLY B N 1
ATOM 2900 C CA . GLY B 1 81 ? 3.857 -18.5 5.453 1 98 81 GLY B CA 1
ATOM 2901 C C . GLY B 1 81 ? 5.148 -18.422 4.656 1 98 81 GLY B C 1
ATOM 2902 O O . GLY B 1 81 ? 5.816 -19.438 4.457 1 98 81 GLY B O 1
ATOM 2903 N N . TYR B 1 82 ? 5.57 -17.281 4.254 1 98.62 82 TYR B N 1
ATOM 2904 C CA . TYR B 1 82 ? 6.727 -17.094 3.389 1 98.62 82 TYR B CA 1
ATOM 2905 C C . TYR B 1 82 ? 8.008 -17.531 4.086 1 98.62 82 TYR B C 1
ATOM 2907 O O . TYR B 1 82 ? 8.859 -18.188 3.482 1 98.62 82 TYR B O 1
ATOM 2915 N N . TYR B 1 83 ? 8.141 -17.047 5.344 1 98.31 83 TYR B N 1
ATOM 2916 C CA . TYR B 1 83 ? 9.305 -17.391 6.148 1 98.31 83 TYR B CA 1
ATOM 2917 C C . TYR B 1 83 ? 8.984 -18.531 7.109 1 98.31 83 TYR B C 1
ATOM 2919 O O . TYR B 1 83 ? 8.75 -18.297 8.297 1 98.31 83 TYR B O 1
ATOM 2927 N N . ASN B 1 84 ? 9.062 -19.781 6.594 1 97.06 84 ASN B N 1
ATOM 2928 C CA . ASN B 1 84 ? 8.836 -20.953 7.426 1 97.06 84 ASN B CA 1
ATOM 2929 C C . ASN B 1 84 ? 7.625 -20.781 8.336 1 97.06 84 ASN B C 1
ATOM 2931 O O . ASN B 1 84 ? 7.711 -21 9.539 1 97.06 84 ASN B O 1
ATOM 2935 N N . GLY B 1 85 ? 6.562 -20.328 7.703 1 97.25 85 GLY B N 1
ATOM 2936 C CA . GLY B 1 85 ? 5.305 -20.219 8.422 1 97.25 85 GLY B CA 1
ATOM 2937 C C . GLY B 1 85 ? 4.949 -18.797 8.812 1 97.25 85 GLY B C 1
ATOM 2938 O O . GLY B 1 85 ? 3.803 -18.516 9.164 1 97.25 85 GLY B O 1
ATOM 2939 N N . HIS B 1 86 ? 5.867 -17.906 8.75 1 98.12 86 HIS B N 1
ATOM 2940 C CA . HIS B 1 86 ? 5.609 -16.5 9.047 1 98.12 86 HIS B CA 1
ATOM 2941 C C . HIS B 1 86 ? 5.363 -15.703 7.773 1 98.12 86 HIS B C 1
ATOM 2943 O O . HIS B 1 86 ? 5.996 -15.953 6.746 1 98.12 86 HIS B O 1
ATOM 2949 N N . GLU B 1 87 ? 4.504 -14.789 7.879 1 97.88 87 GLU B N 1
ATOM 2950 C CA . GLU B 1 87 ? 4.141 -14.016 6.695 1 97.88 87 GLU B CA 1
ATOM 2951 C C . GLU B 1 87 ? 5.254 -13.047 6.309 1 97.88 87 GLU B C 1
ATOM 2953 O O . GLU B 1 87 ? 6.105 -12.711 7.133 1 97.88 87 GLU B O 1
ATOM 2958 N N . ALA B 1 88 ? 5.297 -12.672 5.078 1 98.69 88 ALA B N 1
ATOM 2959 C CA . ALA B 1 88 ? 6.129 -11.586 4.559 1 98.69 88 ALA B CA 1
ATOM 2960 C C . ALA B 1 88 ? 5.273 -10.492 3.926 1 98.69 88 ALA B C 1
ATOM 2962 O O . ALA B 1 88 ? 4.348 -10.789 3.164 1 98.69 88 ALA B O 1
ATOM 2963 N N . ALA B 1 89 ? 5.496 -9.273 4.328 1 98.5 89 ALA B N 1
ATOM 2964 C CA . ALA B 1 89 ? 4.914 -8.148 3.609 1 98.5 89 ALA B CA 1
ATOM 2965 C C . ALA B 1 89 ? 5.68 -7.859 2.322 1 98.5 89 ALA B C 1
ATOM 2967 O O . ALA B 1 89 ? 6.914 -7.863 2.312 1 98.5 89 ALA B O 1
ATOM 2968 N N . VAL B 1 90 ? 4.961 -7.699 1.253 1 98.81 90 VAL B N 1
ATOM 2969 C CA . VAL B 1 90 ? 5.602 -7.312 0 1 98.81 90 VAL B CA 1
ATOM 2970 C C . VAL B 1 90 ? 5.75 -5.793 -0.058 1 98.81 90 VAL B C 1
ATOM 2972 O O . VAL B 1 90 ? 4.773 -5.078 -0.3 1 98.81 90 VAL B O 1
ATOM 2975 N N . MET B 1 91 ? 6.988 -5.316 0.146 1 98.81 91 MET B N 1
ATOM 2976 C CA . MET B 1 91 ? 7.293 -3.889 0.203 1 98.81 91 MET B CA 1
ATOM 2977 C C . MET B 1 91 ? 8.039 -3.443 -1.05 1 98.81 91 MET B C 1
ATOM 2979 O O . MET B 1 91 ? 9.031 -4.059 -1.438 1 98.81 91 MET B O 1
ATOM 2983 N N . VAL B 1 92 ? 7.551 -2.348 -1.622 1 98.81 92 VAL B N 1
ATOM 2984 C CA . VAL B 1 92 ? 8.039 -2.008 -2.953 1 98.81 92 VAL B CA 1
ATOM 2985 C C . VAL B 1 92 ? 8.453 -0.538 -2.994 1 98.81 92 VAL B C 1
ATOM 2987 O O . VAL B 1 92 ? 7.805 0.311 -2.375 1 98.81 92 VAL B O 1
ATOM 2990 N N . ARG B 1 93 ? 9.445 -0.252 -3.652 1 98.75 93 ARG B N 1
ATOM 2991 C CA . ARG B 1 93 ? 9.82 1.107 -4.035 1 98.75 93 ARG B CA 1
ATOM 2992 C C . ARG B 1 93 ? 10 1.223 -5.543 1 98.75 93 ARG B C 1
ATOM 2994 O O . ARG B 1 93 ? 10.688 0.401 -6.152 1 98.75 93 ARG B O 1
ATOM 3001 N N . TYR B 1 94 ? 9.359 2.168 -6.121 1 98.69 94 TYR B N 1
ATOM 3002 C CA . TYR B 1 94 ? 9.461 2.418 -7.555 1 98.69 94 TYR B CA 1
ATOM 3003 C C . TYR B 1 94 ? 10.57 3.41 -7.859 1 98.69 94 TYR B C 1
ATOM 3005 O O . TYR B 1 94 ? 10.758 4.387 -7.129 1 98.69 94 TYR B O 1
ATOM 3013 N N . LEU B 1 95 ? 11.234 3.172 -8.93 1 98.19 95 LEU B N 1
ATOM 3014 C CA . LEU B 1 95 ? 12.352 4.031 -9.328 1 98.19 95 LEU B CA 1
ATOM 3015 C C . LEU B 1 95 ? 12.039 4.75 -10.641 1 98.19 95 LEU B C 1
ATOM 3017 O O . LEU B 1 95 ? 12.891 5.461 -11.18 1 98.19 95 LEU B O 1
ATOM 3021 N N . SER B 1 96 ? 10.914 4.539 -11.18 1 97.56 96 SER B N 1
ATOM 3022 C CA . SER B 1 96 ? 10.375 5.262 -12.328 1 97.56 96 SER B CA 1
ATOM 3023 C C . SER B 1 96 ? 8.875 5.488 -12.188 1 97.56 96 SER B C 1
ATOM 3025 O O . SER B 1 96 ? 8.148 4.609 -11.711 1 97.56 96 SER B O 1
ATOM 3027 N N . GLU B 1 97 ? 8.383 6.652 -12.664 1 97.75 97 GLU B N 1
ATOM 3028 C CA . GLU B 1 97 ? 6.957 6.953 -12.578 1 97.75 97 GLU B CA 1
ATOM 3029 C C . GLU B 1 97 ? 6.133 5.98 -13.414 1 97.75 97 GLU B C 1
ATOM 3031 O O . GLU B 1 97 ? 5.105 5.473 -12.961 1 97.75 97 GLU B O 1
ATOM 3036 N N . LYS B 1 98 ? 6.586 5.766 -14.57 1 96.19 98 LYS B N 1
ATOM 3037 C CA . LYS B 1 98 ? 5.852 4.918 -15.5 1 96.19 98 LYS B CA 1
ATOM 3038 C C . LYS B 1 98 ? 5.66 3.514 -14.938 1 96.19 98 LYS B C 1
ATOM 3040 O O . LYS B 1 98 ? 4.609 2.898 -15.125 1 96.19 98 LYS B O 1
ATOM 3045 N N . ARG B 1 99 ? 6.648 2.977 -14.258 1 97.94 99 ARG B N 1
ATOM 3046 C CA . ARG B 1 99 ? 6.602 1.632 -13.688 1 97.94 99 ARG B CA 1
ATOM 3047 C C . ARG B 1 99 ? 5.496 1.514 -12.648 1 97.94 99 ARG B C 1
ATOM 3049 O O . ARG B 1 99 ? 4.934 0.436 -12.453 1 97.94 99 ARG B O 1
ATOM 3056 N N . ARG B 1 100 ? 5.156 2.58 -11.984 1 97.38 100 ARG B N 1
ATOM 3057 C CA . ARG B 1 100 ? 4.156 2.578 -10.922 1 97.38 100 ARG B CA 1
ATOM 3058 C C . ARG B 1 100 ? 2.75 2.736 -11.492 1 97.38 100 ARG B C 1
ATOM 3060 O O . ARG B 1 100 ? 1.767 2.41 -10.828 1 97.38 100 ARG B O 1
ATOM 3067 N N . GLN B 1 101 ? 2.623 3.191 -12.656 1 95.75 101 GLN B N 1
ATOM 3068 C CA . GLN B 1 101 ? 1.336 3.611 -13.195 1 95.75 101 GLN B CA 1
ATOM 3069 C C . GLN B 1 101 ? 0.621 2.449 -13.875 1 95.75 101 GLN B C 1
ATOM 3071 O O . GLN B 1 101 ? 1.217 1.736 -14.688 1 95.75 101 GLN B O 1
ATOM 3076 N N . SER B 1 102 ? -0.557 2.211 -13.438 1 95.38 102 SER B N 1
ATOM 3077 C CA . SER B 1 102 ? -1.438 1.211 -14.031 1 95.38 102 SER B CA 1
ATOM 3078 C C . SER B 1 102 ? -2.789 1.813 -14.398 1 95.38 102 SER B C 1
ATOM 3080 O O . SER B 1 102 ? -3.336 2.627 -13.656 1 95.38 102 SER B O 1
ATOM 3082 N N . ASP B 1 103 ? -3.354 1.422 -15.531 1 94.81 103 ASP B N 1
ATOM 3083 C CA . ASP B 1 103 ? -4.629 1.977 -15.977 1 94.81 103 ASP B CA 1
ATOM 3084 C C . ASP B 1 103 ? -5.746 0.941 -15.867 1 94.81 103 ASP B C 1
ATOM 3086 O O . ASP B 1 103 ? -6.859 1.173 -16.344 1 94.81 103 ASP B O 1
ATOM 3090 N N . SER B 1 104 ? -5.449 -0.149 -15.289 1 97 104 SER B N 1
ATOM 3091 C CA . SER B 1 104 ? -6.441 -1.219 -15.25 1 97 104 SER B CA 1
ATOM 3092 C C . SER B 1 104 ? -6.664 -1.708 -13.82 1 97 104 SER B C 1
ATOM 3094 O O . SER B 1 104 ? -7.215 -2.791 -13.609 1 97 104 SER B O 1
ATOM 3096 N N . TYR B 1 105 ? -6.223 -0.953 -12.883 1 97.75 105 TYR B N 1
ATOM 3097 C CA . TYR B 1 105 ? -6.246 -1.4 -11.492 1 97.75 105 TYR B CA 1
ATOM 3098 C C . TYR B 1 105 ? -7.68 -1.599 -11.016 1 97.75 105 TYR B C 1
ATOM 3100 O O . TYR B 1 105 ? -8.023 -2.664 -10.5 1 97.75 105 TYR B O 1
ATOM 3108 N N . VAL B 1 106 ? -8.555 -0.625 -11.18 1 97.88 106 VAL B N 1
ATOM 3109 C CA . VAL B 1 106 ? -9.938 -0.657 -10.703 1 97.88 106 VAL B CA 1
ATOM 3110 C C . VAL B 1 106 ? -10.727 -1.698 -11.492 1 97.88 106 VAL B C 1
ATOM 3112 O O . VAL B 1 106 ? -11.555 -2.414 -10.93 1 97.88 106 VAL B O 1
ATOM 3115 N N . SER B 1 107 ? -10.477 -1.761 -12.797 1 97.75 107 SER B N 1
ATOM 3116 C CA . SER B 1 107 ? -11.117 -2.793 -13.602 1 97.75 107 SER B CA 1
ATOM 3117 C C . SER B 1 107 ? -10.758 -4.188 -13.102 1 97.75 107 SER B C 1
ATOM 3119 O O . SER B 1 107 ? -11.594 -5.094 -13.109 1 97.75 107 SER B O 1
ATOM 3121 N N . GLU B 1 108 ? -9.523 -4.348 -12.703 1 98.44 108 GLU B N 1
ATOM 3122 C CA . GLU B 1 108 ? -9.07 -5.637 -12.188 1 98.44 108 GLU B CA 1
ATOM 3123 C C . GLU B 1 108 ? -9.664 -5.926 -10.82 1 98.44 108 GLU B C 1
ATOM 3125 O O . GLU B 1 108 ? -9.906 -7.082 -10.469 1 98.44 108 GLU B O 1
ATOM 3130 N N . ASP B 1 109 ? -9.906 -4.895 -10.008 1 98.5 109 ASP B N 1
ATOM 3131 C CA . ASP B 1 109 ? -10.688 -5.078 -8.789 1 98.5 109 ASP B CA 1
ATOM 3132 C C . ASP B 1 109 ? -12.062 -5.66 -9.094 1 98.5 109 ASP B C 1
ATOM 3134 O O . ASP B 1 109 ? -12.531 -6.57 -8.406 1 98.5 109 ASP B O 1
ATOM 3138 N N . SER B 1 110 ? -12.695 -5.117 -10.094 1 97.44 110 SER B N 1
ATOM 3139 C CA . SER B 1 110 ? -14.023 -5.57 -10.477 1 97.44 110 SER B CA 1
ATOM 3140 C C . SER B 1 110 ? -14.016 -7.043 -10.867 1 97.44 110 SER B C 1
ATOM 3142 O O . SER B 1 110 ? -14.992 -7.758 -10.641 1 97.44 110 SER B O 1
ATOM 3144 N N . THR B 1 111 ? -12.914 -7.457 -11.469 1 97.38 111 THR B N 1
ATOM 3145 C CA . THR B 1 111 ? -12.758 -8.867 -11.82 1 97.38 111 THR B CA 1
ATOM 3146 C C . THR B 1 111 ? -12.805 -9.734 -10.57 1 97.38 111 THR B C 1
ATOM 3148 O O . THR B 1 111 ? -13.523 -10.734 -10.531 1 97.38 111 THR B O 1
ATOM 3151 N N . VAL B 1 112 ? -12.109 -9.344 -9.57 1 98.25 112 VAL B N 1
ATOM 3152 C CA . VAL B 1 112 ? -12.07 -10.117 -8.336 1 98.25 112 VAL B CA 1
ATOM 3153 C C . VAL B 1 112 ? -13.43 -10.055 -7.645 1 98.25 112 VAL B C 1
ATOM 3155 O O . VAL B 1 112 ? -13.922 -11.07 -7.137 1 98.25 112 VAL B O 1
ATOM 3158 N N . ASP B 1 113 ? -14.055 -8.898 -7.66 1 97.56 113 ASP B N 1
ATOM 3159 C CA . ASP B 1 113 ? -15.391 -8.75 -7.098 1 97.56 113 ASP B CA 1
ATOM 3160 C C . ASP B 1 113 ? -16.359 -9.742 -7.727 1 97.56 113 ASP B C 1
ATOM 3162 O O . ASP B 1 113 ? -17.156 -10.367 -7.023 1 97.56 113 ASP B O 1
ATOM 3166 N N . ARG B 1 114 ? -16.312 -9.844 -9 1 97.38 114 ARG B N 1
ATOM 3167 C CA . ARG B 1 114 ? -17.188 -10.758 -9.719 1 97.38 114 ARG B CA 1
ATOM 3168 C C . ARG B 1 114 ? -16.938 -12.203 -9.312 1 97.38 114 ARG B C 1
ATOM 3170 O O . ARG B 1 114 ? -17.875 -12.992 -9.195 1 97.38 114 ARG B O 1
ATOM 3177 N N . ILE B 1 115 ? -15.711 -12.539 -9.133 1 97 115 ILE B N 1
ATOM 3178 C CA . ILE B 1 115 ? -15.344 -13.891 -8.719 1 97 115 ILE B CA 1
ATOM 3179 C C . ILE B 1 115 ? -15.938 -14.18 -7.344 1 97 115 ILE B C 1
ATOM 3181 O O . ILE B 1 115 ? -16.484 -15.266 -7.109 1 97 115 ILE B O 1
ATOM 3185 N N . TYR B 1 116 ? -15.898 -13.211 -6.469 1 96.19 116 TYR B N 1
ATOM 3186 C CA . TYR B 1 116 ? -16.406 -13.375 -5.109 1 96.19 116 TYR B CA 1
ATOM 3187 C C . TYR B 1 116 ? -17.906 -13.602 -5.113 1 96.19 116 TYR B C 1
ATOM 3189 O O . TYR B 1 116 ? -18.469 -14.125 -4.148 1 96.19 116 TYR B O 1
ATOM 3197 N N . GLU B 1 117 ? -18.547 -13.242 -6.133 1 95.06 117 GLU B N 1
ATOM 3198 C CA . GLU B 1 117 ? -19.984 -13.43 -6.246 1 95.06 117 GLU B CA 1
ATOM 3199 C C . GLU B 1 117 ? -20.328 -14.867 -6.629 1 95.06 117 GLU B C 1
ATOM 3201 O O . GLU B 1 117 ? -21.484 -15.281 -6.516 1 95.06 117 GLU B O 1
ATOM 3206 N N . THR B 1 118 ? -19.391 -15.586 -7.051 1 93.44 118 THR B N 1
ATOM 3207 C CA . THR B 1 118 ? -19.641 -16.969 -7.449 1 93.44 118 THR B CA 1
ATOM 3208 C C . THR B 1 118 ? -19.5 -17.906 -6.258 1 93.44 118 THR B C 1
ATOM 3210 O O . THR B 1 118 ? -18.625 -17.719 -5.41 1 93.44 118 THR B O 1
ATOM 3213 N N . PRO B 1 119 ? -20.391 -18.859 -6.164 1 88.12 119 PRO B N 1
ATOM 3214 C CA . PRO B 1 119 ? -20.234 -19.828 -5.078 1 88.12 119 PRO B CA 1
ATOM 3215 C C . PRO B 1 119 ? -18.984 -20.688 -5.23 1 88.12 119 PRO B C 1
ATOM 3217 O O . PRO B 1 119 ? -18.625 -21.062 -6.348 1 88.12 119 PRO B O 1
ATOM 3220 N N . GLN B 1 120 ? -18.328 -20.828 -4.195 1 82 120 GLN B N 1
ATOM 3221 C CA . GLN B 1 120 ? -17.141 -21.656 -4.242 1 82 120 GLN B CA 1
ATOM 3222 C C . GLN B 1 120 ? -17.484 -23.109 -4.59 1 82 120 GLN B C 1
ATOM 3224 O O . GLN B 1 120 ? -18.312 -23.719 -3.924 1 82 120 GLN B O 1
ATOM 3229 N N . ARG B 1 121 ? -17.047 -23.469 -5.863 1 71.44 121 ARG B N 1
ATOM 3230 C CA . ARG B 1 121 ? -17.344 -24.812 -6.359 1 71.44 121 ARG B CA 1
ATOM 3231 C C . ARG B 1 121 ? -16.156 -25.734 -6.148 1 71.44 121 ARG B C 1
ATOM 3233 O O . ARG B 1 121 ? -15 -25.312 -6.238 1 71.44 121 ARG B O 1
ATOM 3240 N N . GLY B 1 122 ? -16.203 -26.625 -5.148 1 64.38 122 GLY B N 1
ATOM 3241 C CA . GLY B 1 122 ? -15.172 -27.641 -5.074 1 64.38 122 GLY B CA 1
ATOM 3242 C C . GLY B 1 122 ? -14.773 -28.188 -6.434 1 64.38 122 GLY B C 1
ATOM 3243 O O . GLY B 1 122 ? -15.391 -27.844 -7.445 1 64.38 122 GLY B O 1
ATOM 3244 N N . VAL B 1 123 ? -13.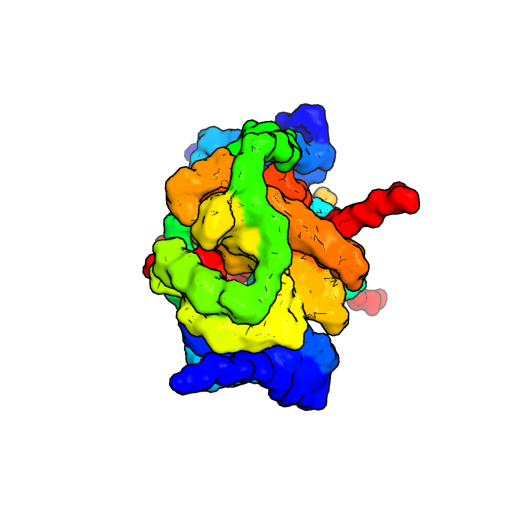531 -28.641 -6.57 1 61.47 123 VAL B N 1
ATOM 3245 C CA . VAL B 1 123 ? -13.062 -29.281 -7.793 1 61.47 123 VAL B CA 1
ATOM 3246 C C . VAL B 1 123 ? -13.93 -30.5 -8.102 1 61.47 123 VAL B C 1
ATOM 3248 O O . VAL B 1 123 ? -14.07 -31.391 -7.266 1 61.47 123 VAL B O 1
ATOM 3251 N N . THR B 1 124 ? -14.953 -30.234 -9.078 1 59.69 124 THR B N 1
ATOM 3252 C CA . THR B 1 124 ? -15.719 -31.406 -9.461 1 59.69 124 THR B CA 1
ATOM 3253 C C . THR B 1 124 ? -14.906 -32.312 -10.383 1 59.69 124 THR B C 1
ATOM 3255 O O . THR B 1 124 ? -14.242 -31.828 -11.305 1 59.69 124 THR B O 1
ATOM 3258 N N . GLN B 1 125 ? -14.539 -33.531 -9.883 1 59.34 125 GLN B N 1
ATOM 3259 C CA . GLN B 1 125 ? -13.859 -34.531 -10.711 1 59.34 125 GLN B CA 1
ATOM 3260 C C . GLN B 1 125 ? -14.758 -34.969 -11.859 1 59.34 125 GLN B C 1
ATOM 3262 O O . GLN B 1 125 ? -15.789 -35.594 -11.625 1 59.34 125 GLN B O 1
ATOM 3267 N N . THR B 1 126 ? -14.797 -34.156 -12.82 1 59.41 126 THR B N 1
ATOM 3268 C CA . THR B 1 126 ? -15.531 -34.719 -13.953 1 59.41 126 THR B CA 1
ATOM 3269 C C . THR B 1 126 ? -14.711 -35.812 -14.641 1 59.41 126 THR B C 1
ATOM 3271 O O . THR B 1 126 ? -13.484 -35.688 -14.758 1 59.41 126 THR B O 1
ATOM 3274 N N . GLU B 1 127 ? -15.312 -36.938 -14.742 1 60.91 127 GLU B N 1
ATOM 3275 C CA . GLU B 1 127 ? -14.719 -38.031 -15.492 1 60.91 127 GLU B CA 1
ATOM 3276 C C . GLU B 1 127 ? -14.273 -37.594 -16.875 1 60.91 127 GLU B C 1
ATOM 3278 O O . GLU B 1 127 ? -15.102 -37.219 -17.719 1 60.91 127 GLU B O 1
ATOM 3283 N N . SER B 1 128 ? -13.008 -36.969 -16.906 1 71.5 128 SER B N 1
ATOM 3284 C CA . SER B 1 128 ? -12.5 -36.688 -18.25 1 71.5 128 SER B CA 1
ATOM 3285 C C . SER B 1 128 ? -11.469 -37.719 -18.688 1 71.5 128 SER B C 1
ATOM 3287 O O . SER B 1 128 ? -10.93 -38.438 -17.859 1 71.5 128 SER B O 1
ATOM 3289 N N . GLY B 1 129 ? -11.477 -38.25 -19.953 1 85.56 129 GLY B N 1
ATOM 3290 C CA . GLY B 1 129 ? -10.461 -39.125 -20.531 1 85.56 129 GLY B CA 1
ATOM 3291 C C . GLY B 1 129 ? -9.07 -38.531 -20.5 1 85.56 129 GLY B C 1
ATOM 3292 O O . GLY B 1 129 ? -8.148 -39.031 -21.141 1 85.56 129 GLY B O 1
ATOM 3293 N N . LEU B 1 130 ? -8.875 -37.562 -19.578 1 92.12 130 LEU B N 1
ATOM 3294 C CA . LEU B 1 130 ? -7.586 -36.875 -19.516 1 92.12 130 LEU B CA 1
ATOM 3295 C C . LEU B 1 130 ? -6.664 -37.562 -18.5 1 92.12 130 LEU B C 1
ATOM 3297 O O . LEU B 1 130 ? -7.129 -38.094 -17.484 1 92.12 130 LEU B O 1
ATOM 3301 N N . LEU B 1 131 ? -5.383 -37.594 -18.781 1 94.56 131 LEU B N 1
ATOM 3302 C CA . LEU B 1 131 ? -4.363 -38.156 -17.891 1 94.56 131 LEU B CA 1
ATOM 3303 C C . LEU B 1 131 ? -3.553 -37.031 -17.25 1 94.56 131 LEU B C 1
ATOM 3305 O O . LEU B 1 131 ? -3.117 -36.094 -17.922 1 94.56 131 LEU B O 1
ATOM 3309 N N . PHE B 1 132 ? -3.428 -37.094 -15.93 1 95.56 132 PHE B N 1
ATOM 3310 C CA . PHE B 1 132 ? -2.605 -36.156 -15.172 1 95.56 132 PHE B CA 1
ATOM 3311 C C . PHE B 1 132 ? -1.427 -36.875 -14.523 1 95.56 132 PHE B C 1
ATOM 3313 O O . PHE B 1 132 ? -1.606 -37.906 -13.844 1 95.56 132 PHE B O 1
ATOM 3320 N N . ARG B 1 133 ? -0.252 -36.375 -14.727 1 97.31 133 ARG B N 1
ATOM 3321 C CA . ARG B 1 133 ? 0.906 -37 -14.086 1 97.31 133 ARG B CA 1
ATOM 3322 C C . ARG B 1 133 ? 2.027 -35.969 -13.891 1 97.31 133 ARG B C 1
ATOM 3324 O O . ARG B 1 133 ? 2.033 -34.906 -14.531 1 97.31 133 ARG B O 1
ATOM 3331 N N . LYS B 1 134 ? 2.936 -36.344 -13.023 1 98.25 134 LYS B N 1
ATOM 3332 C CA . LYS B 1 134 ? 4.156 -35.562 -12.859 1 98.25 134 LYS B CA 1
ATOM 3333 C C . LYS B 1 134 ? 5.004 -35.594 -14.133 1 98.25 134 LYS B C 1
ATOM 3335 O O . LYS B 1 134 ? 5.199 -36.656 -14.727 1 98.25 134 LYS B O 1
ATOM 3340 N N . ALA B 1 135 ? 5.422 -34.469 -14.547 1 98.5 135 ALA B N 1
ATOM 3341 C CA . ALA B 1 135 ? 6.258 -34.375 -15.742 1 98.5 135 ALA B CA 1
ATOM 3342 C C . ALA B 1 135 ? 7.719 -34.656 -15.414 1 98.5 135 ALA B C 1
ATOM 3344 O O . ALA B 1 135 ? 8.195 -34.312 -14.328 1 98.5 135 ALA B O 1
ATOM 3345 N N . GLY B 1 136 ? 8.391 -35.344 -16.312 1 97.69 136 GLY B N 1
ATOM 3346 C CA . GLY B 1 136 ? 9.82 -35.562 -16.219 1 97.69 136 GLY B CA 1
ATOM 3347 C C . GLY B 1 136 ? 10.609 -34.781 -17.266 1 97.69 136 GLY B C 1
ATOM 3348 O O . GLY B 1 136 ? 10.039 -34.031 -18.062 1 97.69 136 GLY B O 1
ATOM 3349 N N . GLU B 1 137 ? 11.922 -35 -17.219 1 98.06 137 GLU B N 1
ATOM 3350 C CA . GLU B 1 137 ? 12.789 -34.25 -18.141 1 98.06 137 GLU B CA 1
ATOM 3351 C C . GLU B 1 137 ? 12.461 -34.562 -19.594 1 98.06 137 GLU B C 1
ATOM 3353 O O . GLU B 1 137 ? 12.648 -33.719 -20.469 1 98.06 137 GLU B O 1
ATOM 3358 N N . GLY B 1 138 ? 11.984 -35.75 -19.781 1 97.94 138 GLY B N 1
ATOM 3359 C CA . GLY B 1 138 ? 11.578 -36.156 -21.125 1 97.94 138 GLY B CA 1
ATOM 3360 C C . GLY B 1 138 ? 10.414 -35.344 -21.656 1 97.94 138 GLY B C 1
ATOM 3361 O O . GLY B 1 138 ? 10.164 -35.344 -22.859 1 97.94 138 GLY B O 1
ATOM 3362 N N . ASP B 1 139 ? 9.703 -34.656 -20.812 1 98.38 139 ASP B N 1
ATOM 3363 C CA . ASP B 1 139 ? 8.547 -33.844 -21.203 1 98.38 139 ASP B CA 1
ATOM 3364 C C . ASP B 1 139 ? 8.945 -32.406 -21.453 1 98.38 139 ASP B C 1
ATOM 3366 O O . ASP B 1 139 ? 8.117 -31.594 -21.875 1 98.38 139 ASP B O 1
ATOM 3370 N N . ALA B 1 140 ? 10.18 -32 -21.266 1 98.56 140 ALA B N 1
ATOM 3371 C CA . ALA B 1 140 ? 10.617 -30.625 -21.25 1 98.56 140 ALA B CA 1
ATOM 3372 C C . ALA B 1 140 ? 10.352 -29.938 -22.594 1 98.56 140 ALA B C 1
ATOM 3374 O O . ALA B 1 140 ? 9.914 -28.797 -22.625 1 98.56 140 ALA B O 1
ATOM 3375 N N . ASP B 1 141 ? 10.625 -30.656 -23.656 1 98.5 141 ASP B N 1
ATOM 3376 C CA . ASP B 1 141 ? 10.398 -30.078 -24.984 1 98.5 141 ASP B CA 1
ATOM 3377 C C . ASP B 1 141 ? 8.914 -29.781 -25.203 1 98.5 141 ASP B C 1
ATOM 3379 O O . ASP B 1 141 ? 8.562 -28.719 -25.703 1 98.5 141 ASP B O 1
ATOM 3383 N N . ARG B 1 142 ? 8.117 -30.719 -24.875 1 98.44 142 ARG B N 1
ATOM 3384 C CA . ARG B 1 142 ? 6.68 -30.547 -25.047 1 98.44 142 ARG B CA 1
ATOM 3385 C C . ARG B 1 142 ? 6.156 -29.422 -24.156 1 98.44 142 ARG B C 1
ATOM 3387 O O . ARG B 1 142 ? 5.277 -28.656 -24.547 1 98.44 142 ARG B O 1
ATOM 3394 N N . LEU B 1 143 ? 6.668 -29.359 -22.953 1 98.69 143 LEU B N 1
ATOM 3395 C CA . LEU B 1 143 ? 6.285 -28.281 -22.047 1 98.69 143 LEU B CA 1
ATOM 3396 C C . LEU B 1 143 ? 6.648 -26.922 -22.625 1 98.69 143 LEU B C 1
ATOM 3398 O O . LEU B 1 143 ? 5.828 -26 -22.625 1 98.69 143 LEU B O 1
ATOM 3402 N N . SER B 1 144 ? 7.836 -26.812 -23.078 1 98.56 144 SER B N 1
ATOM 3403 C CA . SER B 1 144 ? 8.289 -25.578 -23.688 1 98.56 144 SER B CA 1
ATOM 3404 C C . SER B 1 144 ? 7.387 -25.156 -24.844 1 98.56 144 SER B C 1
ATOM 3406 O O . SER B 1 144 ? 7.027 -23.984 -24.984 1 98.56 144 SER B O 1
ATOM 3408 N N . LEU B 1 145 ? 7.031 -26.109 -25.672 1 98.19 145 LEU B N 1
ATOM 3409 C CA . LEU B 1 145 ? 6.164 -25.844 -26.812 1 98.19 145 LEU B CA 1
ATOM 3410 C C . LEU B 1 145 ? 4.785 -25.375 -26.344 1 98.19 145 LEU B C 1
ATOM 3412 O O . LEU B 1 145 ? 4.188 -24.484 -26.953 1 98.19 145 LEU B O 1
ATOM 3416 N N . LEU B 1 146 ? 4.266 -26.016 -25.344 1 98.31 146 LEU B N 1
ATOM 3417 C CA . LEU B 1 146 ? 2.994 -25.594 -24.766 1 98.31 146 LEU B CA 1
ATOM 3418 C C . LEU B 1 146 ? 3.047 -24.141 -24.312 1 98.31 146 LEU B C 1
ATOM 3420 O O . LEU B 1 146 ? 2.16 -23.359 -24.641 1 98.31 146 LEU B O 1
ATOM 3424 N N . TYR B 1 147 ? 4.094 -23.797 -23.562 1 97.81 147 TYR B N 1
ATOM 3425 C CA . TYR B 1 147 ? 4.23 -22.438 -23.031 1 97.81 147 TYR B CA 1
ATOM 3426 C C . TYR B 1 147 ? 4.359 -21.422 -24.156 1 97.81 147 TYR B C 1
ATOM 3428 O O . TYR B 1 147 ? 3.756 -20.359 -24.109 1 97.81 147 TYR B O 1
ATOM 3436 N N . LYS B 1 148 ? 5.066 -21.781 -25.219 1 96.81 148 LYS B N 1
ATOM 3437 C CA . LYS B 1 148 ? 5.211 -20.906 -26.375 1 96.81 148 LYS B CA 1
ATOM 3438 C C . LYS B 1 148 ? 3.867 -20.672 -27.062 1 96.81 148 LYS B C 1
ATOM 3440 O O . LYS B 1 148 ? 3.621 -19.594 -27.594 1 96.81 148 LYS B O 1
ATOM 3445 N N . HIS B 1 149 ? 3.148 -21.688 -27.031 1 96.44 149 HIS B N 1
ATOM 3446 C CA . HIS B 1 149 ? 1.849 -21.609 -27.688 1 96.44 149 HIS B CA 1
ATOM 3447 C C . HIS B 1 149 ? 0.884 -20.734 -26.891 1 96.44 149 HIS B C 1
ATOM 3449 O O . HIS B 1 149 ? 0.083 -20 -27.469 1 96.44 149 HIS B O 1
ATOM 3455 N N . VAL B 1 150 ? 0.935 -20.828 -25.609 1 95.06 150 VAL B N 1
ATOM 3456 C CA . VAL B 1 150 ? -0.055 -20.203 -24.75 1 95.06 150 VAL B CA 1
ATOM 3457 C C . VAL B 1 150 ? 0.366 -18.766 -24.453 1 95.06 150 VAL B C 1
ATOM 3459 O O . VAL B 1 150 ? -0.479 -17.875 -24.344 1 95.06 150 VAL B O 1
ATOM 3462 N N . PHE B 1 151 ? 1.655 -18.516 -24.328 1 94.06 151 PHE B N 1
ATOM 3463 C CA . PHE B 1 151 ? 2.133 -17.203 -23.875 1 94.06 151 PHE B CA 1
ATOM 3464 C C . PHE B 1 151 ? 2.943 -16.531 -24.984 1 94.06 151 PHE B C 1
ATOM 3466 O O . PHE B 1 151 ? 3.789 -17.156 -25.609 1 94.06 151 PHE B O 1
ATOM 3473 N N . GLN B 1 152 ? 2.691 -15.195 -25.125 1 91.94 152 GLN B N 1
ATOM 3474 C CA . GLN B 1 152 ? 3.537 -14.414 -26.016 1 91.94 152 GLN B CA 1
ATOM 3475 C C . GLN B 1 152 ? 4.891 -14.117 -25.375 1 91.94 152 GLN B C 1
ATOM 3477 O O . GLN B 1 152 ? 5.926 -14.172 -26.047 1 91.94 152 GLN B O 1
ATOM 3482 N N . THR B 1 153 ? 4.863 -13.75 -24.172 1 93.06 153 THR B N 1
ATOM 3483 C CA . THR B 1 153 ? 6.031 -13.531 -23.312 1 93.06 153 THR B CA 1
ATOM 3484 C C . THR B 1 153 ? 5.785 -14.07 -21.906 1 93.06 153 THR B C 1
ATOM 3486 O O . THR B 1 153 ? 4.637 -14.164 -21.469 1 93.06 153 THR B O 1
ATOM 3489 N N . TYR B 1 154 ? 6.848 -14.383 -21.297 1 93.62 154 TYR B N 1
ATOM 3490 C CA . TYR B 1 154 ? 6.766 -14.93 -19.938 1 93.62 154 TYR B CA 1
ATOM 3491 C C . TYR B 1 154 ? 7.941 -14.469 -19.094 1 93.62 154 TYR B C 1
ATOM 3493 O O . TYR B 1 154 ? 9.047 -14.266 -19.609 1 93.62 154 TYR B O 1
ATOM 3501 N N . PRO B 1 155 ? 7.715 -14.359 -17.781 1 93.19 155 PRO B N 1
ATOM 3502 C CA . PRO B 1 155 ? 8.734 -13.727 -16.938 1 93.19 155 PRO B CA 1
ATOM 3503 C C . PRO B 1 155 ? 10.008 -14.562 -16.828 1 93.19 155 PRO B C 1
ATOM 3505 O O . PRO B 1 155 ? 11.078 -14.023 -16.547 1 93.19 155 PRO B O 1
ATOM 3508 N N . THR B 1 156 ? 9.875 -15.828 -16.891 1 92.44 156 THR B N 1
ATOM 3509 C CA . THR B 1 156 ? 11.016 -16.734 -16.875 1 92.44 156 THR B CA 1
ATOM 3510 C C . THR B 1 156 ? 11.164 -17.453 -18.219 1 92.44 156 THR B C 1
ATOM 3512 O O . THR B 1 156 ? 10.227 -17.5 -19.016 1 92.44 156 THR B O 1
ATOM 3515 N N . PRO B 1 157 ? 12.328 -17.969 -18.469 1 94.25 157 PRO B N 1
ATOM 3516 C CA . PRO B 1 157 ? 12.555 -18.516 -19.812 1 94.25 157 PRO B CA 1
ATOM 3517 C C . PRO B 1 157 ? 11.984 -19.922 -19.984 1 94.25 157 PRO B C 1
ATOM 3519 O O . PRO B 1 157 ? 12.68 -20.828 -20.469 1 94.25 157 PRO B O 1
ATOM 3522 N N . VAL B 1 158 ? 10.727 -20.078 -19.781 1 95.19 158 VAL B N 1
ATOM 3523 C CA . VAL B 1 158 ? 10.055 -21.375 -19.859 1 95.19 158 VAL B CA 1
ATOM 3524 C C . VAL B 1 158 ? 9.945 -21.812 -21.328 1 95.19 158 VAL B C 1
ATOM 3526 O O . VAL B 1 158 ? 9.57 -22.953 -21.609 1 95.19 158 VAL B O 1
ATOM 3529 N N . PHE B 1 159 ? 10.32 -20.953 -22.281 1 96.38 159 PHE B N 1
ATOM 3530 C CA . PHE B 1 159 ? 10.344 -21.297 -23.703 1 96.38 159 PHE B CA 1
ATOM 3531 C C . PHE B 1 159 ? 11.586 -22.094 -24.062 1 96.38 159 PHE B C 1
ATOM 3533 O O . PHE B 1 159 ? 11.688 -22.656 -25.156 1 96.38 159 PHE B O 1
ATOM 3540 N N . ASN B 1 160 ? 12.5 -22.203 -23.141 1 97.06 160 ASN B N 1
ATOM 3541 C CA . ASN B 1 160 ? 13.727 -22.969 -23.297 1 97.06 160 ASN B CA 1
ATOM 3542 C C . ASN B 1 160 ? 13.656 -24.297 -22.531 1 97.06 160 ASN B C 1
ATOM 3544 O O . ASN B 1 160 ? 13.719 -24.312 -21.297 1 97.06 160 ASN B O 1
ATOM 3548 N N . PRO B 1 161 ? 13.633 -25.406 -23.281 1 98.12 161 PRO B N 1
ATOM 3549 C CA . PRO B 1 161 ? 13.531 -26.688 -22.594 1 98.12 161 PRO B CA 1
ATOM 3550 C C . PRO B 1 161 ? 14.68 -26.938 -21.625 1 98.12 161 PRO B C 1
ATOM 3552 O O . PRO B 1 161 ? 14.5 -27.625 -20.609 1 98.12 161 PRO B O 1
ATOM 3555 N N . LEU B 1 162 ? 15.852 -26.375 -21.859 1 97.56 162 LEU B N 1
ATOM 3556 C CA . LEU B 1 162 ? 16.984 -26.547 -20.953 1 97.56 162 LEU B CA 1
ATOM 3557 C C . LEU B 1 162 ? 16.719 -25.891 -19.609 1 97.56 162 LEU B C 1
ATOM 3559 O O . LEU B 1 162 ? 17.141 -26.406 -18.578 1 97.56 162 LEU B O 1
ATOM 3563 N N . TYR B 1 163 ? 16.094 -24.812 -19.703 1 96.5 163 TYR B N 1
ATOM 3564 C CA . TYR B 1 163 ? 15.695 -24.156 -18.453 1 96.5 163 TYR B CA 1
ATOM 3565 C C . TYR B 1 163 ? 14.727 -25.016 -17.656 1 96.5 163 TYR B C 1
ATOM 3567 O O . TYR B 1 163 ? 14.875 -25.156 -16.438 1 96.5 163 TYR B O 1
ATOM 3575 N N . ILE B 1 164 ? 13.742 -25.578 -18.312 1 98.06 164 ILE B N 1
ATOM 3576 C CA . ILE B 1 164 ? 12.75 -26.422 -17.656 1 98.06 164 ILE B CA 1
ATOM 3577 C C . ILE B 1 164 ? 13.43 -27.625 -17 1 98.06 164 ILE B C 1
ATOM 3579 O O . ILE B 1 164 ? 13.156 -27.938 -15.844 1 98.06 164 ILE B O 1
ATOM 3583 N N . LYS B 1 165 ? 14.305 -28.266 -17.734 1 98.12 165 LYS B N 1
ATOM 3584 C CA . LYS B 1 165 ? 15.055 -29.391 -17.188 1 98.12 165 LYS B CA 1
ATOM 3585 C C . LYS B 1 165 ? 15.844 -28.984 -15.953 1 98.12 165 LYS B C 1
ATOM 3587 O O . LYS B 1 165 ? 15.867 -29.703 -14.961 1 98.12 165 LYS B O 1
ATOM 3592 N N . LYS B 1 166 ? 16.5 -27.844 -16.094 1 97.06 166 LYS B N 1
ATOM 3593 C CA . LYS B 1 166 ? 17.281 -27.344 -14.977 1 97.06 166 LYS B CA 1
ATOM 3594 C C . LYS B 1 166 ? 16.422 -27.172 -13.734 1 97.06 166 LYS B C 1
ATOM 3596 O O . LYS B 1 166 ? 16.797 -27.578 -12.641 1 97.06 166 LYS B O 1
ATOM 3601 N N . THR B 1 167 ? 15.281 -26.531 -13.914 1 97 167 THR B N 1
ATOM 3602 C CA . THR B 1 167 ? 14.422 -26.266 -12.773 1 97 167 THR B CA 1
ATOM 3603 C C . THR B 1 167 ? 13.859 -27.562 -12.188 1 97 167 THR B C 1
ATOM 3605 O O . THR B 1 167 ? 13.648 -27.656 -10.984 1 97 167 THR B O 1
ATOM 3608 N N . MET B 1 168 ? 13.633 -28.609 -13 1 97.44 168 MET B N 1
ATOM 3609 C CA . MET B 1 168 ? 13.195 -29.922 -12.531 1 97.44 168 MET B CA 1
ATOM 3610 C C . MET B 1 168 ? 14.242 -30.547 -11.617 1 97.44 168 MET B C 1
ATOM 3612 O O . MET B 1 168 ? 13.898 -31.219 -10.648 1 97.44 168 MET B O 1
ATOM 3616 N N . ARG B 1 169 ? 15.43 -30.312 -11.953 1 96.81 169 ARG B N 1
ATOM 3617 C CA . ARG B 1 169 ? 16.531 -30.891 -11.18 1 96.81 169 ARG B CA 1
ATOM 3618 C C . ARG B 1 169 ? 16.766 -30.094 -9.891 1 96.81 169 ARG B C 1
ATOM 3620 O O . ARG B 1 169 ? 17.438 -30.578 -8.977 1 96.81 169 ARG B O 1
ATOM 3627 N N . GLU B 1 170 ? 16.281 -29.016 -9.914 1 94.81 170 GLU B N 1
ATOM 3628 C CA . GLU B 1 170 ? 16.406 -28.188 -8.727 1 94.81 170 GLU B CA 1
ATOM 3629 C C . GLU B 1 170 ? 15.164 -28.312 -7.844 1 94.81 170 GLU B C 1
ATOM 3631 O O . GLU B 1 170 ? 14.828 -29.406 -7.383 1 94.81 170 GLU B O 1
ATOM 3636 N N . ASN B 1 171 ? 14.359 -27.297 -7.746 1 95.31 171 ASN B N 1
ATOM 3637 C CA . ASN B 1 171 ? 13.312 -27.312 -6.73 1 95.31 171 ASN B CA 1
ATOM 3638 C C . ASN B 1 171 ? 11.938 -27.047 -7.34 1 95.31 171 ASN B C 1
ATOM 3640 O O . ASN B 1 171 ? 11.023 -26.609 -6.641 1 95.31 171 ASN B O 1
ATOM 3644 N N . THR B 1 172 ? 11.828 -27.359 -8.68 1 98.31 172 THR B N 1
ATOM 3645 C CA . THR B 1 172 ? 10.531 -27.109 -9.305 1 98.31 172 THR B CA 1
ATOM 3646 C C . THR B 1 172 ? 9.859 -28.422 -9.703 1 98.31 172 THR B C 1
ATOM 3648 O O . THR B 1 172 ? 10.5 -29.297 -10.289 1 98.31 172 THR B O 1
ATOM 3651 N N . ILE B 1 173 ? 8.594 -28.547 -9.359 1 98.44 173 ILE B N 1
ATOM 3652 C CA . ILE B 1 173 ? 7.781 -29.688 -9.742 1 98.44 173 ILE B CA 1
ATOM 3653 C C . ILE B 1 173 ? 6.812 -29.297 -10.852 1 98.44 173 ILE B C 1
ATOM 3655 O O . ILE B 1 173 ? 6.16 -28.25 -10.773 1 98.44 173 ILE B O 1
ATOM 3659 N N . TYR B 1 174 ? 6.762 -30.125 -11.875 1 98.69 174 TYR B N 1
ATOM 3660 C CA . TYR B 1 174 ? 5.828 -29.906 -12.977 1 98.69 174 TYR B CA 1
ATOM 3661 C C . TYR B 1 174 ? 4.793 -31.031 -13.039 1 98.69 174 TYR B C 1
ATOM 3663 O O . TYR B 1 174 ? 5.137 -32.219 -12.953 1 98.69 174 TYR B O 1
ATOM 3671 N N . PHE B 1 175 ? 3.539 -30.688 -13.156 1 98.62 175 PHE B N 1
ATOM 3672 C CA . PHE B 1 175 ? 2.477 -31.609 -13.5 1 98.62 175 PHE B CA 1
ATOM 3673 C C . PHE B 1 175 ? 1.888 -31.281 -14.867 1 98.62 175 PHE B C 1
ATOM 3675 O O . PHE B 1 175 ? 1.756 -30.109 -15.219 1 98.62 175 PHE B O 1
ATOM 3682 N N . ALA B 1 176 ? 1.545 -32.312 -15.586 1 98.31 176 ALA B N 1
ATOM 3683 C CA . ALA B 1 176 ? 1.053 -32.156 -16.953 1 98.31 176 ALA B CA 1
ATOM 3684 C C . ALA B 1 176 ? -0.274 -32.875 -17.141 1 98.31 176 ALA B C 1
ATOM 3686 O O . ALA B 1 176 ? -0.535 -33.906 -16.484 1 98.31 176 ALA B O 1
ATOM 3687 N N . ALA B 1 177 ? -1.059 -32.344 -17.969 1 97.5 177 ALA B N 1
ATOM 3688 C CA . ALA B 1 177 ? -2.314 -32.969 -18.406 1 97.5 177 ALA B CA 1
ATOM 3689 C C . ALA B 1 177 ? -2.24 -33.406 -19.859 1 97.5 177 ALA B C 1
ATOM 3691 O O . ALA B 1 177 ? -1.795 -32.625 -20.719 1 97.5 177 ALA B O 1
ATOM 3692 N N . PHE B 1 178 ? -2.691 -34.625 -20.125 1 96.75 178 PHE B N 1
ATOM 3693 C CA . PHE B 1 178 ? -2.625 -35.188 -21.469 1 96.75 178 PHE B CA 1
ATOM 3694 C C . PHE B 1 178 ? -4.004 -35.625 -21.938 1 96.75 178 PHE B C 1
ATOM 3696 O O . PHE B 1 178 ? -4.781 -36.188 -21.156 1 96.75 178 PHE B O 1
ATOM 3703 N N . ASP B 1 179 ? -4.32 -35.25 -23.094 1 95.12 179 ASP B N 1
ATOM 3704 C CA . ASP B 1 179 ? -5.371 -35.906 -23.859 1 95.12 179 ASP B CA 1
ATOM 3705 C C . ASP B 1 179 ? -4.781 -36.938 -24.828 1 95.12 179 ASP B C 1
ATOM 3707 O O . ASP B 1 179 ? -4.328 -36.562 -25.922 1 95.12 179 ASP B O 1
ATOM 3711 N N . GLN B 1 180 ? -4.844 -38.188 -24.422 1 93.06 180 GLN B N 1
ATOM 3712 C CA . GLN B 1 180 ? -4.055 -39.219 -25.094 1 93.06 180 GLN B CA 1
ATOM 3713 C C . GLN B 1 180 ? -2.568 -38.875 -25.078 1 93.06 180 GLN B C 1
ATOM 3715 O O . GLN B 1 180 ? -1.98 -38.688 -24.016 1 93.06 180 GLN B O 1
ATOM 3720 N N . GLU B 1 181 ? -1.981 -38.656 -26.188 1 92.75 181 GLU B N 1
ATOM 3721 C CA . GLU B 1 181 ? -0.548 -38.406 -26.219 1 92.75 181 GLU B CA 1
ATOM 3722 C C . GLU B 1 181 ? -0.278 -36.906 -26.328 1 92.75 181 GLU B C 1
ATOM 3724 O O . GLU B 1 181 ? 0.868 -36.469 -26.219 1 92.75 181 GLU B O 1
ATOM 3729 N N . ARG B 1 182 ? -1.293 -36.156 -26.391 1 95.44 182 ARG B N 1
ATOM 3730 C CA . ARG B 1 182 ? -1.134 -34.719 -26.578 1 95.44 182 ARG B CA 1
ATOM 3731 C C . ARG B 1 182 ? -1.079 -34 -25.234 1 95.44 182 ARG B C 1
ATOM 3733 O O . ARG B 1 182 ? -1.989 -34.125 -24.422 1 95.44 182 ARG B O 1
ATOM 3740 N N . LEU B 1 183 ? 0.025 -33.281 -24.969 1 97.75 183 LEU B N 1
ATOM 3741 C CA . LEU B 1 183 ? 0.112 -32.438 -23.797 1 97.75 183 LEU B CA 1
ATOM 3742 C C . LEU B 1 183 ? -0.799 -31.219 -23.953 1 97.75 183 LEU B C 1
ATOM 3744 O O . LEU B 1 183 ? -0.618 -30.406 -24.859 1 97.75 183 LEU B O 1
ATOM 3748 N N . ILE B 1 184 ? -1.8 -31.078 -23.062 1 97.25 184 ILE B N 1
ATOM 3749 C CA . ILE B 1 184 ? -2.811 -30.047 -23.281 1 97.25 184 ILE B CA 1
ATOM 3750 C C . ILE B 1 184 ? -2.719 -28.984 -22.188 1 97.25 184 ILE B C 1
ATOM 3752 O O . ILE B 1 184 ? -3.322 -27.922 -22.297 1 97.25 184 ILE B O 1
ATOM 3756 N N . GLY B 1 185 ? -2.041 -29.281 -21.109 1 97.88 185 GLY B N 1
ATOM 3757 C CA . GLY B 1 185 ? -1.918 -28.344 -20.016 1 97.88 185 GLY B CA 1
ATOM 3758 C C . GLY B 1 185 ? -0.813 -28.719 -19.031 1 97.88 185 GLY B C 1
ATOM 3759 O O . GLY B 1 185 ? -0.357 -29.875 -19.016 1 97.88 185 GLY B O 1
ATOM 3760 N N . ALA B 1 186 ? -0.372 -27.734 -18.297 1 98.56 186 ALA B N 1
ATOM 3761 C CA . ALA B 1 186 ? 0.66 -27.953 -17.281 1 98.56 186 ALA B CA 1
ATOM 3762 C C . ALA B 1 186 ? 0.604 -26.875 -16.203 1 98.56 186 ALA B C 1
ATOM 3764 O O . ALA B 1 186 ? 0.051 -25.797 -16.422 1 98.56 186 ALA B O 1
ATOM 3765 N N . ALA B 1 187 ? 1.056 -27.172 -15.055 1 98.44 187 ALA B N 1
ATOM 3766 C CA . ALA B 1 187 ? 1.318 -26.266 -13.945 1 98.44 187 ALA B CA 1
ATOM 3767 C C . ALA B 1 187 ? 2.557 -26.688 -13.164 1 98.44 187 ALA B C 1
ATOM 3769 O O . ALA B 1 187 ? 2.947 -27.859 -13.203 1 98.44 187 ALA B O 1
ATOM 3770 N N . SER B 1 188 ? 3.191 -25.75 -12.555 1 98.69 188 SER B N 1
ATOM 3771 C CA . SER B 1 188 ? 4.387 -26.094 -11.781 1 98.69 188 SER B CA 1
ATOM 3772 C C . SER B 1 188 ? 4.352 -25.438 -10.406 1 98.69 188 SER B C 1
ATOM 3774 O O . SER B 1 188 ? 3.51 -24.578 -10.141 1 98.69 188 SER B O 1
ATOM 3776 N N . ALA B 1 189 ? 5.125 -25.891 -9.516 1 98.69 189 ALA B N 1
ATOM 3777 C CA . ALA B 1 189 ? 5.383 -25.312 -8.203 1 98.69 189 ALA B CA 1
ATOM 3778 C C . ALA B 1 189 ? 6.879 -25.109 -7.977 1 98.69 189 ALA B C 1
ATOM 3780 O O . ALA B 1 189 ? 7.664 -26.047 -8.102 1 98.69 189 ALA B O 1
ATOM 3781 N N . ASP B 1 190 ? 7.25 -23.859 -7.75 1 98.25 190 ASP B N 1
ATOM 3782 C CA . ASP B 1 190 ? 8.625 -23.531 -7.375 1 98.25 190 ASP B CA 1
ATOM 3783 C C . ASP B 1 190 ? 8.797 -23.562 -5.859 1 98.25 190 ASP B C 1
ATOM 3785 O O . ASP B 1 190 ? 8.266 -22.719 -5.141 1 98.25 190 ASP B O 1
ATOM 3789 N N . ILE B 1 191 ? 9.562 -24.547 -5.391 1 98.38 191 ILE B N 1
ATOM 3790 C CA . ILE B 1 191 ? 9.727 -24.781 -3.959 1 98.38 191 ILE B CA 1
ATOM 3791 C C . ILE B 1 191 ? 10.945 -24.016 -3.445 1 98.38 191 ILE B C 1
ATOM 3793 O O . ILE B 1 191 ? 12.008 -24.031 -4.078 1 98.38 191 ILE B O 1
ATOM 3797 N N . ASN B 1 192 ? 10.797 -23.297 -2.424 1 97.75 192 ASN B N 1
ATOM 3798 C CA . ASN B 1 192 ? 11.914 -22.781 -1.645 1 97.75 192 ASN B CA 1
ATOM 3799 C C . ASN B 1 192 ? 12.094 -23.547 -0.337 1 97.75 192 ASN B C 1
ATOM 3801 O O . ASN B 1 192 ? 11.477 -23.203 0.676 1 97.75 192 ASN B O 1
ATOM 3805 N N . PRO B 1 193 ? 12.906 -24.516 -0.339 1 95.31 193 PRO B N 1
ATOM 3806 C CA . PRO B 1 193 ? 13.031 -25.359 0.85 1 95.31 193 PRO B CA 1
ATOM 3807 C C . PRO B 1 193 ? 13.602 -24.609 2.051 1 95.31 193 PRO B C 1
ATOM 3809 O O . PRO B 1 193 ? 13.297 -24.953 3.197 1 95.31 193 PRO B O 1
ATOM 3812 N N . VAL B 1 194 ? 14.414 -23.625 1.788 1 95.5 194 VAL B N 1
ATOM 3813 C CA . VAL B 1 194 ? 15.047 -22.844 2.852 1 95.5 194 VAL B CA 1
ATOM 3814 C C . VAL B 1 194 ? 13.992 -22.016 3.586 1 95.5 194 VAL B C 1
ATOM 3816 O O . VAL B 1 194 ? 14.039 -21.906 4.812 1 95.5 194 VAL B O 1
ATOM 3819 N N . LEU B 1 195 ? 13.023 -21.547 2.83 1 97.62 195 LEU B N 1
ATOM 3820 C CA . LEU B 1 195 ? 12.031 -20.656 3.416 1 97.62 195 LEU B CA 1
ATOM 3821 C C . LEU B 1 195 ? 10.719 -21.391 3.682 1 97.62 195 LEU B C 1
ATOM 3823 O O . LEU B 1 195 ? 9.82 -20.844 4.32 1 97.62 195 LEU B O 1
ATOM 3827 N N . GLY B 1 196 ? 10.57 -22.547 3.172 1 97.44 196 GLY B N 1
ATOM 3828 C CA . GLY B 1 196 ? 9.5 -23.453 3.561 1 97.44 196 GLY B CA 1
ATOM 3829 C C . GLY B 1 196 ? 8.188 -23.172 2.859 1 97.44 196 GLY B C 1
ATOM 3830 O O . GLY B 1 196 ? 7.117 -23.328 3.447 1 97.44 196 GLY B O 1
ATOM 3831 N N . HIS B 1 197 ? 8.266 -22.641 1.609 1 98.56 197 HIS B N 1
ATOM 3832 C CA . HIS B 1 197 ? 7.047 -22.359 0.859 1 98.56 197 HIS B CA 1
ATOM 3833 C C . HIS B 1 197 ? 7.188 -22.781 -0.6 1 98.56 197 HIS B C 1
ATOM 3835 O O . HIS B 1 197 ? 8.266 -23.203 -1.026 1 98.56 197 HIS B O 1
ATOM 3841 N N . ALA B 1 198 ? 6.059 -22.734 -1.336 1 98.75 198 ALA B N 1
ATOM 3842 C CA . ALA B 1 198 ? 6.09 -22.969 -2.777 1 98.75 198 ALA B CA 1
ATOM 3843 C C . ALA B 1 198 ? 5.215 -21.953 -3.514 1 98.75 198 ALA B C 1
ATOM 3845 O O . ALA B 1 198 ? 4.133 -21.594 -3.039 1 98.75 198 ALA B O 1
ATOM 3846 N N . GLU B 1 199 ? 5.676 -21.484 -4.617 1 98.81 199 GLU B N 1
ATOM 3847 C CA . GLU B 1 199 ? 4.891 -20.672 -5.535 1 98.81 199 GLU B CA 1
ATOM 3848 C C . GLU B 1 199 ? 4.285 -21.516 -6.652 1 98.81 199 GLU B C 1
ATOM 3850 O O . GLU B 1 199 ? 5.008 -22.172 -7.398 1 98.81 199 GLU B O 1
ATOM 3855 N N . MET B 1 200 ? 2.965 -21.547 -6.73 1 98.62 200 MET B N 1
ATOM 3856 C CA . MET B 1 200 ? 2.277 -22.156 -7.859 1 98.62 200 MET B CA 1
ATOM 3857 C C . MET B 1 200 ? 2.371 -21.281 -9.102 1 98.62 200 MET B C 1
ATOM 3859 O O . MET B 1 200 ? 1.949 -20.125 -9.086 1 98.62 200 MET B O 1
ATOM 3863 N N . THR B 1 201 ? 2.939 -21.812 -10.172 1 97.31 201 THR B N 1
ATOM 3864 C CA . THR B 1 201 ? 3.285 -20.969 -11.297 1 97.31 201 THR B CA 1
ATOM 3865 C C . THR B 1 201 ? 3.254 -21.75 -12.602 1 97.31 201 THR B C 1
ATOM 3867 O O . THR B 1 201 ? 2.852 -22.906 -12.625 1 97.31 201 THR B O 1
ATOM 3870 N N . ASP B 1 202 ? 3.496 -21.062 -13.727 1 97.06 202 ASP B N 1
ATOM 3871 C CA . ASP B 1 202 ? 3.629 -21.641 -15.062 1 97.06 202 ASP B CA 1
ATOM 3872 C C . ASP B 1 202 ? 2.383 -22.422 -15.453 1 97.06 202 ASP B C 1
ATOM 3874 O O . ASP B 1 202 ? 2.482 -23.547 -15.953 1 97.06 202 ASP B O 1
ATOM 3878 N N . CYS B 1 203 ? 1.33 -21.906 -15.203 1 96.25 203 CYS B N 1
ATOM 3879 C CA . CYS B 1 203 ? 0.068 -22.547 -15.539 1 96.25 203 CYS B CA 1
ATOM 3880 C C . CYS B 1 203 ? -0.347 -22.234 -16.969 1 96.25 203 CYS B C 1
ATOM 3882 O O . CYS B 1 203 ? -0.486 -21.062 -17.328 1 96.25 203 CYS B O 1
ATOM 3884 N N . ALA B 1 204 ? -0.519 -23.234 -17.734 1 96.44 204 ALA B N 1
ATOM 3885 C CA . ALA B 1 204 ? -0.923 -23.078 -19.141 1 96.44 204 ALA B CA 1
ATOM 3886 C C . ALA B 1 204 ? -1.844 -24.219 -19.562 1 96.44 204 ALA B C 1
ATOM 3888 O O . ALA B 1 204 ? -1.582 -25.375 -19.266 1 96.44 204 ALA B O 1
ATOM 3889 N N . VAL B 1 205 ? -2.912 -23.906 -20.172 1 96.94 205 VAL B N 1
ATOM 3890 C CA . VAL B 1 205 ? -3.846 -24.859 -20.75 1 96.94 205 VAL B CA 1
ATOM 3891 C C . VAL B 1 205 ? -4.23 -24.422 -22.156 1 96.94 205 VAL B C 1
ATOM 3893 O O . VAL B 1 205 ? -4.477 -23.234 -22.406 1 96.94 205 VAL B O 1
ATOM 3896 N N . LEU B 1 206 ? -4.227 -25.375 -23.094 1 96.44 206 LEU B N 1
ATOM 3897 C CA . LEU B 1 206 ? -4.664 -25.062 -24.453 1 96.44 206 LEU B CA 1
ATOM 3898 C C . LEU B 1 206 ? -6.094 -24.531 -24.453 1 96.44 206 LEU B C 1
ATOM 3900 O O . LEU B 1 206 ? -6.941 -25.016 -23.703 1 96.44 206 LEU B O 1
ATOM 3904 N N . SER B 1 207 ? -6.301 -23.578 -25.328 1 93.56 207 SER B N 1
ATOM 3905 C CA . SER B 1 207 ? -7.562 -22.844 -25.344 1 93.56 207 SER B CA 1
ATOM 390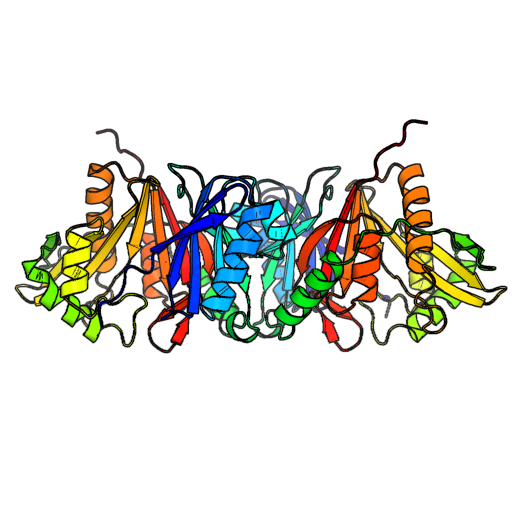6 C C . SER B 1 207 ? -8.75 -23.781 -25.516 1 93.56 207 SER B C 1
ATOM 3908 O O . SER B 1 207 ? -9.805 -23.578 -24.906 1 93.56 207 SER B O 1
ATOM 3910 N N . ASP B 1 208 ? -8.586 -24.828 -26.266 1 91.81 208 ASP B N 1
ATOM 3911 C CA . ASP B 1 208 ? -9.672 -25.75 -26.578 1 91.81 208 ASP B CA 1
ATOM 3912 C C . ASP B 1 208 ? -10.094 -26.547 -25.344 1 91.81 208 ASP B C 1
ATOM 3914 O O . ASP B 1 208 ? -11.156 -27.156 -25.328 1 91.81 208 ASP B O 1
ATOM 3918 N N . TYR B 1 209 ? -9.305 -26.5 -24.375 1 90.62 209 TYR B N 1
ATOM 3919 C CA . TYR B 1 209 ? -9.555 -27.312 -23.188 1 90.62 209 TYR B CA 1
ATOM 3920 C C . TYR B 1 209 ? -9.867 -26.453 -21.984 1 90.62 209 TYR B C 1
ATOM 3922 O O . TYR B 1 209 ? -9.953 -26.953 -20.859 1 90.62 209 TYR B O 1
ATOM 3930 N N . ARG B 1 210 ? -10.023 -25.172 -22.234 1 81.88 210 ARG B N 1
ATOM 3931 C CA . ARG B 1 210 ? -10.328 -24.25 -21.141 1 81.88 210 ARG B CA 1
ATOM 3932 C C . ARG B 1 210 ? -11.758 -24.453 -20.656 1 81.88 210 ARG B C 1
ATOM 3934 O O . ARG B 1 210 ? -12.648 -24.812 -21.422 1 81.88 210 ARG B O 1
ATOM 3941 N N . GLY B 1 211 ? -11.969 -24.297 -19.344 1 74.31 211 GLY B N 1
ATOM 3942 C CA . GLY B 1 211 ? -13.297 -24.469 -18.781 1 74.31 211 GLY B CA 1
ATOM 3943 C C . GLY B 1 211 ? -13.555 -25.891 -18.297 1 74.31 211 GLY B C 1
ATOM 3944 O O . GLY B 1 211 ? -14.625 -26.172 -17.734 1 74.31 211 GLY B O 1
ATOM 3945 N N . ASN B 1 212 ? -12.648 -26.781 -18.469 1 71.12 212 ASN B N 1
ATOM 3946 C CA . ASN B 1 212 ? -12.828 -28.172 -18.094 1 71.12 212 ASN B CA 1
ATOM 3947 C C . ASN B 1 212 ? -12.094 -28.516 -16.812 1 71.12 212 ASN B C 1
ATOM 3949 O O . ASN B 1 212 ? -11.586 -29.625 -16.656 1 71.12 212 ASN B O 1
ATOM 3953 N N . SER B 1 213 ? -11.828 -27.609 -16.047 1 87 213 SER B N 1
ATOM 3954 C CA . SER B 1 213 ? -11.258 -27.75 -14.719 1 87 213 SER B CA 1
ATOM 3955 C C . SER B 1 213 ? -9.844 -28.312 -14.773 1 87 213 SER B C 1
ATOM 3957 O O . SER B 1 213 ? -9.375 -28.922 -13.82 1 87 213 SER B O 1
ATOM 3959 N N . VAL B 1 214 ? -9.219 -28.297 -15.93 1 93.62 214 VAL B N 1
ATOM 3960 C CA . VAL B 1 214 ? -7.875 -28.828 -16.109 1 93.62 214 VAL B CA 1
ATOM 3961 C C . VAL B 1 214 ? -6.918 -28.172 -15.117 1 93.62 214 VAL B C 1
ATOM 3963 O O . VAL B 1 214 ? -6.211 -28.859 -14.375 1 93.62 214 VAL B O 1
ATOM 3966 N N . THR B 1 215 ? -6.965 -26.906 -15.039 1 95.06 215 THR B N 1
ATOM 3967 C CA . THR B 1 215 ? -6.062 -26.172 -14.156 1 95.06 215 THR B CA 1
ATOM 3968 C C . THR B 1 215 ? -6.312 -26.547 -12.695 1 95.06 215 THR B C 1
ATOM 3970 O O . THR B 1 215 ? -5.371 -26.797 -11.938 1 95.06 215 THR B O 1
ATOM 3973 N N . ALA B 1 216 ? -7.535 -26.625 -12.328 1 93.88 216 ALA B N 1
ATOM 3974 C CA . ALA B 1 216 ? -7.895 -26.969 -10.961 1 93.88 216 ALA B CA 1
ATOM 3975 C C . ALA B 1 216 ? -7.34 -28.344 -10.578 1 93.88 216 ALA B C 1
ATOM 3977 O O . ALA B 1 216 ? -6.852 -28.531 -9.469 1 93.88 216 ALA B O 1
ATOM 3978 N N . ARG B 1 217 ? -7.438 -29.266 -11.453 1 94.56 217 ARG B N 1
ATOM 3979 C CA . ARG B 1 217 ? -6.941 -30.609 -11.203 1 94.56 217 ARG B CA 1
ATOM 3980 C C . ARG B 1 217 ? -5.418 -30.625 -11.125 1 94.56 217 ARG B C 1
ATOM 3982 O O . ARG B 1 217 ? -4.84 -31.391 -10.344 1 94.56 217 ARG B O 1
ATOM 3989 N N . LEU B 1 218 ? -4.797 -29.859 -12.016 1 96.81 218 LEU B N 1
ATOM 3990 C CA . LEU B 1 218 ? -3.344 -29.734 -11.953 1 96.81 218 LEU B CA 1
ATOM 3991 C C . LEU B 1 218 ? -2.91 -29.188 -10.594 1 96.81 218 LEU B C 1
ATOM 3993 O O . LEU B 1 218 ? -1.977 -29.703 -9.977 1 96.81 218 LEU B O 1
ATOM 3997 N N . PHE B 1 219 ? -3.596 -28.156 -10.102 1 96.31 219 PHE B N 1
ATOM 3998 C CA . PHE B 1 219 ? -3.285 -27.547 -8.805 1 96.31 219 PHE B CA 1
ATOM 3999 C C . PHE B 1 219 ? -3.473 -28.562 -7.68 1 96.31 219 PHE B C 1
ATOM 4001 O O . PHE B 1 219 ? -2.639 -28.656 -6.777 1 96.31 219 PHE B O 1
ATOM 4008 N N . LYS B 1 220 ? -4.531 -29.281 -7.75 1 95.25 220 LYS B N 1
ATOM 4009 C CA . LYS B 1 220 ? -4.797 -30.297 -6.727 1 95.25 220 LYS B CA 1
ATOM 4010 C C . LYS B 1 220 ? -3.676 -31.328 -6.672 1 95.25 220 LYS B C 1
ATOM 4012 O O . LYS B 1 220 ? -3.229 -31.703 -5.59 1 95.25 220 LYS B O 1
ATOM 4017 N N . ALA B 1 221 ? -3.262 -31.797 -7.844 1 96.44 221 ALA B N 1
ATOM 4018 C CA . ALA B 1 221 ? -2.172 -32.781 -7.914 1 96.44 221 ALA B CA 1
ATOM 4019 C C . ALA B 1 221 ? -0.884 -32.188 -7.332 1 96.44 221 ALA B C 1
ATOM 4021 O O . ALA B 1 221 ? -0.179 -32.875 -6.578 1 96.44 221 ALA B O 1
ATOM 4022 N N . LEU B 1 222 ? -0.595 -30.953 -7.699 1 98.06 222 LEU B N 1
ATOM 4023 C CA . LEU B 1 222 ? 0.589 -30.281 -7.172 1 98.06 222 LEU B CA 1
ATOM 4024 C C . LEU B 1 222 ? 0.508 -30.141 -5.656 1 98.06 222 LEU B C 1
ATOM 4026 O O . LEU B 1 222 ? 1.489 -30.406 -4.953 1 98.06 222 LEU B O 1
ATOM 4030 N N . GLU B 1 223 ? -0.63 -29.734 -5.152 1 97.81 223 GLU B N 1
ATOM 4031 C CA . GLU B 1 223 ? -0.817 -29.562 -3.713 1 97.81 223 GLU B CA 1
ATOM 4032 C C . GLU B 1 223 ? -0.575 -30.875 -2.975 1 97.81 223 GLU B C 1
ATOM 4034 O O . GLU B 1 223 ? 0.057 -30.906 -1.916 1 97.81 223 GLU B O 1
ATOM 4039 N N . GLN B 1 224 ? -1.109 -31.953 -3.543 1 96.69 224 GLN B N 1
ATOM 4040 C CA . GLN B 1 224 ? -0.91 -33.25 -2.934 1 96.69 224 GLN B CA 1
ATOM 4041 C C . GLN B 1 224 ? 0.571 -33.625 -2.885 1 96.69 224 GLN B C 1
ATOM 4043 O O . GLN B 1 224 ? 1.062 -34.125 -1.864 1 96.69 224 GLN B O 1
ATOM 4048 N N . GLU B 1 225 ? 1.23 -33.438 -4.008 1 96.94 225 GLU B N 1
ATOM 4049 C CA . GLU B 1 225 ? 2.664 -33.688 -4.074 1 96.94 225 GLU B CA 1
ATOM 4050 C C . GLU B 1 225 ? 3.428 -32.875 -3.049 1 96.94 225 GLU B C 1
ATOM 4052 O O . GLU B 1 225 ? 4.305 -33.375 -2.352 1 96.94 225 GLU B O 1
ATOM 4057 N N . LEU B 1 226 ? 3.137 -31.609 -2.953 1 97.88 226 LEU B N 1
ATOM 4058 C CA . LEU B 1 226 ? 3.809 -30.688 -2.037 1 97.88 226 LEU B CA 1
ATOM 4059 C C . LEU B 1 226 ? 3.547 -31.078 -0.587 1 97.88 226 LEU B C 1
ATOM 4061 O O . LEU B 1 226 ? 4.469 -31.094 0.232 1 97.88 226 LEU B O 1
ATOM 4065 N N . ALA B 1 227 ? 2.324 -31.375 -0.282 1 96.81 227 ALA B N 1
ATOM 4066 C CA . ALA B 1 227 ? 1.975 -31.812 1.064 1 96.81 227 ALA B CA 1
ATOM 4067 C C . ALA B 1 227 ? 2.795 -33.031 1.468 1 96.81 227 ALA B C 1
ATOM 4069 O O . ALA B 1 227 ? 3.252 -33.125 2.609 1 96.81 227 ALA B O 1
ATOM 4070 N N . GLY B 1 228 ? 2.916 -33.906 0.552 1 95.88 228 GLY B N 1
ATOM 4071 C CA . GLY B 1 228 ? 3.723 -35.094 0.8 1 95.88 228 GLY B CA 1
ATOM 4072 C C . GLY B 1 228 ? 5.168 -34.781 1.127 1 95.88 228 GLY B C 1
ATOM 4073 O O . GLY B 1 228 ? 5.844 -35.531 1.815 1 95.88 228 GLY B O 1
ATOM 4074 N N . GLN B 1 229 ? 5.637 -33.688 0.667 1 95.5 229 GLN B N 1
ATOM 4075 C CA . GLN B 1 229 ? 7.008 -33.25 0.915 1 95.5 229 GLN B CA 1
ATOM 4076 C C . GLN B 1 229 ? 7.082 -32.344 2.139 1 95.5 229 GLN B C 1
ATOM 4078 O O . GLN B 1 229 ? 8.141 -31.797 2.451 1 95.5 229 GLN B O 1
ATOM 4083 N N . GLY B 1 230 ? 5.988 -32.094 2.707 1 95.81 230 GLY B N 1
ATOM 4084 C CA . GLY B 1 230 ? 5.941 -31.281 3.906 1 95.81 230 GLY B CA 1
ATOM 4085 C C . GLY B 1 230 ? 5.855 -29.797 3.609 1 95.81 230 GLY B C 1
ATOM 4086 O O . GLY B 1 230 ? 6.039 -28.969 4.504 1 95.81 230 GLY B O 1
ATOM 4087 N N . ILE B 1 231 ? 5.648 -29.438 2.404 1 97.69 231 ILE B N 1
ATOM 4088 C CA . ILE B 1 231 ? 5.477 -28.047 2.018 1 97.69 231 ILE B CA 1
ATOM 4089 C C . ILE B 1 231 ? 3.992 -27.688 2.043 1 97.69 231 ILE B C 1
ATOM 4091 O O . ILE B 1 231 ? 3.234 -28.094 1.155 1 97.69 231 ILE B O 1
ATOM 4095 N N . ILE B 1 232 ? 3.572 -26.828 2.996 1 97.56 232 ILE B N 1
ATOM 4096 C CA . ILE B 1 232 ? 2.137 -26.641 3.174 1 97.56 232 ILE B CA 1
ATOM 4097 C C . ILE B 1 232 ? 1.77 -25.172 2.938 1 97.56 232 ILE B C 1
ATOM 4099 O O . ILE B 1 232 ? 0.589 -24.828 2.826 1 97.56 232 ILE B O 1
ATOM 4103 N N . HIS B 1 233 ? 2.775 -24.25 2.939 1 98.62 233 HIS B N 1
ATOM 4104 C CA . HIS B 1 233 ? 2.514 -22.844 2.652 1 98.62 233 HIS B CA 1
ATOM 4105 C C . HIS B 1 233 ? 2.68 -22.547 1.167 1 98.62 233 HIS B C 1
ATOM 4107 O O . HIS B 1 233 ? 3.791 -22.609 0.637 1 98.62 233 HIS B O 1
ATOM 4113 N N . LEU B 1 234 ? 1.585 -22.234 0.494 1 98.81 234 LEU B N 1
ATOM 4114 C CA . LEU B 1 234 ? 1.558 -22.047 -0.952 1 98.81 234 LEU B CA 1
ATOM 4115 C C . LEU B 1 234 ? 1.101 -20.625 -1.303 1 98.81 234 LEU B C 1
ATOM 4117 O O . LEU B 1 234 ? 0.28 -20.047 -0.593 1 98.81 234 LEU B O 1
ATOM 4121 N N . PHE B 1 235 ? 1.646 -20.094 -2.324 1 98.88 235 PHE B N 1
ATOM 4122 C CA . PHE B 1 235 ? 1.101 -18.875 -2.891 1 98.88 235 PHE B CA 1
ATOM 4123 C C . PHE B 1 235 ? 1.226 -18.875 -4.41 1 98.88 235 PHE B C 1
ATOM 4125 O O . PHE B 1 235 ? 1.917 -19.719 -4.98 1 98.88 235 PHE B O 1
ATOM 4132 N N . SER B 1 236 ? 0.479 -18.047 -5.039 1 98.75 236 SER B N 1
ATOM 4133 C CA . SER B 1 236 ? 0.537 -17.844 -6.48 1 98.75 236 SER B CA 1
ATOM 4134 C C . SER B 1 236 ? 0.452 -16.359 -6.82 1 98.75 236 SER B C 1
ATOM 4136 O O . SER B 1 236 ? -0.276 -15.602 -6.168 1 98.75 236 SER B O 1
ATOM 4138 N N . LEU B 1 237 ? 1.228 -15.938 -7.723 1 98.62 237 LEU B N 1
ATOM 4139 C CA . LEU B 1 237 ? 1.084 -14.641 -8.375 1 98.62 237 LEU B CA 1
ATOM 4140 C C . LEU B 1 237 ? 0.384 -14.789 -9.727 1 98.62 237 LEU B C 1
ATOM 4142 O O . LEU B 1 237 ? 0.976 -15.289 -10.688 1 98.62 237 LEU B O 1
ATOM 4146 N N . ALA B 1 238 ? -0.809 -14.375 -9.773 1 97.94 238 ALA B N 1
ATOM 4147 C CA . ALA B 1 238 ? -1.637 -14.555 -10.961 1 97.94 238 ALA B CA 1
ATOM 4148 C C . ALA B 1 238 ? -1.852 -13.227 -11.688 1 97.94 238 ALA B C 1
ATOM 4150 O O . ALA B 1 238 ? -2.031 -12.188 -11.055 1 97.94 238 ALA B O 1
ATOM 4151 N N . ARG B 1 239 ? -1.868 -13.344 -13.008 1 97.38 239 ARG B N 1
ATOM 4152 C CA . ARG B 1 239 ? -2.215 -12.148 -13.766 1 97.38 239 ARG B CA 1
ATOM 4153 C C . ARG B 1 239 ? -3.539 -11.562 -13.297 1 97.38 239 ARG B C 1
ATOM 4155 O O . ARG B 1 239 ? -4.566 -12.242 -13.312 1 97.38 239 ARG B O 1
ATOM 4162 N N . ALA B 1 240 ? -3.504 -10.289 -12.898 1 98.25 240 ALA B N 1
ATOM 4163 C CA . ALA B 1 240 ? -4.711 -9.656 -12.367 1 98.25 240 ALA B CA 1
ATOM 4164 C C . ALA B 1 240 ? -5.801 -9.57 -13.43 1 98.25 240 ALA B C 1
ATOM 4166 O O . ALA B 1 240 ? -6.992 -9.648 -13.109 1 98.25 240 ALA B O 1
ATOM 4167 N N . ALA B 1 241 ? -5.418 -9.469 -14.656 1 96.44 241 ALA B N 1
ATOM 4168 C CA . ALA B 1 241 ? -6.352 -9.305 -15.766 1 96.44 241 ALA B CA 1
ATOM 4169 C C . ALA B 1 241 ? -7.023 -10.633 -16.109 1 96.44 241 ALA B C 1
ATOM 4171 O O . ALA B 1 241 ? -8.016 -10.656 -16.844 1 96.44 241 ALA B O 1
ATOM 4172 N N . SER B 1 242 ? -6.488 -11.727 -15.633 1 95.12 242 SER B N 1
ATOM 4173 C CA . SER B 1 242 ? -6.992 -13.047 -16.016 1 95.12 242 SER B CA 1
ATOM 4174 C C . SER B 1 242 ? -8.125 -13.484 -15.086 1 95.12 242 SER B C 1
ATOM 4176 O O . SER B 1 242 ? -7.875 -14.016 -14 1 95.12 242 SER B O 1
ATOM 4178 N N . TYR B 1 243 ? -9.328 -13.328 -15.586 1 96.38 243 TYR B N 1
ATOM 4179 C CA . TYR B 1 243 ? -10.469 -13.797 -14.812 1 96.38 243 TYR B CA 1
ATOM 4180 C C . TYR B 1 243 ? -10.328 -15.281 -14.477 1 96.38 243 TYR B C 1
ATOM 4182 O O . TYR B 1 243 ? -10.523 -15.688 -13.336 1 96.38 243 TYR B O 1
ATOM 4190 N N . GLY B 1 244 ? -9.961 -16.031 -15.469 1 94.88 244 GLY B N 1
ATOM 4191 C CA . GLY B 1 244 ? -9.922 -17.484 -15.336 1 94.88 244 GLY B CA 1
ATOM 4192 C C . GLY B 1 244 ? -8.945 -17.953 -14.273 1 94.88 244 GLY B C 1
ATOM 4193 O O . GLY B 1 244 ? -9.305 -18.766 -13.422 1 94.88 244 GLY B O 1
ATOM 4194 N N . MET B 1 245 ? -7.727 -17.469 -14.336 1 95.75 245 MET B N 1
ATOM 4195 C CA . MET B 1 245 ? -6.715 -17.906 -13.383 1 95.75 245 MET B CA 1
ATOM 4196 C C . MET B 1 245 ? -7.098 -17.5 -11.961 1 95.75 245 MET B C 1
ATOM 4198 O O . MET B 1 245 ? -6.926 -18.281 -11.023 1 95.75 245 MET B O 1
ATOM 4202 N N . ASN B 1 246 ? -7.574 -16.297 -11.797 1 97.69 246 ASN B N 1
ATOM 4203 C CA . ASN B 1 246 ? -7.996 -15.859 -10.469 1 97.69 246 ASN B CA 1
ATOM 4204 C C . ASN B 1 246 ? -9.188 -16.672 -9.961 1 97.69 246 ASN B C 1
ATOM 4206 O O . ASN B 1 246 ? -9.258 -16.984 -8.766 1 97.69 246 ASN B O 1
ATOM 4210 N N . ALA B 1 247 ? -10.094 -17 -10.828 1 96.44 247 ALA B N 1
ATOM 4211 C CA . ALA B 1 247 ? -11.234 -17.828 -10.453 1 96.44 247 ALA B CA 1
ATOM 4212 C C . ALA B 1 247 ? -10.789 -19.203 -9.992 1 96.44 247 ALA B C 1
ATOM 4214 O O . ALA B 1 247 ? -11.289 -19.734 -8.992 1 96.44 247 ALA B O 1
ATOM 4215 N N . VAL B 1 248 ? -9.867 -19.781 -10.688 1 95.44 248 VAL B N 1
ATOM 4216 C CA . VAL B 1 248 ? -9.336 -21.094 -10.328 1 95.44 248 VAL B CA 1
ATOM 4217 C C . VAL B 1 248 ? -8.766 -21.047 -8.914 1 95.44 248 VAL B C 1
ATOM 4219 O O . VAL B 1 248 ? -9.055 -21.938 -8.094 1 95.44 248 VAL B O 1
ATOM 4222 N N . LEU B 1 249 ? -7.969 -20.062 -8.641 1 96.94 249 LEU B N 1
ATOM 4223 C CA . LEU B 1 249 ? -7.332 -19.922 -7.336 1 96.94 249 LEU B CA 1
ATOM 4224 C C . LEU B 1 249 ? -8.375 -19.734 -6.238 1 96.94 249 LEU B C 1
ATOM 4226 O O . LEU B 1 249 ? -8.328 -20.391 -5.203 1 96.94 249 LEU B O 1
ATOM 4230 N N . TYR B 1 250 ? -9.344 -18.875 -6.484 1 97.31 250 TYR B N 1
ATOM 4231 C CA . TYR B 1 250 ? -10.414 -18.625 -5.523 1 97.31 250 TYR B CA 1
ATOM 4232 C C . TYR B 1 250 ? -11.164 -19.922 -5.207 1 97.31 250 TYR B C 1
ATOM 4234 O O . TYR B 1 250 ? -11.344 -20.266 -4.039 1 97.31 250 TYR B O 1
ATOM 4242 N N . HIS B 1 251 ? -11.516 -20.641 -6.242 1 95 251 HIS B N 1
ATOM 4243 C CA . HIS B 1 251 ? -12.32 -21.844 -6.066 1 95 251 HIS B CA 1
ATOM 4244 C C . HIS B 1 251 ? -11.484 -22.984 -5.492 1 95 251 HIS B C 1
ATOM 4246 O O . HIS B 1 251 ? -12.023 -23.938 -4.922 1 95 251 HIS B O 1
ATOM 4252 N N . ALA B 1 252 ? -10.188 -22.891 -5.664 1 94.44 252 ALA B N 1
ATOM 4253 C CA . ALA B 1 252 ? -9.289 -23.891 -5.086 1 94.44 252 ALA B CA 1
ATOM 4254 C C . ALA B 1 252 ? -9.016 -23.594 -3.613 1 94.44 252 ALA B C 1
ATOM 4256 O O . ALA B 1 252 ? -8.273 -24.328 -2.949 1 94.44 252 ALA B O 1
ATOM 4257 N N . GLY B 1 253 ? -9.531 -22.484 -3.094 1 95.62 253 GLY B N 1
ATOM 4258 C CA . GLY B 1 253 ? -9.453 -22.203 -1.67 1 95.62 253 GLY B CA 1
ATOM 4259 C C . GLY B 1 253 ? -8.336 -21.234 -1.318 1 95.62 253 GLY B C 1
ATOM 4260 O O . GLY B 1 253 ? -8 -21.062 -0.144 1 95.62 253 GLY B O 1
ATOM 4261 N N . TYR B 1 254 ? -7.723 -20.641 -2.287 1 97.5 254 TYR B N 1
ATOM 4262 C CA . TYR B 1 254 ? -6.723 -19.609 -2.01 1 97.5 254 TYR B CA 1
ATOM 4263 C C . TYR B 1 254 ? -7.391 -18.297 -1.613 1 97.5 254 TYR B C 1
ATOM 4265 O O . TYR B 1 254 ? -8.453 -17.953 -2.129 1 97.5 254 TYR B O 1
ATOM 4273 N N . GLY B 1 255 ? -6.727 -17.594 -0.713 1 98.19 255 GLY B N 1
ATOM 4274 C CA . GLY B 1 255 ? -7.207 -16.281 -0.317 1 98.19 255 GLY B CA 1
ATOM 4275 C C . GLY B 1 255 ? -6.426 -15.141 -0.947 1 98.19 255 GLY B C 1
ATOM 4276 O O . GLY B 1 255 ? -5.203 -15.219 -1.074 1 98.19 255 GLY B O 1
ATOM 4277 N N . TYR B 1 256 ? -7.16 -14.117 -1.381 1 98.69 256 TYR B N 1
ATOM 4278 C CA . TYR B 1 256 ? -6.543 -12.922 -1.951 1 98.69 256 TYR B CA 1
ATOM 4279 C C . TYR B 1 256 ? -5.762 -12.156 -0.895 1 98.69 256 TYR B C 1
ATOM 4281 O O . TYR B 1 256 ? -6.258 -11.93 0.211 1 98.69 256 TYR B O 1
ATOM 4289 N N . ARG B 1 257 ? -4.531 -11.664 -1.257 1 98.69 257 ARG B N 1
ATOM 4290 C CA . ARG B 1 257 ? -3.668 -11.055 -0.252 1 98.69 257 ARG B CA 1
ATOM 4291 C C . ARG B 1 257 ? -3.025 -9.781 -0.784 1 98.69 257 ARG B C 1
ATOM 4293 O O . ARG B 1 257 ? -2.096 -9.242 -0.176 1 98.69 257 ARG B O 1
ATOM 4300 N N . GLY B 1 258 ? -3.422 -9.297 -1.906 1 98.69 258 GLY B N 1
ATOM 4301 C CA . GLY B 1 258 ? -2.891 -8.055 -2.457 1 98.69 258 GLY B CA 1
ATOM 4302 C C . GLY B 1 258 ? -2.559 -8.156 -3.934 1 98.69 258 GLY B C 1
ATOM 4303 O O . GLY B 1 258 ? -2.859 -9.164 -4.578 1 98.69 258 GLY B O 1
ATOM 4304 N N . ARG B 1 259 ? -1.979 -7.109 -4.465 1 98.81 259 ARG B N 1
ATOM 4305 C CA . ARG B 1 259 ? -1.656 -7.027 -5.887 1 98.81 259 ARG B CA 1
ATOM 4306 C C . ARG B 1 259 ? -0.335 -6.301 -6.105 1 98.81 259 ARG B C 1
ATOM 4308 O O . ARG B 1 259 ? -0.134 -5.199 -5.586 1 98.81 259 ARG B O 1
ATOM 4315 N N . LEU B 1 260 ? 0.525 -6.93 -6.809 1 98.81 260 LEU B N 1
ATOM 4316 C CA . LEU B 1 260 ? 1.764 -6.297 -7.25 1 98.81 260 LEU B CA 1
ATOM 4317 C C . LEU B 1 260 ? 1.552 -5.535 -8.555 1 98.81 260 LEU B C 1
ATOM 4319 O O . LEU B 1 260 ? 1.21 -6.129 -9.578 1 98.81 260 LEU B O 1
ATOM 4323 N N . VAL B 1 261 ? 1.786 -4.246 -8.5 1 98.5 261 VAL B N 1
ATOM 4324 C CA . VAL B 1 261 ? 1.513 -3.391 -9.648 1 98.5 261 VAL B CA 1
ATOM 4325 C C . VAL B 1 261 ? 2.666 -3.48 -10.641 1 98.5 261 VAL B C 1
ATOM 4327 O O . VAL B 1 261 ? 3.836 -3.414 -10.258 1 98.5 261 VAL B O 1
ATOM 4330 N N . ASN B 1 262 ? 2.328 -3.67 -11.953 1 98.12 262 ASN B N 1
ATOM 4331 C CA . ASN B 1 262 ? 3.33 -3.77 -13.008 1 98.12 262 ASN B CA 1
ATOM 4332 C C . ASN B 1 262 ? 4.523 -4.613 -12.57 1 98.12 262 ASN B C 1
ATOM 4334 O O . ASN B 1 262 ? 5.672 -4.176 -12.672 1 98.12 262 ASN B O 1
ATOM 4338 N N . ASN B 1 263 ? 4.215 -5.801 -12.125 1 98 263 ASN B N 1
ATOM 4339 C CA . ASN B 1 263 ? 5.223 -6.625 -11.461 1 98 263 ASN B CA 1
ATOM 4340 C C . ASN B 1 263 ? 6.164 -7.273 -12.469 1 98 263 ASN B C 1
ATOM 4342 O O . ASN B 1 263 ? 7.367 -7.379 -12.227 1 98 263 ASN B O 1
ATOM 4346 N N . CYS B 1 264 ? 5.609 -7.723 -13.555 1 96.12 264 CYS B N 1
ATOM 4347 C CA . CYS B 1 264 ? 6.449 -8.453 -14.5 1 96.12 264 CYS B CA 1
ATOM 4348 C C . CYS B 1 264 ? 5.871 -8.383 -15.906 1 96.12 264 CYS B C 1
ATOM 4350 O O . CYS B 1 264 ? 4.707 -8.016 -16.094 1 96.12 264 CYS B O 1
ATOM 4352 N N . ARG B 1 265 ? 6.816 -8.625 -16.828 1 95 265 ARG B N 1
ATOM 4353 C CA . ARG B 1 265 ? 6.418 -8.711 -18.234 1 95 265 ARG B CA 1
ATOM 4354 C C . ARG B 1 265 ? 5.812 -10.078 -18.547 1 95 265 ARG B C 1
ATOM 4356 O O . ARG B 1 265 ? 6.492 -11.102 -18.438 1 95 265 ARG B O 1
ATOM 4363 N N . ILE B 1 266 ? 4.613 -10.039 -18.922 1 92.12 266 ILE B N 1
ATOM 4364 C CA . ILE B 1 266 ? 3.889 -11.25 -19.297 1 92.12 266 ILE B CA 1
ATOM 4365 C C . ILE B 1 266 ? 2.848 -10.914 -20.359 1 92.12 266 ILE B C 1
ATOM 4367 O O . ILE B 1 266 ? 2.25 -9.836 -20.344 1 92.12 266 ILE B O 1
ATOM 4371 N N . SER B 1 267 ? 2.777 -11.672 -21.375 1 86.12 267 SER B N 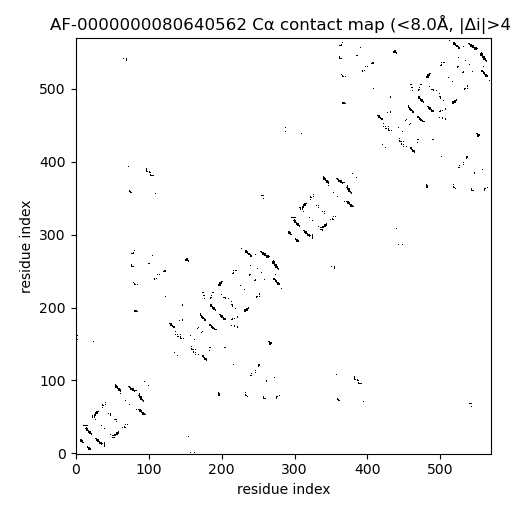1
ATOM 4372 C CA . SER B 1 267 ? 1.872 -11.438 -22.5 1 86.12 267 SER B CA 1
ATOM 4373 C C . SER B 1 267 ? 2.203 -10.133 -23.219 1 86.12 267 SER B C 1
ATOM 4375 O O . SER B 1 267 ? 3.322 -9.953 -23.703 1 86.12 267 SER B O 1
ATOM 4377 N N . GLU B 1 268 ? 1.329 -9.07 -23.078 1 81.31 268 GLU B N 1
ATOM 4378 C CA . GLU B 1 268 ? 1.455 -7.879 -23.922 1 81.31 268 GLU B CA 1
ATOM 4379 C C . GLU B 1 268 ? 2.35 -6.832 -23.266 1 81.31 268 GLU B C 1
ATOM 4381 O O . GLU B 1 268 ? 2.578 -5.762 -23.828 1 81.31 268 GLU B O 1
ATOM 4386 N N . GLY B 1 269 ? 2.908 -7.188 -22.125 1 90.94 269 GLY B N 1
ATOM 4387 C CA . GLY B 1 269 ? 3.742 -6.203 -21.453 1 90.94 269 GLY B CA 1
ATOM 4388 C C . GLY B 1 269 ? 3.734 -6.336 -19.938 1 90.94 269 GLY B C 1
ATOM 4389 O O . GLY B 1 269 ? 3.586 -7.441 -19.406 1 90.94 269 GLY B O 1
ATOM 4390 N N . LEU B 1 270 ? 4.043 -5.164 -19.297 1 95.56 270 LEU B N 1
ATOM 4391 C CA . LEU B 1 270 ? 4.047 -5.18 -17.828 1 95.56 270 LEU B CA 1
ATOM 4392 C C . LEU B 1 270 ? 2.633 -5.348 -17.281 1 95.56 270 LEU B C 1
ATOM 4394 O O . LEU B 1 270 ? 1.71 -4.652 -17.719 1 95.56 270 LEU B O 1
ATOM 4398 N N . GLU B 1 271 ? 2.494 -6.301 -16.375 1 97.12 271 GLU B N 1
ATOM 4399 C CA . GLU B 1 271 ? 1.155 -6.578 -15.867 1 97.12 271 GLU B CA 1
ATOM 4400 C C . GLU B 1 271 ? 1.142 -6.621 -14.336 1 97.12 271 GLU B C 1
ATOM 4402 O O . GLU B 1 271 ? 2.17 -6.879 -13.711 1 97.12 271 GLU B O 1
ATOM 4407 N N . ASN B 1 272 ? -0.062 -6.281 -13.82 1 98.38 272 ASN B N 1
ATOM 4408 C CA . ASN B 1 272 ? -0.323 -6.48 -12.398 1 98.38 272 ASN B CA 1
ATOM 4409 C C . ASN B 1 272 ? -0.513 -7.957 -12.062 1 98.38 272 ASN B C 1
ATOM 4411 O O . ASN B 1 272 ? -1.083 -8.711 -12.859 1 98.38 272 ASN B O 1
ATOM 4415 N N . MET B 1 273 ? 0.01 -8.352 -10.883 1 98.56 273 MET B N 1
ATOM 4416 C CA . MET B 1 273 ? -0.134 -9.727 -10.414 1 98.56 273 MET B CA 1
ATOM 4417 C C . MET B 1 273 ? -0.861 -9.773 -9.07 1 98.56 273 MET B C 1
ATOM 4419 O O . MET B 1 273 ? -0.428 -9.141 -8.109 1 98.56 273 MET B O 1
ATOM 4423 N N . ASN B 1 274 ? -1.95 -10.516 -9.008 1 98.88 274 ASN B N 1
ATOM 4424 C CA . ASN B 1 274 ? -2.625 -10.742 -7.734 1 98.88 274 ASN B CA 1
ATOM 4425 C C . ASN B 1 274 ? -1.894 -11.781 -6.887 1 98.88 274 ASN B C 1
ATOM 4427 O O . ASN B 1 274 ? -1.415 -12.789 -7.41 1 98.88 274 ASN B O 1
ATOM 4431 N N . ILE B 1 275 ? -1.859 -11.539 -5.625 1 98.94 275 ILE B N 1
ATOM 4432 C CA . ILE B 1 275 ? -1.311 -12.5 -4.68 1 98.94 275 ILE B CA 1
ATOM 4433 C C . ILE B 1 275 ? -2.434 -13.367 -4.109 1 98.94 275 ILE B C 1
ATOM 4435 O O . ILE B 1 275 ? -3.408 -12.844 -3.561 1 98.94 275 ILE B O 1
ATOM 4439 N N . TRP B 1 276 ? -2.305 -14.633 -4.246 1 98.88 276 TRP B N 1
ATOM 4440 C CA . TRP B 1 276 ? -3.203 -15.617 -3.652 1 98.88 276 TRP B CA 1
ATOM 4441 C C . TRP B 1 276 ? -2.432 -16.594 -2.775 1 98.88 276 TRP B C 1
ATOM 4443 O O . TRP B 1 276 ? -1.402 -17.141 -3.191 1 98.88 276 TRP B O 1
ATOM 4453 N N . CYS B 1 277 ? -2.928 -16.875 -1.563 1 98.81 277 CYS B N 1
ATOM 4454 C CA . CYS B 1 277 ? -2.211 -17.75 -0.642 1 98.81 277 CYS B CA 1
ATOM 4455 C C . CYS B 1 277 ? -3.117 -18.859 -0.128 1 98.81 277 CYS B C 1
ATOM 4457 O O . CYS B 1 277 ? -4.332 -18.688 -0.023 1 98.81 277 CYS B O 1
ATOM 4459 N N . LYS B 1 278 ? -2.52 -19.953 0.172 1 98.38 278 LYS B N 1
ATOM 4460 C CA . LYS B 1 278 ? -3.211 -21.094 0.777 1 98.38 278 LYS B CA 1
ATOM 4461 C C . LYS B 1 278 ? -2.275 -21.891 1.688 1 98.38 278 LYS B C 1
ATOM 4463 O O . LYS B 1 278 ? -1.117 -22.125 1.338 1 98.38 278 LYS B O 1
ATOM 4468 N N . THR B 1 279 ? -2.676 -22.203 2.873 1 98.12 279 THR B N 1
ATOM 4469 C CA . THR B 1 279 ? -1.984 -23.141 3.75 1 98.12 279 THR B CA 1
ATOM 4470 C C . THR B 1 279 ? -2.693 -24.5 3.76 1 98.12 279 THR B C 1
ATOM 4472 O O . THR B 1 279 ? -3.875 -24.578 4.098 1 98.12 279 THR B O 1
ATOM 4475 N N . LEU B 1 280 ? -1.98 -25.5 3.391 1 96.62 280 LEU B N 1
ATOM 4476 C CA . LEU B 1 280 ? -2.555 -26.844 3.33 1 96.62 280 LEU B CA 1
ATOM 4477 C C . LEU B 1 280 ? -2.738 -27.422 4.73 1 96.62 280 LEU B C 1
ATOM 4479 O O . LEU B 1 280 ? -1.905 -27.203 5.609 1 96.62 280 LEU B O 1
ATOM 4483 N N . ARG B 1 281 ? -3.969 -27.953 5.137 1 86.25 281 ARG B N 1
ATOM 4484 C CA . ARG B 1 281 ? -4.25 -28.594 6.414 1 86.25 281 ARG B CA 1
ATOM 4485 C C . ARG B 1 281 ? -3.953 -30.094 6.355 1 86.25 281 ARG B C 1
ATOM 4487 O O . ARG B 1 281 ? -4.152 -30.734 5.316 1 86.25 281 ARG B O 1
ATOM 4494 N N . PHE B 1 282 ? -3.07 -30.578 7.227 1 68.12 282 PHE B N 1
ATOM 4495 C CA . PHE B 1 282 ? -2.807 -32 7.297 1 68.12 282 PHE B CA 1
ATOM 4496 C C . PHE B 1 282 ? -4.082 -32.781 7.609 1 68.12 282 PHE B C 1
ATOM 4498 O O . PHE B 1 282 ? -4.848 -32.406 8.492 1 68.12 282 PHE B O 1
ATOM 4505 N N . SER B 1 283 ? -4.805 -33.312 6.707 1 50.47 283 SER B N 1
ATOM 4506 C CA . SER B 1 283 ? -5.793 -34.312 7.117 1 50.47 283 SER B CA 1
ATOM 4507 C C . SER B 1 283 ? -5.133 -35.469 7.867 1 50.47 283 SER B C 1
ATOM 4509 O O . SER B 1 283 ? -4.148 -36.031 7.398 1 50.47 283 SER B O 1
ATOM 4511 N N . HIS B 1 284 ? -4.949 -35.312 9.125 1 41.06 284 HIS B N 1
ATOM 4512 C CA . HIS B 1 284 ? -4.602 -36.531 9.805 1 41.06 284 HIS B CA 1
ATOM 4513 C C . HIS B 1 284 ? -5.445 -37.719 9.289 1 41.06 284 HIS B C 1
ATOM 4515 O O . HIS B 1 284 ? -6.676 -37.656 9.352 1 41.06 284 HIS B O 1
ATOM 4521 N N . SER B 1 285 ? -5.066 -38.312 8.219 1 32.91 285 SER B N 1
ATOM 4522 C CA . SER B 1 285 ? -5.527 -39.688 8.258 1 32.91 285 SER B CA 1
ATOM 4523 C C . SER B 1 285 ? -4.977 -40.438 9.469 1 32.91 285 SER B C 1
ATOM 4525 O O . SER B 1 285 ? -3.84 -40.188 9.883 1 32.91 285 SER B O 1
#

Radius of gyration: 26.66 Å; Cα contacts (8 Å, |Δi|>4): 1228; chains: 2; bounding box: 55×84×63 Å